Protein AF-A0A402ABP6-F1 (afdb_monomer)

Nearest PDB structures (foldseek):
  2bon-assembly1_A  TM=7.741E-01  e=8.806E-10  Escherichia coli BL21(DE3)
  2p1r-assembly2_D  TM=7.776E-01  e=2.857E-09  Salmonella enterica subsp. enterica serovar Typhimurium str. LT2
  2qvl-assembly1_A  TM=8.115E-01  e=2.031E-08  unclassified
  4wer-assembly1_A-2  TM=7.783E-01  e=7.798E-08  Enterococcus faecalis V583
  2qv7-assembly1_A  TM=7.368E-01  e=1.091E-07  unclassified

Solvent-accessible surface area (backbone atoms only — not comparable to full-atom values): 22566 Å² total; per-residue (Å²): 128,58,86,51,67,67,57,32,50,53,39,57,60,44,35,42,81,40,62,25,32,32,41,36,42,42,38,79,48,76,45,51,54,74,72,62,70,73,72,84,70,89,76,94,70,88,73,76,76,72,80,72,74,82,74,90,81,57,83,42,72,37,66,42,35,35,34,35,28,58,64,13,54,42,50,70,70,57,55,75,67,52,73,74,72,54,55,83,64,46,53,59,63,48,48,67,68,48,54,84,75,62,66,65,44,61,38,37,39,40,31,34,48,101,86,68,48,77,76,46,76,50,76,51,44,23,50,35,39,36,43,29,28,44,25,57,44,97,85,64,31,39,72,35,84,84,40,29,35,52,73,43,43,33,36,36,39,35,36,46,60,78,55,73,74,53,53,53,50,35,54,49,26,40,74,75,66,29,24,71,40,69,95,47,42,49,78,48,75,42,44,33,40,36,43,38,34,40,53,66,53,39,30,16,51,62,86,40,66,46,59,60,57,72,42,34,53,77,69,54,32,53,54,60,73,70,48,95,55,47,71,47,30,29,32,36,33,39,37,37,39,34,58,61,68,44,73,44,75,42,39,68,86,67,81,67,72,54,47,72,82,74,89,67,74,83,73,76,69,94,86,79,83,75,87,89,74,83,90,83,85,86,84,88,79,94,81,90,81,86,87,77,94,69,86,71,80,86,74,81,78,48,71,41,64,29,35,28,66,40,45,44,68,45,90,64,101,58,76,37,38,41,38,35,22,42,30,66,43,91,91,71,76,47,75,43,77,35,35,38,40,39,40,88,81,30,46,34,24,40,71,90,65,48,82,48,67,72,72,60,56,59,72,51,52,64,71,41,40,34,41,39,29,38,54,69,45,99,84,41,37,27,49,33,52,31,37,32,3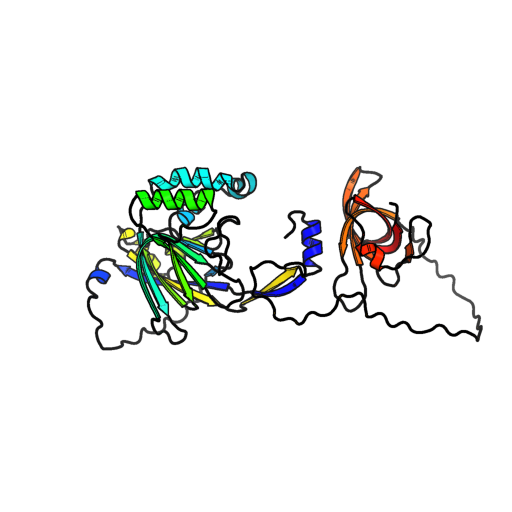8,69,110

InterPro domains:
  IPR016064 NAD kinase/diacylglycerol kinase-like domain superfamily [SSF111331] (2-216)

Radius of gyration: 30.35 Å; Cα contacts (8 Å, |Δi|>4): 727; chains: 1; bounding box: 73×50×96 Å

Secondary structure (DSSP, 8-state):
--SSHHHHHHHHHTEEEEEEEEEEEEEEEEEETTGGGS--S--S-----------TT--EEESSEEEEEHHHHHHHH--HHHHHHSTTHHHHHHHHHHTTT---EEEEEEEE-TT--EEEEEEEEEEEEEEESSSEETTTEES-TT--SSSS-EEEEEEE---HHHHHHHHHHHHHHSS--TTSEEEEEESEEEEEEETTS-EEETTEEE-HHHHS-HHHHHHHHT-S-GGGEEEEEEEEEEEEEEEEEEETT--STTS----------TTS------------------------------EEEEEEEEEE---SSS-EEEEEEEEE-TTT--EEEEEEEEETTSEEE-TTS-B--GGGGGGPPTT-EEEEEEEE-TTSEEEEEEEEE--

Mean predicted aligned error: 13.38 Å

Organism: NCBI:txid2014872

pLDDT: mean 76.64, std 22.04, range [26.58, 97.88]

Foldseek 3Di:
DDPPVVVVVQLLLQFDKDFFKKKKKFFDDKDFLVVVVPPPDDDPDDPDPPPDPPDPDDIDIFQFKKKWALLLVLLVVDDPVLLPPVAPVSCVVSSVVCVVVGDWWKKWKFAADPVRHTPDIDIATFRMKMWGQFQDDSNQARADPPHARAPLKIKMKTQHDPDDVVVVVQVCCCVPVSYGDPVRIDMDMGFKMKMKTQQPMWMDGNSHTDHSLNRDPPVNNVVCVPDPDSRRMIIIMMMGMGHSPDIDTGRPPDPDDRHDDPPDDDPDDPPPDDDPDDDDDDDDDDDDDDDDPDDDPPPPWDKWKWQFPAKDFRDDPFTKIKTWGWTQDPPPRDIDIAIEIDGPQAFEAEQVRDGDDPCVRRVDDGRWIKIFIADADPVRYGDGNYIYGND

Structure (mmCIF, N/CA/C/O backbone):
data_AF-A0A402ABP6-F1
#
_entry.id   AF-A0A402ABP6-F1
#
loop_
_atom_site.group_PDB
_atom_site.id
_atom_site.type_symbol
_atom_site.label_atom_id
_atom_site.label_alt_id
_atom_site.label_comp_id
_atom_site.label_asym_id
_atom_site.label_entity_id
_atom_site.label_seq_id
_atom_site.pdbx_PDB_ins_code
_atom_site.Cartn_x
_atom_site.Cartn_y
_atom_site.Cartn_z
_atom_site.occupancy
_atom_site.B_iso_or_equiv
_atom_site.auth_seq_id
_atom_site.auth_comp_id
_atom_site.auth_asym_id
_atom_site.auth_atom_id
_atom_site.pdbx_PDB_model_num
ATOM 1 N N . MET A 1 1 ? -9.754 0.387 4.820 1.00 66.44 1 MET A N 1
ATOM 2 C CA . MET A 1 1 ? -9.892 0.945 6.184 1.00 66.44 1 MET A CA 1
ATOM 3 C C . MET A 1 1 ? -11.058 1.915 6.169 1.00 66.44 1 MET A C 1
ATOM 5 O O . MET A 1 1 ? -11.240 2.540 5.132 1.00 66.44 1 MET A O 1
ATOM 9 N N . PRO A 1 2 ? -11.855 2.012 7.244 1.00 81.25 2 PRO A N 1
ATOM 10 C CA . PRO A 1 2 ? -12.894 3.034 7.346 1.00 81.25 2 PRO A CA 1
ATOM 11 C C . PRO A 1 2 ? -12.296 4.438 7.189 1.00 81.25 2 PRO A C 1
ATOM 13 O O . PRO A 1 2 ? -11.202 4.683 7.694 1.00 81.25 2 PRO A O 1
ATOM 16 N N . GLU A 1 3 ? -13.003 5.341 6.509 1.00 83.12 3 GLU A N 1
ATOM 17 C CA . GLU A 1 3 ? -12.599 6.754 6.406 1.00 83.12 3 GLU A CA 1
ATOM 18 C C . GLU A 1 3 ? -12.839 7.510 7.718 1.00 83.12 3 GLU A C 1
ATOM 20 O O . GLU A 1 3 ? -12.078 8.408 8.076 1.00 83.12 3 GLU A O 1
ATOM 25 N N . ASP A 1 4 ? -13.872 7.112 8.469 1.00 88.94 4 ASP A N 1
ATOM 26 C CA . ASP A 1 4 ? -14.129 7.653 9.799 1.00 88.94 4 ASP A CA 1
ATOM 27 C C . ASP A 1 4 ? -12.998 7.243 10.768 1.00 88.94 4 ASP A C 1
ATOM 29 O O . ASP A 1 4 ? -12.742 6.044 10.950 1.00 88.94 4 ASP A O 1
ATOM 33 N N . PRO A 1 5 ? -12.329 8.205 11.430 1.00 90.44 5 PRO A N 1
ATOM 34 C CA . PRO A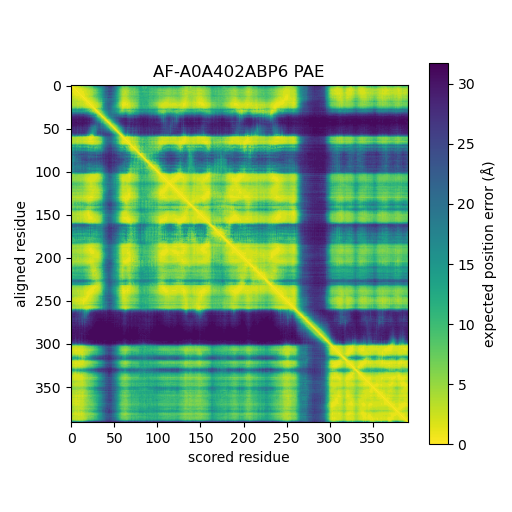 1 5 ? -11.162 7.927 12.262 1.00 90.44 5 PRO A CA 1
ATOM 35 C C . PRO A 1 5 ? -11.486 7.099 13.513 1.00 90.44 5 PRO A C 1
ATOM 37 O O . PRO A 1 5 ? -10.629 6.356 13.993 1.00 90.44 5 PRO A O 1
ATOM 40 N N . VAL A 1 6 ? -12.709 7.183 14.048 1.00 91.50 6 VAL A N 1
ATOM 41 C CA . VAL A 1 6 ? -13.135 6.392 15.213 1.00 91.50 6 VAL A CA 1
ATOM 42 C C . VAL A 1 6 ? -13.363 4.945 14.797 1.00 91.50 6 VAL A C 1
ATOM 44 O O . VAL A 1 6 ? -12.877 4.030 15.463 1.00 91.50 6 VAL A O 1
ATOM 47 N N . LYS A 1 7 ? -14.027 4.721 13.660 1.00 91.31 7 LYS A N 1
ATOM 48 C CA . LYS A 1 7 ? -14.190 3.382 13.078 1.00 91.31 7 LYS A CA 1
ATOM 49 C C . LYS A 1 7 ? -12.843 2.784 12.667 1.00 91.31 7 LYS A C 1
ATOM 51 O O . LYS A 1 7 ? -12.622 1.596 12.887 1.00 91.31 7 LYS A O 1
ATOM 56 N N . ALA A 1 8 ? -11.916 3.588 12.145 1.00 91.38 8 ALA A N 1
ATOM 57 C CA . ALA A 1 8 ? -10.548 3.158 11.857 1.00 91.38 8 ALA A CA 1
ATOM 58 C C . ALA A 1 8 ? -9.796 2.737 13.131 1.00 91.38 8 ALA A C 1
ATOM 60 O O . ALA A 1 8 ? -9.137 1.698 13.141 1.00 91.38 8 ALA A O 1
ATOM 61 N N . ALA A 1 9 ? -9.937 3.492 14.225 1.00 91.75 9 ALA A N 1
ATOM 62 C CA . ALA A 1 9 ? -9.360 3.130 15.516 1.00 91.75 9 ALA A CA 1
ATOM 63 C C . ALA A 1 9 ? -9.977 1.842 16.090 1.00 91.75 9 ALA A C 1
ATOM 65 O O . ALA A 1 9 ? -9.246 1.000 16.606 1.00 91.75 9 ALA A O 1
ATOM 66 N N . LEU A 1 10 ? -11.297 1.653 15.969 1.00 91.31 10 LEU A N 1
ATOM 67 C CA . LEU A 1 10 ? -11.960 0.402 16.355 1.00 91.31 10 LEU A CA 1
ATOM 68 C C . LEU A 1 10 ? -11.438 -0.786 15.538 1.00 91.31 10 LEU A C 1
ATOM 70 O O . LEU A 1 10 ? -11.087 -1.810 16.120 1.00 91.31 10 LEU A O 1
ATOM 74 N N . ALA A 1 11 ? -11.317 -0.632 14.217 1.00 91.06 11 ALA A N 1
ATOM 75 C CA . ALA A 1 11 ? -10.760 -1.661 13.343 1.00 91.06 11 ALA A CA 1
ATOM 76 C C . ALA A 1 11 ? -9.309 -2.007 13.713 1.00 91.06 11 ALA A C 1
ATOM 78 O O . ALA A 1 11 ? -8.950 -3.177 13.710 1.00 91.06 11 ALA A O 1
ATOM 79 N N . LEU A 1 12 ? -8.496 -1.010 14.088 1.00 91.12 12 LEU A N 1
ATOM 80 C CA . LEU A 1 12 ? -7.115 -1.214 14.532 1.00 91.12 12 LEU A CA 1
ATOM 81 C C . LEU A 1 12 ? -7.021 -2.029 15.831 1.00 91.12 12 LEU A C 1
ATOM 83 O O . LEU A 1 12 ? -6.080 -2.801 16.010 1.00 91.12 12 LEU A O 1
ATOM 87 N N . VAL A 1 13 ? -7.974 -1.846 16.748 1.00 89.62 13 VAL A N 1
ATOM 88 C CA . VAL A 1 13 ? -8.030 -2.606 18.004 1.00 89.62 13 VAL A CA 1
ATOM 89 C C . VAL A 1 13 ? -8.356 -4.083 17.753 1.00 89.62 13 VAL A C 1
ATOM 91 O O . VAL A 1 13 ? -7.856 -4.940 18.481 1.00 89.62 13 VAL A O 1
ATOM 94 N N . ASP A 1 14 ? -9.145 -4.386 16.722 1.00 88.31 14 ASP A N 1
ATOM 95 C CA . ASP A 1 14 ? -9.447 -5.751 16.271 1.00 88.31 14 ASP A CA 1
ATOM 96 C C . ASP A 1 14 ? -8.639 -6.150 15.031 1.00 88.31 14 ASP A C 1
ATOM 98 O O . ASP A 1 14 ? -9.137 -6.698 14.043 1.00 88.31 14 ASP A O 1
ATOM 102 N N . SER A 1 15 ? -7.349 -5.849 15.090 1.00 91.50 15 SER A N 1
ATOM 103 C CA . SER A 1 15 ? -6.390 -6.257 14.079 1.00 91.50 15 SER A CA 1
ATOM 104 C C . SER A 1 15 ? -5.569 -7.455 14.531 1.00 91.50 15 SER A C 1
ATOM 106 O O . SER A 1 15 ? -5.429 -7.773 15.716 1.00 91.50 15 SER A O 1
ATOM 108 N N . GLU A 1 16 ? -4.964 -8.106 13.553 1.00 90.81 16 GLU A N 1
ATOM 109 C CA . GLU A 1 16 ? -3.887 -9.060 13.751 1.00 90.81 16 GLU A CA 1
ATOM 110 C C . GLU A 1 16 ? -2.598 -8.555 13.104 1.00 90.81 16 GLU A C 1
ATOM 112 O O . GLU A 1 16 ? -2.654 -7.830 12.106 1.00 90.81 16 GLU A O 1
ATOM 117 N N . PRO A 1 17 ? -1.428 -8.905 13.660 1.00 92.25 17 PRO A N 1
ATOM 118 C CA . PRO A 1 17 ? -0.174 -8.622 12.990 1.00 92.25 17 PRO A CA 1
ATOM 119 C C . PRO A 1 17 ? -0.066 -9.500 11.740 1.00 92.25 17 PRO A C 1
ATOM 121 O O . PRO A 1 17 ? -0.164 -10.724 11.828 1.00 92.25 17 PRO A O 1
ATOM 124 N N . ARG A 1 18 ? 0.181 -8.882 10.587 1.00 92.12 18 ARG A N 1
ATOM 125 C CA . ARG A 1 18 ? 0.599 -9.574 9.364 1.00 92.12 18 ARG A CA 1
ATOM 126 C C . ARG A 1 18 ? 1.982 -9.098 8.961 1.00 92.12 18 ARG A C 1
ATOM 128 O O . ARG A 1 18 ? 2.301 -7.919 9.125 1.00 92.12 18 ARG A O 1
ATOM 135 N N . SER A 1 19 ? 2.807 -10.027 8.492 1.00 92.88 19 SER A N 1
ATOM 136 C CA . SER A 1 19 ? 4.097 -9.681 7.907 1.00 92.88 19 SER A CA 1
ATOM 137 C C . SER A 1 19 ? 3.882 -8.954 6.583 1.00 92.88 19 SER A C 1
ATOM 139 O O . SER A 1 19 ? 2.881 -9.164 5.903 1.00 92.88 19 SER A O 1
ATOM 141 N N . LEU A 1 20 ? 4.816 -8.076 6.259 1.00 94.44 20 LEU A N 1
ATOM 142 C CA . LEU A 1 20 ? 4.773 -7.219 5.090 1.00 94.44 20 LEU A CA 1
ATOM 143 C C . LEU A 1 20 ? 6.177 -7.124 4.516 1.00 94.44 20 LEU A C 1
ATOM 145 O O . LEU A 1 20 ? 7.150 -6.960 5.264 1.00 94.44 20 LEU A O 1
ATOM 149 N N . ASP A 1 21 ? 6.270 -7.216 3.203 1.00 95.94 21 ASP A N 1
ATOM 150 C CA . ASP A 1 21 ? 7.520 -7.048 2.490 1.00 95.94 21 ASP A CA 1
ATOM 151 C C . ASP A 1 21 ? 7.795 -5.571 2.240 1.00 95.94 21 ASP A C 1
ATOM 153 O O . ASP A 1 21 ? 6.884 -4.745 2.155 1.00 95.94 21 ASP A O 1
ATOM 157 N N . LEU A 1 22 ? 9.070 -5.247 2.073 1.00 96.50 22 LEU A N 1
ATOM 158 C CA . LEU A 1 22 ? 9.498 -3.960 1.542 1.00 96.50 22 LEU A CA 1
ATOM 159 C C . LEU A 1 22 ? 10.209 -4.170 0.213 1.00 96.50 22 LEU A C 1
ATOM 161 O O . LEU A 1 22 ? 10.844 -5.200 -0.003 1.00 96.50 22 LEU A O 1
ATOM 165 N N . GLY A 1 23 ? 10.155 -3.173 -0.656 1.00 96.81 23 GLY A N 1
ATOM 166 C CA . GLY A 1 23 ? 11.128 -3.041 -1.724 1.00 96.81 23 GLY A CA 1
ATOM 167 C C . GLY A 1 23 ? 12.324 -2.223 -1.255 1.00 96.81 23 GLY A C 1
ATOM 168 O O . GLY A 1 23 ? 12.185 -1.305 -0.446 1.00 96.81 23 GLY A O 1
ATOM 169 N N . HIS A 1 24 ? 13.507 -2.569 -1.736 1.00 95.31 24 HIS A N 1
ATOM 170 C CA . HIS A 1 24 ? 14.729 -1.789 -1.579 1.00 95.31 24 HIS A CA 1
ATOM 171 C C . HIS A 1 24 ? 15.138 -1.236 -2.942 1.00 95.31 24 HIS A C 1
ATOM 173 O O . HIS A 1 24 ? 15.046 -1.959 -3.926 1.00 95.31 24 HIS A O 1
ATOM 179 N N . LEU A 1 25 ? 15.578 0.019 -2.980 1.00 94.19 25 LEU A N 1
ATOM 180 C CA . LEU A 1 25 ? 16.086 0.727 -4.150 1.00 94.19 25 LEU A CA 1
ATOM 181 C C . LEU A 1 25 ? 17.462 1.312 -3.826 1.00 94.19 25 LEU A C 1
ATOM 183 O O . LEU A 1 25 ? 17.631 2.023 -2.829 1.00 94.19 25 LEU A O 1
ATOM 187 N N . GLU A 1 26 ? 18.419 1.066 -4.713 1.00 91.31 26 GLU A N 1
ATOM 188 C CA . GLU A 1 26 ? 19.733 1.704 -4.710 1.00 91.31 26 GLU A CA 1
ATOM 189 C C . GLU A 1 26 ? 20.169 2.072 -6.137 1.00 91.31 26 GLU A C 1
ATOM 191 O O . GLU A 1 26 ? 19.877 1.347 -7.084 1.00 91.31 26 GLU A O 1
ATOM 196 N N . ALA A 1 27 ? 20.875 3.194 -6.303 1.00 89.94 27 ALA A N 1
ATOM 197 C CA . ALA A 1 27 ? 21.566 3.508 -7.553 1.00 89.94 27 ALA A CA 1
ATOM 198 C C . ALA A 1 27 ? 23.030 3.067 -7.428 1.00 89.94 27 ALA A C 1
ATOM 200 O O . ALA A 1 27 ? 23.748 3.512 -6.529 1.00 89.94 27 ALA A O 1
ATOM 201 N N . THR A 1 28 ? 23.470 2.160 -8.298 1.00 82.69 28 THR A N 1
ATOM 202 C CA . THR A 1 28 ? 24.751 1.449 -8.151 1.00 82.69 28 THR A CA 1
ATOM 203 C C . THR A 1 28 ? 25.847 1.966 -9.072 1.00 82.69 28 THR A C 1
ATOM 205 O O . THR A 1 28 ? 27.024 1.696 -8.817 1.00 82.69 28 THR A O 1
ATOM 208 N N . GLY A 1 29 ? 25.500 2.735 -10.105 1.00 78.94 29 GLY A N 1
ATOM 209 C CA . GLY A 1 29 ? 26.480 3.241 -11.054 1.00 78.94 29 GLY A CA 1
ATOM 210 C C . GLY A 1 29 ? 25.931 4.265 -12.035 1.00 78.94 29 GLY A C 1
ATOM 211 O O . GLY A 1 29 ? 24.723 4.458 -12.168 1.00 78.94 29 GLY A O 1
ATOM 212 N N . LEU A 1 30 ? 26.871 4.919 -12.713 1.00 83.75 30 LEU A N 1
ATOM 213 C CA . LEU A 1 30 ? 26.635 5.878 -13.779 1.00 83.75 30 LEU A CA 1
ATOM 214 C C . LEU A 1 30 ? 27.518 5.487 -14.971 1.00 83.75 30 LEU A C 1
ATOM 216 O O . LEU A 1 30 ? 28.728 5.321 -14.811 1.00 83.75 30 LEU A O 1
ATOM 220 N N . THR A 1 31 ? 26.928 5.328 -16.153 1.00 84.12 31 THR A N 1
ATOM 221 C CA . THR A 1 31 ? 27.627 4.949 -17.391 1.00 84.12 31 THR A CA 1
ATOM 222 C C . THR A 1 31 ? 27.295 5.917 -18.520 1.00 84.12 31 THR A C 1
ATOM 224 O O . THR A 1 31 ? 26.197 6.462 -18.574 1.00 84.12 31 THR A O 1
ATOM 227 N N . SER A 1 32 ? 28.234 6.152 -19.440 1.00 77.50 32 SER A N 1
ATOM 228 C CA . SER A 1 32 ? 27.932 6.926 -20.646 1.00 77.50 32 SER A CA 1
ATOM 229 C C . SER A 1 32 ? 27.179 6.059 -21.660 1.00 77.50 32 SER A C 1
ATOM 231 O O . SER A 1 32 ? 27.532 4.901 -21.915 1.00 77.50 32 SER A O 1
ATOM 233 N N . ALA A 1 33 ? 26.157 6.628 -22.296 1.00 71.31 33 ALA A N 1
ATOM 234 C CA . ALA A 1 33 ? 25.393 5.980 -23.355 1.00 71.31 33 ALA A CA 1
ATOM 235 C C . ALA A 1 33 ? 26.263 5.625 -24.578 1.00 71.31 33 ALA A C 1
ATOM 237 O O . ALA A 1 33 ? 25.945 4.679 -25.304 1.00 71.31 33 ALA A O 1
ATOM 238 N N . ASN A 1 34 ? 27.371 6.346 -24.795 1.00 64.00 34 ASN A N 1
ATOM 239 C CA . ASN A 1 34 ? 28.293 6.103 -25.908 1.00 64.00 34 ASN A CA 1
ATOM 240 C C . ASN A 1 34 ? 29.204 4.892 -25.656 1.00 64.00 34 ASN A C 1
ATOM 242 O O . ASN A 1 34 ? 29.369 4.073 -26.557 1.00 64.00 34 ASN A O 1
ATOM 246 N N . ASP A 1 35 ? 29.667 4.692 -24.419 1.00 60.06 35 ASP A N 1
ATOM 247 C CA . ASP A 1 35 ? 30.446 3.505 -24.026 1.00 60.06 35 ASP A CA 1
ATOM 248 C C . ASP A 1 35 ? 29.606 2.213 -24.076 1.00 60.06 35 ASP A C 1
ATOM 250 O O . ASP A 1 35 ? 30.125 1.105 -24.210 1.00 60.06 35 ASP A O 1
ATOM 254 N N . SER A 1 36 ? 28.279 2.349 -24.007 1.00 52.38 36 SER A N 1
ATOM 255 C CA . SER A 1 36 ? 27.332 1.229 -24.013 1.00 52.38 36 SER A CA 1
ATOM 256 C C . SER A 1 36 ? 27.032 0.671 -25.415 1.00 52.38 36 SER A C 1
ATOM 258 O O . SER A 1 36 ? 26.462 -0.417 -25.527 1.00 52.38 36 SER A O 1
ATOM 260 N N . LYS A 1 37 ? 27.382 1.384 -26.499 1.00 47.19 37 LYS A N 1
ATOM 261 C CA . LYS A 1 37 ? 27.107 0.948 -27.887 1.00 47.19 37 LYS A CA 1
ATOM 262 C C . LYS A 1 37 ? 28.110 -0.084 -28.424 1.00 47.19 37 LYS A C 1
ATOM 264 O O . LYS A 1 37 ? 27.756 -0.804 -29.357 1.00 47.19 37 LYS A O 1
ATOM 269 N N . ASP A 1 38 ? 29.286 -0.216 -27.808 1.00 38.41 38 ASP A N 1
ATOM 270 C CA . ASP A 1 38 ? 30.356 -1.123 -28.259 1.00 38.41 38 ASP A CA 1
ATOM 271 C C . ASP A 1 38 ? 30.330 -2.527 -27.627 1.00 38.41 38 ASP A C 1
ATOM 273 O O . ASP A 1 38 ? 31.102 -3.405 -28.016 1.00 38.41 38 ASP A O 1
ATOM 277 N N . VAL A 1 39 ? 29.397 -2.823 -26.717 1.00 41.59 39 VAL A N 1
ATOM 278 C CA . VAL A 1 39 ? 29.266 -4.173 -26.135 1.00 41.59 39 VAL A CA 1
ATOM 279 C C . VAL A 1 39 ? 28.340 -5.046 -26.994 1.00 41.59 39 VAL A C 1
ATOM 281 O O . VAL A 1 39 ? 27.261 -5.463 -26.582 1.00 41.59 39 VAL A O 1
ATOM 284 N N . ARG A 1 40 ? 28.767 -5.348 -28.225 1.00 40.53 40 ARG A N 1
ATOM 285 C CA . ARG A 1 40 ? 28.247 -6.481 -29.015 1.00 40.53 40 ARG A CA 1
ATOM 286 C C . ARG A 1 40 ? 29.262 -7.620 -28.992 1.00 40.53 40 ARG A C 1
ATOM 288 O O . ARG A 1 40 ? 29.987 -7.797 -29.959 1.00 40.53 40 ARG A O 1
ATOM 295 N N . GLN A 1 41 ? 29.301 -8.362 -27.884 1.00 34.00 41 GLN A N 1
ATOM 296 C CA . GLN A 1 41 ? 29.695 -9.780 -27.735 1.00 34.00 41 GLN A CA 1
ATOM 297 C C . GLN A 1 41 ? 30.048 -10.056 -26.259 1.00 34.00 41 GLN A C 1
ATOM 299 O O . GLN A 1 41 ? 30.684 -9.216 -25.620 1.00 34.00 41 GLN A O 1
ATOM 304 N N . PRO A 1 42 ? 29.675 -11.220 -25.694 1.00 34.44 42 PRO A N 1
ATOM 305 C CA . PRO A 1 42 ? 30.112 -11.597 -24.357 1.00 34.44 42 PRO A CA 1
ATOM 306 C C . PRO A 1 42 ? 31.606 -11.941 -24.396 1.00 34.44 42 PRO A C 1
ATOM 308 O O . PRO A 1 42 ? 32.007 -12.962 -24.952 1.00 34.44 42 PRO A O 1
ATOM 311 N N . ALA A 1 43 ? 32.443 -11.090 -23.805 1.00 29.78 43 ALA A N 1
ATOM 312 C CA . ALA A 1 43 ? 33.846 -11.417 -23.588 1.00 29.78 43 ALA A CA 1
ATOM 313 C C . ALA A 1 43 ? 33.960 -12.531 -22.523 1.00 29.78 43 ALA A C 1
ATOM 315 O O . ALA A 1 43 ? 33.443 -12.370 -21.411 1.00 29.78 43 ALA A O 1
ATOM 316 N N . PRO A 1 44 ? 34.654 -13.650 -22.802 1.00 38.81 44 PRO A N 1
ATOM 317 C CA . PRO A 1 44 ? 34.911 -14.678 -21.812 1.00 38.81 44 PRO A CA 1
ATOM 318 C C . PRO A 1 44 ? 36.119 -14.237 -20.987 1.00 38.81 44 PRO A C 1
ATOM 320 O O . PRO A 1 44 ? 37.258 -14.470 -21.372 1.00 38.81 44 PRO A O 1
ATOM 323 N N . ASN A 1 45 ? 35.883 -13.537 -19.879 1.00 33.34 45 ASN A N 1
ATOM 324 C CA . ASN A 1 45 ? 36.699 -13.654 -18.668 1.00 33.34 45 ASN A CA 1
ATOM 325 C C . ASN A 1 45 ? 36.163 -12.738 -17.572 1.00 33.34 45 ASN A C 1
ATOM 327 O O . ASN A 1 45 ? 36.234 -11.511 -17.646 1.00 33.34 45 ASN A O 1
ATOM 331 N N . GLY A 1 46 ? 35.660 -13.374 -16.516 1.00 41.62 46 GLY A N 1
ATOM 332 C CA . GLY A 1 46 ? 35.170 -12.714 -15.321 1.00 41.62 46 GLY A CA 1
ATOM 333 C C . GLY A 1 46 ? 36.270 -11.924 -14.622 1.00 41.62 46 GLY A C 1
ATOM 334 O O . GLY A 1 46 ? 37.078 -12.474 -13.875 1.00 41.62 46 GLY A O 1
ATOM 335 N N . LYS A 1 47 ? 36.235 -10.601 -14.768 1.00 29.39 47 LYS A N 1
ATOM 336 C CA . LYS A 1 47 ? 36.696 -9.723 -13.696 1.00 29.39 47 LYS A CA 1
ATOM 337 C C . LYS A 1 47 ? 35.552 -9.627 -12.701 1.00 29.39 47 LYS A C 1
ATOM 339 O O . LYS A 1 47 ? 34.550 -8.974 -12.966 1.00 29.39 47 LYS A O 1
ATOM 344 N N . LYS A 1 48 ? 35.696 -10.324 -11.567 1.00 31.59 48 LYS A N 1
ATOM 345 C CA . LYS A 1 48 ? 34.819 -10.167 -10.401 1.00 31.59 48 LYS A CA 1
ATOM 346 C C . LYS A 1 48 ? 34.646 -8.674 -10.138 1.00 31.59 48 LYS A C 1
ATOM 348 O O . LYS A 1 48 ? 35.613 -8.010 -9.757 1.00 31.59 48 LYS A O 1
ATOM 353 N N . LEU A 1 49 ? 33.428 -8.173 -10.344 1.00 36.34 49 LEU A N 1
ATOM 354 C CA . LEU A 1 49 ? 33.022 -6.854 -9.886 1.00 36.34 49 LEU A CA 1
ATOM 355 C C . LEU A 1 49 ? 33.361 -6.811 -8.393 1.00 36.34 49 LEU A C 1
ATOM 357 O O . LEU A 1 49 ? 32.867 -7.623 -7.604 1.00 36.34 49 LEU A O 1
ATOM 361 N N . LYS A 1 50 ? 34.324 -5.963 -8.021 1.00 30.42 50 LYS A N 1
ATOM 362 C CA . LYS A 1 50 ? 34.700 -5.762 -6.621 1.00 30.42 50 LYS A CA 1
ATOM 363 C C . LYS A 1 50 ? 33.407 -5.400 -5.898 1.00 30.42 50 LYS A C 1
ATOM 365 O O . LYS A 1 50 ? 32.814 -4.385 -6.244 1.00 30.42 50 LYS A O 1
ATOM 370 N N . LYS A 1 51 ? 32.978 -6.223 -4.930 1.00 34.44 51 LYS A N 1
ATOM 371 C CA . LYS A 1 51 ? 31.889 -5.873 -4.009 1.00 34.44 51 LYS A CA 1
ATOM 372 C C . LYS A 1 51 ? 32.209 -4.491 -3.451 1.00 34.44 51 LYS A C 1
ATOM 374 O O . LYS A 1 51 ? 33.127 -4.349 -2.639 1.00 34.44 51 LYS A O 1
ATOM 379 N N . SER A 1 52 ? 31.501 -3.489 -3.964 1.00 35.81 52 SER A N 1
ATOM 380 C CA . SER A 1 52 ? 31.508 -2.146 -3.417 1.00 35.81 52 SER A CA 1
ATOM 381 C C . SER A 1 52 ? 31.150 -2.289 -1.945 1.00 35.81 52 SER A C 1
ATOM 383 O O . SER A 1 52 ? 30.187 -2.966 -1.581 1.00 35.81 52 SER A O 1
ATOM 385 N N . LYS A 1 53 ? 32.023 -1.769 -1.088 1.00 34.78 53 LYS A N 1
ATOM 386 C CA . LYS A 1 53 ? 31.856 -1.817 0.357 1.00 34.78 53 LYS A CA 1
ATOM 387 C C . LYS A 1 53 ? 30.585 -1.027 0.658 1.00 34.78 53 LYS A C 1
ATOM 389 O O . LYS A 1 53 ? 30.565 0.174 0.421 1.00 34.78 53 LYS A O 1
ATOM 394 N N . GLU A 1 54 ? 29.555 -1.737 1.110 1.00 39.12 54 GLU A N 1
ATOM 395 C CA . GLU A 1 54 ? 28.193 -1.268 1.376 1.00 39.12 54 GLU A CA 1
ATOM 396 C C . GLU A 1 54 ? 28.201 0.149 1.975 1.00 39.12 54 GLU A C 1
ATOM 398 O O . GLU A 1 54 ? 28.490 0.356 3.156 1.00 39.12 54 GLU A O 1
ATOM 403 N N . SER A 1 55 ? 27.971 1.150 1.121 1.00 39.09 55 SER A N 1
ATOM 404 C CA . SER A 1 55 ? 27.969 2.552 1.520 1.00 39.09 55 SER A CA 1
ATOM 405 C C . SER A 1 55 ? 26.634 2.820 2.214 1.00 39.09 55 SER A C 1
ATOM 407 O O . SER A 1 55 ? 25.561 2.751 1.624 1.00 39.09 55 SER A O 1
ATOM 409 N N . THR A 1 56 ? 26.683 3.051 3.519 1.00 40.19 56 THR A N 1
ATOM 410 C CA . THR A 1 56 ? 25.526 3.074 4.425 1.00 40.19 56 THR A CA 1
ATOM 411 C C . THR A 1 56 ? 24.670 4.345 4.360 1.00 40.19 56 THR A C 1
ATOM 413 O O . THR A 1 56 ? 23.925 4.592 5.306 1.00 40.19 56 THR A O 1
ATOM 416 N N . LYS A 1 57 ? 24.754 5.186 3.316 1.00 47.72 57 LYS A N 1
ATOM 417 C CA . LYS A 1 57 ? 24.194 6.553 3.398 1.00 47.72 57 LYS A CA 1
ATOM 418 C C . LYS A 1 57 ? 22.953 6.905 2.583 1.00 47.72 57 LYS A C 1
ATOM 420 O O . LYS A 1 57 ? 22.359 7.922 2.926 1.00 47.72 57 LYS A O 1
ATOM 425 N N . THR A 1 58 ? 22.463 6.063 1.678 1.00 54.03 58 THR A N 1
ATOM 426 C CA . THR A 1 58 ? 21.150 6.316 1.053 1.00 54.03 58 THR A CA 1
ATOM 427 C C . THR A 1 58 ? 20.485 5.008 0.636 1.00 54.03 58 THR A C 1
ATOM 429 O O . THR A 1 58 ? 20.458 4.630 -0.526 1.00 54.03 58 THR A O 1
ATOM 432 N N . ARG A 1 59 ? 19.995 4.254 1.628 1.00 64.44 59 ARG A N 1
ATOM 433 C CA . ARG A 1 59 ? 19.133 3.089 1.382 1.00 64.44 59 ARG A CA 1
ATOM 434 C C . ARG A 1 59 ? 17.700 3.578 1.307 1.00 64.44 59 ARG A C 1
ATOM 436 O O . ARG A 1 59 ? 17.175 4.052 2.316 1.00 64.44 59 ARG A O 1
ATOM 443 N N . HIS A 1 60 ? 17.083 3.455 0.141 1.00 84.50 60 HIS A N 1
ATOM 444 C CA . HIS A 1 60 ? 15.681 3.796 -0.029 1.00 84.50 60 HIS A CA 1
ATOM 445 C C . HIS A 1 60 ? 14.864 2.515 0.052 1.00 84.50 60 HIS A C 1
ATOM 447 O O . HIS A 1 60 ? 15.041 1.599 -0.742 1.00 84.50 60 HIS A O 1
ATOM 453 N N . TYR A 1 61 ? 13.994 2.433 1.053 1.00 93.81 61 TYR A N 1
ATOM 454 C CA . TYR A 1 61 ? 12.966 1.403 1.104 1.00 93.81 61 TYR A CA 1
ATOM 455 C C . TYR A 1 61 ? 11.647 2.007 0.649 1.00 93.81 61 TYR A C 1
ATOM 457 O O . TYR A 1 61 ? 11.374 3.173 0.937 1.00 93.81 61 TYR A O 1
ATOM 465 N N . PHE A 1 62 ? 10.837 1.203 -0.021 1.00 94.19 62 PHE A N 1
ATOM 466 C CA . PHE A 1 62 ? 9.502 1.581 -0.453 1.00 94.19 62 PHE A CA 1
ATOM 467 C C . PHE A 1 62 ? 8.503 0.492 -0.090 1.00 94.19 62 PHE A C 1
ATOM 469 O O . PHE A 1 62 ? 8.850 -0.689 0.020 1.00 94.19 62 PHE A O 1
ATOM 476 N N . LEU A 1 63 ? 7.262 0.908 0.125 1.00 93.25 63 LEU A N 1
ATOM 477 C CA . LEU A 1 63 ? 6.166 0.032 0.504 1.00 93.25 63 LEU A CA 1
ATOM 478 C C . LEU A 1 63 ? 5.114 -0.099 -0.596 1.00 93.25 63 LEU A C 1
ATOM 480 O O . LEU A 1 63 ? 4.464 -1.137 -0.699 1.00 93.25 63 LEU A O 1
ATOM 484 N N . LEU A 1 64 ? 4.918 0.951 -1.390 1.00 92.38 64 LEU A N 1
ATOM 485 C CA . LEU A 1 64 ? 3.910 0.995 -2.436 1.00 92.38 64 LEU A CA 1
ATOM 486 C C . LEU A 1 64 ? 4.574 0.792 -3.794 1.00 92.38 64 LEU A C 1
ATOM 488 O O . LEU A 1 64 ? 4.539 -0.314 -4.334 1.00 92.38 64 LEU A O 1
ATOM 492 N N . ASN A 1 65 ? 5.162 1.855 -4.341 1.00 92.00 65 ASN A N 1
ATOM 493 C CA . ASN A 1 65 ? 5.595 1.915 -5.731 1.00 92.00 65 ASN A CA 1
ATOM 494 C C . ASN A 1 65 ? 6.792 2.853 -5.893 1.00 92.00 65 ASN A C 1
ATOM 496 O O . ASN A 1 65 ? 6.829 3.931 -5.299 1.00 92.00 65 ASN A O 1
ATOM 500 N N . VAL A 1 66 ? 7.701 2.475 -6.784 1.00 93.38 66 VAL A N 1
ATOM 501 C CA . VAL A 1 66 ? 8.645 3.377 -7.441 1.00 93.38 66 VAL A CA 1
ATOM 502 C C . VAL A 1 66 ? 8.127 3.628 -8.851 1.00 93.38 66 VAL A C 1
ATOM 504 O O . VAL A 1 66 ? 7.921 2.672 -9.595 1.00 93.38 66 VAL A O 1
ATOM 507 N N . GLY A 1 67 ? 7.876 4.888 -9.196 1.00 91.06 67 GLY A N 1
ATOM 508 C CA . GLY A 1 67 ? 7.445 5.313 -10.532 1.00 91.06 67 GLY A CA 1
ATOM 509 C C . GLY A 1 67 ? 8.560 6.068 -11.238 1.00 91.06 67 GLY A C 1
ATOM 510 O O . GLY A 1 67 ? 9.288 6.829 -10.596 1.00 91.06 67 GLY A O 1
ATOM 511 N N . ILE A 1 68 ? 8.717 5.830 -12.536 1.00 91.00 68 ILE A N 1
ATOM 512 C CA . ILE A 1 68 ? 9.809 6.362 -13.350 1.00 91.00 68 ILE A CA 1
ATOM 513 C C . ILE A 1 68 ? 9.228 6.866 -14.670 1.00 91.00 68 ILE A C 1
ATOM 515 O O . ILE A 1 68 ? 8.661 6.080 -15.437 1.00 91.00 68 ILE A O 1
ATOM 519 N N . GLY A 1 69 ? 9.409 8.162 -14.942 1.00 86.69 69 GLY A N 1
ATOM 520 C CA . GLY A 1 69 ? 8.858 8.829 -16.123 1.00 86.69 69 GLY A CA 1
ATOM 521 C C . GLY A 1 69 ? 7.778 9.867 -15.807 1.00 86.69 69 GLY A C 1
ATOM 522 O O . GLY A 1 69 ? 7.947 10.726 -14.937 1.00 86.69 69 GLY A O 1
ATOM 523 N N . LEU A 1 70 ? 6.673 9.810 -16.554 1.00 73.69 70 LEU A N 1
ATOM 524 C CA . LEU A 1 70 ? 5.572 10.776 -16.533 1.00 73.69 70 LEU A CA 1
ATOM 525 C C . LEU A 1 70 ? 4.969 10.950 -15.129 1.00 73.69 70 LEU A C 1
ATOM 527 O O . LEU A 1 70 ? 4.684 12.083 -14.745 1.00 73.69 70 LEU A O 1
ATOM 531 N N . ASP A 1 71 ? 4.790 9.885 -14.344 1.00 67.69 71 ASP A N 1
ATOM 532 C CA . ASP A 1 71 ? 4.250 10.003 -12.978 1.00 67.69 71 ASP A CA 1
ATOM 533 C C . ASP A 1 71 ? 5.168 10.797 -12.042 1.00 67.69 71 ASP A C 1
ATOM 535 O O . ASP A 1 71 ? 4.721 11.679 -11.305 1.00 67.69 71 ASP A O 1
ATOM 539 N N . ALA A 1 72 ? 6.470 10.536 -12.106 1.00 66.81 72 ALA A N 1
ATOM 540 C CA . ALA A 1 72 ? 7.446 11.251 -11.298 1.00 66.81 72 ALA A CA 1
ATOM 541 C C . ALA A 1 72 ? 7.515 12.740 -11.678 1.00 66.81 72 ALA A C 1
ATOM 543 O O . ALA A 1 72 ? 7.510 13.603 -10.791 1.00 66.81 72 ALA A O 1
ATOM 544 N N . ALA A 1 73 ? 7.470 13.036 -12.982 1.00 62.94 73 ALA A N 1
ATOM 545 C CA . ALA A 1 73 ? 7.399 14.398 -13.500 1.00 62.94 73 ALA A CA 1
ATOM 546 C C . ALA A 1 73 ? 6.106 15.113 -13.059 1.00 62.94 73 ALA A C 1
ATOM 548 O O . ALA A 1 73 ? 6.140 16.277 -12.652 1.00 62.94 73 ALA A O 1
ATOM 549 N N . MET A 1 74 ? 4.961 14.420 -13.058 1.00 65.12 74 MET A N 1
ATOM 550 C CA . MET A 1 74 ? 3.704 14.961 -12.527 1.00 65.12 74 MET A CA 1
ATOM 551 C C . MET A 1 74 ? 3.791 15.237 -11.020 1.00 65.12 74 MET A C 1
ATOM 553 O O . MET A 1 74 ? 3.390 16.313 -10.569 1.00 65.12 74 MET A O 1
ATOM 557 N N . MET A 1 75 ? 4.336 14.303 -10.234 1.00 62.38 75 MET A N 1
ATOM 558 C CA . MET A 1 75 ? 4.481 14.440 -8.778 1.00 62.38 75 MET A CA 1
ATOM 559 C C . MET A 1 75 ? 5.378 15.614 -8.383 1.00 62.38 75 MET A C 1
ATOM 561 O O . MET A 1 75 ? 5.074 16.297 -7.402 1.00 62.38 75 MET A O 1
ATOM 565 N N . ALA A 1 76 ? 6.417 15.910 -9.170 1.00 60.09 76 ALA A N 1
ATOM 566 C CA . ALA A 1 76 ? 7.280 17.071 -8.955 1.00 60.09 76 ALA A CA 1
ATOM 567 C C . ALA A 1 76 ? 6.513 18.409 -9.022 1.00 60.09 76 ALA A C 1
ATOM 569 O O . ALA A 1 76 ? 6.889 19.378 -8.359 1.00 60.09 76 ALA A O 1
ATOM 570 N N . HIS A 1 77 ? 5.404 18.454 -9.769 1.00 57.47 77 HIS A N 1
ATOM 571 C CA . HIS A 1 77 ? 4.613 19.662 -10.018 1.00 57.47 77 HIS A CA 1
ATOM 572 C C . HIS A 1 77 ? 3.268 19.697 -9.262 1.00 57.47 77 HIS A C 1
ATOM 574 O O . HIS A 1 77 ? 2.549 20.701 -9.313 1.00 57.47 77 HIS A O 1
ATOM 580 N N . MET A 1 78 ? 2.911 18.644 -8.514 1.00 58.91 78 MET A N 1
ATOM 581 C CA . MET A 1 78 ? 1.684 18.606 -7.710 1.00 58.91 78 MET A CA 1
ATOM 582 C C . MET A 1 78 ? 1.866 19.277 -6.339 1.00 58.91 78 MET A C 1
ATOM 584 O O . MET A 1 78 ? 2.654 18.851 -5.496 1.00 58.91 78 MET A O 1
ATOM 588 N N . SER A 1 79 ? 1.065 20.308 -6.048 1.00 50.50 79 SER A N 1
ATOM 589 C CA . SER A 1 79 ? 1.047 20.926 -4.712 1.00 50.50 79 SER A CA 1
ATOM 590 C C . SER A 1 79 ? 0.359 20.028 -3.665 1.00 50.50 79 SER A C 1
ATOM 592 O O . SER A 1 79 ? -0.666 19.398 -3.938 1.00 50.50 79 SER A O 1
ATOM 594 N N . LYS A 1 80 ? 0.870 20.016 -2.421 1.00 54.84 80 LYS A N 1
ATOM 595 C CA . LYS A 1 80 ? 0.290 19.246 -1.294 1.00 54.84 80 LYS A CA 1
ATOM 596 C C . LYS A 1 80 ? -1.227 19.465 -1.101 1.00 54.84 80 LYS A C 1
ATOM 598 O O . LYS A 1 80 ? -1.920 18.476 -0.892 1.00 54.84 80 LYS A O 1
ATOM 603 N N . PRO A 1 81 ? -1.790 20.690 -1.187 1.00 48.44 81 PRO A N 1
ATOM 604 C CA . PRO A 1 81 ? -3.231 20.902 -1.020 1.00 48.44 81 PRO A CA 1
ATOM 605 C C . PRO A 1 81 ? -4.074 20.273 -2.135 1.00 48.44 81 PRO A C 1
ATOM 607 O O . PRO A 1 81 ? -5.188 19.823 -1.871 1.00 48.44 81 PRO A O 1
ATOM 610 N N . LEU A 1 82 ? -3.547 20.221 -3.363 1.00 46.44 82 LEU A N 1
ATOM 611 C CA . LEU A 1 82 ? -4.239 19.654 -4.523 1.00 46.44 82 LEU A CA 1
ATOM 612 C C . LEU A 1 82 ? -4.370 18.126 -4.404 1.00 46.44 82 LEU A C 1
ATOM 614 O O . LEU A 1 82 ? -5.425 17.583 -4.717 1.00 46.44 82 LEU A O 1
ATOM 618 N N . LYS A 1 83 ? -3.354 17.469 -3.822 1.00 48.47 83 LYS A N 1
ATOM 619 C CA . LYS A 1 83 ? -3.335 16.029 -3.500 1.00 48.47 83 LYS A CA 1
ATOM 620 C C . LYS A 1 83 ? -4.427 15.610 -2.503 1.00 48.47 83 LYS A C 1
ATOM 622 O O . LYS A 1 83 ? -4.913 14.489 -2.580 1.00 48.47 83 LYS A O 1
ATOM 627 N N . TYR A 1 84 ? -4.821 16.496 -1.580 1.00 51.78 84 TYR A N 1
ATOM 628 C CA . TYR A 1 84 ? -5.784 16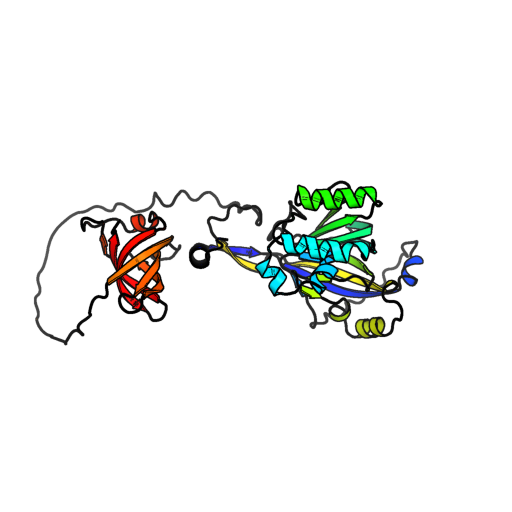.178 -0.512 1.00 51.78 84 TYR A CA 1
ATOM 629 C C . TYR A 1 84 ? -7.204 16.731 -0.733 1.00 51.78 84 TYR A C 1
ATOM 631 O O . TYR A 1 84 ? -8.133 16.220 -0.115 1.00 51.78 84 TYR A O 1
ATOM 639 N N . ARG A 1 85 ? -7.404 17.768 -1.567 1.00 46.16 85 ARG A N 1
ATOM 640 C CA . ARG A 1 85 ? -8.728 18.416 -1.739 1.00 46.16 85 ARG A CA 1
ATOM 641 C C . ARG A 1 85 ? -9.529 17.988 -2.959 1.00 46.16 85 ARG A C 1
ATOM 643 O O . ARG A 1 85 ? -10.745 18.116 -2.922 1.00 46.16 85 ARG A O 1
ATOM 650 N N . VAL A 1 86 ? -8.880 17.569 -4.041 1.00 42.09 86 VAL A N 1
ATOM 651 C CA . VAL A 1 86 ? -9.553 17.438 -5.349 1.00 42.09 86 VAL A CA 1
ATOM 652 C C . VAL A 1 86 ? -9.832 15.977 -5.722 1.00 42.09 86 VAL A C 1
ATOM 654 O O . VAL A 1 86 ? -10.571 15.706 -6.665 1.00 42.09 86 VAL A O 1
ATOM 657 N N . GLY A 1 87 ? -9.323 15.020 -4.939 1.00 48.31 87 GLY A N 1
ATOM 658 C CA . GLY A 1 87 ? -9.542 13.600 -5.203 1.00 48.31 87 GLY A CA 1
ATOM 659 C C . GLY A 1 87 ? -8.998 13.181 -6.583 1.00 48.31 87 GLY A C 1
ATOM 660 O O . GLY A 1 87 ? -8.109 13.852 -7.113 1.00 48.31 87 GLY A O 1
ATOM 661 N N . PRO A 1 88 ? -9.505 12.086 -7.177 1.00 49.03 88 PRO A N 1
ATOM 662 C CA . PRO A 1 88 ? -8.940 11.494 -8.396 1.00 49.03 88 PRO A CA 1
ATOM 663 C C . PRO A 1 88 ? -8.856 12.444 -9.610 1.00 49.03 88 PRO A C 1
ATOM 665 O O . PRO A 1 88 ? -8.003 12.247 -10.464 1.00 49.03 88 PRO A O 1
ATOM 668 N N . LEU A 1 89 ? -9.649 13.524 -9.652 1.00 44.09 89 LEU A N 1
ATOM 669 C CA . LEU A 1 89 ? -9.687 14.496 -10.760 1.00 44.09 89 LEU A CA 1
ATOM 670 C C . LEU A 1 89 ? -8.484 15.464 -10.808 1.00 44.09 89 LEU A C 1
ATOM 672 O O . LEU A 1 89 ? -8.265 16.132 -11.818 1.00 44.09 89 LEU A O 1
ATOM 676 N N . ALA A 1 90 ? -7.689 15.580 -9.736 1.00 50.78 90 ALA A N 1
ATOM 677 C CA . ALA A 1 90 ? -6.465 16.397 -9.760 1.00 50.78 90 ALA A CA 1
ATOM 678 C C . ALA A 1 90 ? -5.372 15.794 -10.649 1.00 50.78 90 ALA A C 1
ATOM 680 O O . ALA A 1 90 ? -4.536 16.529 -11.182 1.00 50.78 90 ALA A O 1
ATOM 681 N N . PHE A 1 91 ? -5.392 14.469 -10.801 1.00 48.66 91 PHE A N 1
ATOM 682 C CA . PHE A 1 91 ? -4.479 13.751 -11.676 1.00 48.66 91 PHE A CA 1
ATOM 683 C C . PHE A 1 91 ? -4.723 14.120 -13.142 1.00 48.66 91 PHE A C 1
ATOM 685 O O . PHE A 1 91 ? -3.765 14.405 -13.853 1.00 48.66 91 PHE A O 1
ATOM 692 N N . ASP A 1 92 ? -5.985 14.242 -13.558 1.00 51.28 92 ASP A N 1
ATOM 693 C CA . ASP A 1 92 ? -6.358 14.490 -14.955 1.00 51.28 92 ASP A CA 1
ATOM 694 C C . ASP A 1 92 ? -5.840 15.839 -15.487 1.00 51.28 92 ASP A C 1
ATOM 696 O O . ASP A 1 92 ? -5.351 15.927 -16.614 1.00 51.28 92 ASP A O 1
ATOM 700 N N . LEU A 1 93 ? -5.882 16.902 -14.672 1.00 50.84 93 LEU A N 1
ATOM 701 C CA . LEU A 1 93 ? -5.442 18.238 -15.099 1.00 50.84 93 LEU A CA 1
ATOM 702 C C . LEU A 1 93 ? -3.912 18.399 -15.096 1.00 50.84 93 LEU A C 1
ATOM 704 O O . LEU A 1 93 ? -3.372 19.136 -15.922 1.00 50.84 93 LEU A O 1
ATOM 708 N N . ALA A 1 94 ? -3.215 17.744 -14.163 1.00 54.00 94 ALA A N 1
ATOM 709 C CA . ALA A 1 94 ? -1.753 17.737 -14.126 1.00 54.00 94 ALA A CA 1
ATOM 710 C C . ALA A 1 94 ? -1.183 16.864 -15.254 1.00 54.00 94 ALA A C 1
ATOM 712 O O . ALA A 1 94 ? -0.294 17.310 -15.980 1.00 54.00 94 ALA A O 1
ATOM 713 N N . ALA A 1 95 ? -1.777 15.686 -15.476 1.00 54.75 95 ALA A N 1
ATOM 714 C CA . ALA A 1 95 ? -1.442 14.804 -16.587 1.00 54.75 95 ALA A CA 1
ATOM 715 C C . ALA A 1 95 ? -1.597 15.513 -17.932 1.00 54.75 95 ALA A C 1
ATOM 717 O O . ALA A 1 95 ? -0.669 15.495 -18.734 1.00 54.75 95 ALA A O 1
ATOM 718 N N . ALA A 1 96 ? -2.708 16.223 -18.156 1.00 57.34 96 ALA A N 1
ATOM 719 C CA . ALA A 1 96 ? -2.947 16.948 -19.405 1.00 57.34 96 ALA A CA 1
ATOM 720 C C . ALA A 1 96 ? -1.899 18.039 -19.714 1.00 57.34 96 ALA A C 1
ATOM 722 O O . ALA A 1 96 ? -1.679 18.356 -20.883 1.00 57.34 96 ALA A O 1
ATOM 723 N N . LYS A 1 97 ? -1.253 18.621 -18.694 1.00 59.72 97 LYS A N 1
ATOM 724 C CA . LYS A 1 97 ? -0.230 19.668 -18.870 1.00 59.72 97 LYS A CA 1
ATOM 725 C C . LYS A 1 97 ? 1.163 19.111 -19.145 1.00 59.72 97 LYS A C 1
ATOM 727 O O . LYS A 1 97 ? 1.900 19.719 -19.917 1.00 59.72 97 LYS A O 1
ATOM 732 N N . GLU A 1 98 ? 1.507 17.981 -18.535 1.00 62.28 98 GLU A N 1
ATOM 733 C CA . GLU A 1 98 ? 2.839 17.380 -18.661 1.00 62.28 98 GLU A CA 1
ATOM 734 C C . GLU A 1 98 ? 2.949 16.417 -19.851 1.00 62.28 98 GLU A C 1
ATOM 736 O O . GLU A 1 98 ? 4.015 16.322 -20.460 1.00 62.28 98 GLU A O 1
ATOM 741 N N . LEU A 1 99 ? 1.845 15.774 -20.260 1.00 60.09 99 LEU A N 1
ATOM 742 C CA . LEU A 1 99 ? 1.820 14.812 -21.373 1.00 60.09 99 LEU A CA 1
ATOM 743 C C . LEU A 1 99 ? 2.508 15.305 -22.661 1.00 60.09 99 LEU A C 1
ATOM 745 O O . LEU A 1 99 ? 3.262 14.532 -23.246 1.00 60.09 99 LEU A O 1
ATOM 749 N N . PRO A 1 100 ? 2.301 16.560 -23.122 1.00 58.97 100 PRO A N 1
ATOM 750 C CA . PRO A 1 100 ? 2.901 17.040 -24.370 1.00 58.97 100 PRO A CA 1
ATOM 751 C C . PRO A 1 100 ? 4.426 17.187 -24.323 1.00 58.97 100 PRO A C 1
ATOM 753 O O . PRO A 1 100 ? 5.060 17.289 -25.373 1.00 58.97 100 PRO A O 1
ATOM 756 N N . ARG A 1 101 ? 5.015 17.263 -23.123 1.00 63.91 101 ARG A N 1
ATOM 757 C CA . ARG A 1 101 ? 6.462 17.427 -22.923 1.00 63.91 101 ARG A CA 1
ATOM 758 C C . ARG A 1 101 ? 7.182 16.103 -22.724 1.00 63.91 101 ARG A C 1
ATOM 760 O O . ARG A 1 101 ? 8.385 16.045 -22.961 1.00 63.91 101 ARG A O 1
ATOM 767 N N . GLN A 1 102 ? 6.458 15.061 -22.325 1.00 67.69 102 GLN A N 1
ATOM 768 C CA . GLN A 1 102 ? 7.044 13.748 -22.117 1.00 67.69 102 GLN A CA 1
ATOM 769 C C . GLN A 1 102 ? 7.359 13.060 -23.442 1.00 67.69 102 GLN A C 1
ATOM 771 O O . GLN A 1 102 ? 6.641 13.185 -24.438 1.00 67.69 102 GLN A O 1
ATOM 776 N N . ARG A 1 103 ? 8.454 12.306 -23.441 1.00 77.81 103 ARG A N 1
ATOM 777 C CA . ARG A 1 103 ? 8.887 11.474 -24.561 1.00 77.81 103 ARG A CA 1
ATOM 778 C C . ARG A 1 103 ? 9.170 10.070 -24.046 1.00 77.81 103 ARG A C 1
ATOM 780 O O . ARG A 1 103 ? 9.556 9.932 -22.886 1.00 77.81 103 ARG A O 1
ATOM 787 N N . PRO A 1 104 ? 9.011 9.040 -24.891 1.00 87.75 104 PRO A N 1
ATOM 788 C CA . PRO A 1 104 ? 9.518 7.724 -24.561 1.00 87.75 104 PRO A CA 1
ATOM 789 C C . PRO A 1 104 ? 11.003 7.784 -24.223 1.00 87.75 104 PRO A C 1
ATOM 791 O O . PRO A 1 104 ? 11.749 8.533 -24.859 1.00 87.75 104 PRO A O 1
ATOM 794 N N . PHE A 1 105 ? 11.422 6.969 -23.266 1.00 89.25 105 PHE A N 1
ATOM 795 C CA . PHE A 1 105 ? 12.817 6.849 -22.871 1.00 89.25 105 PHE A CA 1
ATOM 796 C C . PHE A 1 105 ? 13.266 5.386 -22.913 1.00 89.25 105 PHE A C 1
ATOM 798 O O . PHE A 1 105 ? 12.460 4.485 -22.654 1.00 89.25 105 PHE A O 1
ATOM 805 N N . PRO A 1 106 ? 14.542 5.127 -23.244 1.00 93.44 106 PRO A N 1
ATOM 806 C CA . PRO A 1 106 ? 15.063 3.773 -23.308 1.00 93.44 106 PRO A CA 1
ATOM 807 C C . PRO A 1 106 ? 15.222 3.189 -21.905 1.00 93.44 106 PRO A C 1
ATOM 809 O O . PRO A 1 106 ? 15.753 3.837 -21.00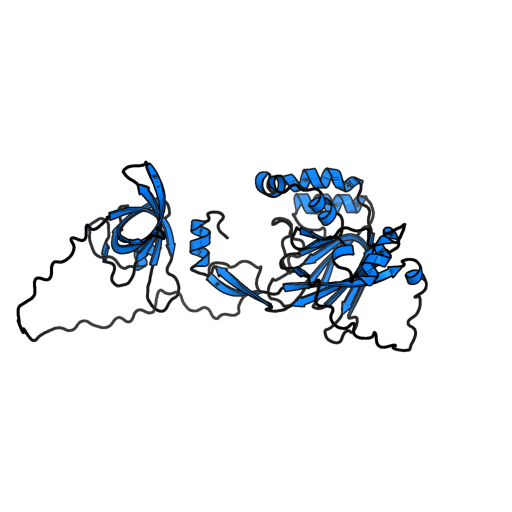2 1.00 93.44 106 PRO A O 1
ATOM 812 N N . VAL A 1 107 ? 14.827 1.929 -21.748 1.00 95.50 107 VAL A N 1
ATOM 813 C CA . VAL A 1 107 ? 15.047 1.136 -20.537 1.00 95.50 107 VAL A CA 1
ATOM 814 C C . VAL A 1 107 ? 15.704 -0.183 -20.913 1.00 95.50 107 VAL A C 1
ATOM 816 O O . VAL A 1 107 ? 15.303 -0.853 -21.868 1.00 95.50 107 VAL A O 1
ATOM 819 N N . GLU A 1 108 ? 16.710 -0.574 -20.138 1.00 97.00 108 GLU A N 1
ATOM 820 C CA . GLU A 1 108 ? 17.218 -1.943 -20.109 1.00 97.00 108 GLU A CA 1
ATOM 821 C C . GLU A 1 108 ? 16.904 -2.558 -18.743 1.00 97.00 108 GLU A C 1
ATOM 823 O O . GLU A 1 108 ? 17.309 -2.027 -17.712 1.00 97.00 108 GLU A O 1
ATOM 828 N N . LEU A 1 109 ? 16.169 -3.667 -18.747 1.00 97.75 109 LEU A N 1
ATOM 829 C CA . LEU A 1 109 ? 15.786 -4.429 -17.567 1.00 97.75 109 LEU A CA 1
ATOM 830 C C . LEU A 1 109 ? 16.549 -5.747 -17.537 1.00 97.75 109 LEU A C 1
ATOM 832 O O . LEU A 1 109 ? 16.586 -6.481 -18.527 1.00 97.75 109 LEU A O 1
ATOM 836 N N . GLN A 1 110 ? 17.090 -6.080 -16.371 1.00 97.88 110 GLN A N 1
ATOM 837 C CA . GLN A 1 110 ? 17.635 -7.400 -16.076 1.00 97.88 110 GLN A CA 1
ATOM 838 C C . GLN A 1 110 ? 16.979 -7.953 -14.817 1.00 97.88 110 GLN A C 1
ATOM 840 O O . GLN A 1 110 ? 16.902 -7.268 -13.800 1.00 97.88 110 GLN A O 1
ATOM 845 N N . GLN A 1 111 ? 16.522 -9.198 -14.882 1.00 97.88 111 GLN A N 1
ATOM 846 C CA . GLN A 1 111 ? 16.061 -9.954 -13.724 1.00 97.88 111 GLN A CA 1
ATOM 847 C C . GLN A 1 111 ? 17.101 -11.015 -13.390 1.00 97.88 111 GLN A C 1
ATOM 849 O O . GLN A 1 111 ? 17.594 -11.700 -14.292 1.00 97.88 111 GLN A O 1
ATOM 854 N N . THR A 1 112 ? 17.408 -11.176 -12.105 1.00 97.06 112 THR A N 1
ATOM 855 C CA . THR A 1 112 ? 18.335 -12.210 -11.638 1.00 97.06 112 THR A CA 1
ATOM 856 C C . THR A 1 112 ? 17.698 -13.140 -10.615 1.00 97.06 112 THR A C 1
ATOM 858 O O . THR A 1 112 ? 16.758 -12.768 -9.915 1.00 97.06 112 THR A O 1
ATOM 861 N N . ASP A 1 113 ? 18.211 -14.367 -10.528 1.00 94.19 113 ASP A N 1
ATOM 862 C CA . ASP A 1 113 ? 17.942 -15.258 -9.396 1.00 94.19 113 ASP A CA 1
ATOM 863 C C . ASP A 1 113 ? 18.797 -14.882 -8.167 1.00 94.19 113 ASP A C 1
ATOM 865 O O . ASP A 1 113 ? 19.690 -14.034 -8.239 1.00 94.19 113 ASP A O 1
ATOM 869 N N . ASP A 1 114 ? 18.569 -15.558 -7.039 1.00 91.31 114 ASP A N 1
ATOM 870 C CA . ASP A 1 114 ? 19.310 -15.335 -5.785 1.00 91.31 114 ASP A CA 1
ATOM 871 C C . ASP A 1 114 ? 20.816 -15.666 -5.889 1.00 91.31 114 ASP A C 1
ATOM 873 O O . ASP A 1 114 ? 21.609 -15.323 -5.008 1.00 91.31 114 ASP A O 1
ATOM 877 N N . LYS A 1 115 ? 21.239 -16.363 -6.954 1.00 92.75 115 LYS A N 1
ATOM 878 C CA . LYS A 1 115 ? 22.648 -16.669 -7.246 1.00 92.75 115 LYS A CA 1
ATOM 879 C C . LYS A 1 115 ? 23.288 -15.612 -8.153 1.00 92.75 115 LYS A C 1
ATOM 881 O O . LYS A 1 115 ? 24.491 -15.696 -8.407 1.00 92.75 115 LYS A O 1
ATOM 886 N N . GLY A 1 116 ? 22.516 -14.627 -8.613 1.00 90.62 116 GLY A N 1
ATOM 887 C CA . GLY A 1 116 ? 22.946 -13.574 -9.525 1.00 90.62 116 GLY A CA 1
ATOM 888 C C . GLY A 1 116 ? 22.972 -13.991 -10.997 1.00 90.62 116 GLY A C 1
ATOM 889 O O . GLY A 1 116 ? 23.572 -13.286 -11.807 1.00 90.62 116 GLY A O 1
ATOM 890 N N . ASN A 1 117 ? 22.362 -15.121 -11.370 1.00 94.88 117 ASN A N 1
ATOM 891 C CA . ASN A 1 117 ? 22.231 -15.503 -12.775 1.00 94.88 117 ASN A CA 1
ATOM 892 C C . ASN A 1 117 ? 21.103 -14.701 -13.419 1.00 94.88 117 ASN A C 1
ATOM 894 O O . ASN A 1 117 ? 20.017 -14.604 -12.850 1.00 94.88 117 ASN A O 1
ATOM 898 N N . ILE A 1 118 ? 21.337 -14.179 -14.623 1.00 96.06 118 ILE A N 1
ATOM 899 C CA . ILE A 1 118 ? 20.307 -13.482 -15.400 1.00 96.06 118 ILE A CA 1
ATOM 900 C C . ILE A 1 118 ? 19.252 -14.499 -15.843 1.00 96.06 118 ILE A C 1
ATOM 902 O O . ILE A 1 118 ? 19.563 -15.452 -16.558 1.00 96.06 118 ILE A O 1
ATOM 906 N N . THR A 1 119 ? 18.009 -14.288 -15.421 1.00 96.50 119 THR A N 1
ATOM 907 C CA . THR A 1 119 ? 16.856 -15.139 -15.753 1.00 96.50 119 THR A CA 1
ATOM 908 C C . THR A 1 119 ? 15.941 -14.498 -16.789 1.00 96.50 119 THR A C 1
ATOM 910 O O . THR A 1 119 ? 15.276 -15.213 -17.536 1.00 96.50 119 THR A O 1
ATOM 913 N N . ALA A 1 120 ? 15.944 -13.168 -16.886 1.00 96.38 120 ALA A N 1
ATOM 914 C CA . ALA A 1 120 ? 15.288 -12.432 -17.958 1.00 96.38 120 ALA A CA 1
ATOM 915 C C . ALA A 1 120 ? 16.062 -11.154 -18.300 1.00 96.38 120 ALA A C 1
ATOM 917 O O . ALA A 1 120 ? 16.698 -10.539 -17.443 1.00 96.38 120 ALA A O 1
ATOM 918 N N . HIS A 1 121 ? 15.980 -10.751 -19.566 1.00 96.69 121 HIS A N 1
ATOM 919 C CA . HIS A 1 121 ? 16.534 -9.502 -20.084 1.00 96.69 121 HIS A CA 1
ATOM 920 C C . HIS A 1 121 ? 15.508 -8.864 -21.018 1.00 96.69 121 HIS A C 1
ATOM 922 O O . HIS A 1 121 ? 14.883 -9.562 -21.820 1.00 96.69 121 HIS A O 1
ATOM 928 N N . TRP A 1 122 ? 15.316 -7.555 -20.902 1.00 96.88 122 TRP A N 1
ATOM 929 C CA . TRP A 1 122 ? 14.434 -6.793 -21.776 1.00 96.88 122 TRP A CA 1
ATOM 930 C C . TRP A 1 122 ? 15.043 -5.433 -22.094 1.00 96.88 122 TRP A C 1
ATOM 932 O O . TRP A 1 122 ? 15.687 -4.814 -21.251 1.00 96.88 122 TRP A O 1
ATOM 942 N N . ARG A 1 123 ? 14.830 -4.950 -23.319 1.00 96.06 123 ARG A N 1
ATOM 943 C CA . ARG A 1 123 ? 15.286 -3.630 -23.750 1.00 96.06 123 ARG A CA 1
ATOM 944 C C . ARG A 1 123 ? 14.286 -3.007 -24.712 1.00 96.06 123 ARG A C 1
ATOM 946 O O . ARG A 1 123 ? 13.862 -3.666 -25.660 1.00 96.06 123 ARG A O 1
ATOM 953 N N . GLY A 1 124 ? 13.972 -1.735 -24.507 1.00 92.31 124 GLY A N 1
ATOM 954 C CA . GLY A 1 124 ? 13.088 -0.978 -25.386 1.00 92.31 124 GLY A CA 1
ATOM 955 C C . GLY A 1 124 ? 12.731 0.388 -24.817 1.00 92.31 124 GLY A C 1
ATOM 956 O O . GLY A 1 124 ? 13.124 0.724 -23.702 1.00 92.31 124 GLY A O 1
ATOM 957 N N . ASP A 1 125 ? 11.970 1.157 -25.589 1.00 91.75 125 ASP A N 1
ATOM 958 C CA . ASP A 1 125 ? 11.486 2.464 -25.157 1.00 91.75 125 ASP A CA 1
ATOM 959 C C . ASP A 1 125 ? 10.157 2.322 -24.410 1.00 91.75 125 ASP A C 1
ATOM 961 O O . ASP A 1 125 ? 9.249 1.591 -24.832 1.00 91.75 125 ASP A O 1
ATOM 965 N N . VAL A 1 126 ? 10.029 3.039 -23.299 1.00 91.06 126 VAL A N 1
ATOM 966 C CA . VAL A 1 126 ? 8.826 3.064 -22.463 1.00 91.06 126 VAL A CA 1
ATOM 967 C C . VAL A 1 126 ? 8.351 4.495 -22.261 1.00 91.06 126 VAL A C 1
ATOM 969 O O . VAL A 1 126 ? 9.135 5.438 -22.305 1.00 91.06 126 VAL A O 1
ATOM 972 N N . TRP A 1 127 ? 7.052 4.654 -22.039 1.00 85.25 127 TRP A N 1
ATOM 973 C CA . TRP A 1 127 ? 6.470 5.898 -21.536 1.00 85.25 127 TRP A CA 1
ATOM 974 C C . TRP A 1 127 ? 6.605 6.020 -20.021 1.00 85.25 127 TRP A C 1
ATOM 976 O O . TRP A 1 127 ? 6.695 7.125 -19.498 1.00 85.25 127 TRP A O 1
ATOM 986 N N . GLU A 1 128 ? 6.578 4.882 -19.332 1.00 88.19 128 GLU A N 1
ATOM 987 C CA . GLU A 1 128 ? 6.534 4.805 -17.879 1.00 88.19 128 GLU A CA 1
ATOM 988 C C . GLU A 1 128 ? 7.008 3.419 -17.432 1.00 88.19 128 GLU A C 1
ATOM 990 O O . GLU A 1 128 ? 6.697 2.406 -18.077 1.00 88.19 128 GLU A O 1
ATOM 995 N N . ALA A 1 129 ? 7.719 3.373 -16.310 1.00 92.81 129 ALA A N 1
ATOM 996 C CA . ALA A 1 129 ? 8.073 2.140 -15.626 1.00 92.81 129 ALA A CA 1
ATOM 997 C C . ALA A 1 129 ? 7.683 2.216 -14.145 1.00 92.81 129 ALA A C 1
ATOM 999 O O . ALA A 1 129 ? 7.930 3.220 -13.480 1.00 92.81 129 ALA A O 1
ATOM 1000 N N . TYR A 1 130 ? 7.124 1.126 -13.623 1.00 93.62 130 TYR A N 1
ATOM 1001 C CA . TYR A 1 130 ? 6.820 0.972 -12.203 1.00 93.62 130 TYR A CA 1
ATOM 1002 C C . TYR A 1 130 ? 7.545 -0.232 -11.621 1.00 93.62 130 TYR A C 1
ATOM 1004 O O . TYR A 1 130 ? 7.567 -1.292 -12.245 1.00 93.62 130 TYR A O 1
ATOM 1012 N N . VAL A 1 131 ? 8.063 -0.087 -10.402 1.00 95.44 131 VAL A N 1
ATOM 1013 C CA . VAL A 1 131 ? 8.455 -1.203 -9.533 1.00 95.44 131 VAL A CA 1
ATOM 1014 C C . VAL A 1 131 ? 7.566 -1.179 -8.293 1.00 95.44 131 VAL A C 1
ATOM 1016 O O . VAL A 1 131 ? 7.561 -0.206 -7.543 1.00 95.44 131 VAL A O 1
ATOM 1019 N N . SER A 1 132 ? 6.803 -2.242 -8.074 1.00 93.88 132 SER A N 1
ATOM 1020 C CA . SER A 1 132 ? 5.637 -2.231 -7.191 1.00 93.88 132 SER A CA 1
ATOM 1021 C C . SER A 1 132 ? 5.641 -3.374 -6.186 1.00 93.88 132 SER A C 1
ATOM 1023 O O . SER A 1 132 ? 6.045 -4.499 -6.491 1.00 93.88 132 SER A O 1
ATOM 1025 N N . LYS A 1 133 ? 5.121 -3.082 -4.988 1.00 93.19 133 LYS A N 1
ATOM 1026 C CA . LYS A 1 133 ? 4.765 -4.078 -3.966 1.00 93.19 133 LYS A CA 1
ATOM 1027 C C . LYS A 1 133 ? 3.262 -4.263 -3.788 1.00 93.19 133 LYS A C 1
ATOM 1029 O O . LYS A 1 133 ? 2.837 -5.249 -3.190 1.00 93.19 133 LYS A O 1
ATOM 1034 N N . VAL A 1 134 ? 2.459 -3.330 -4.286 1.00 89.94 134 VAL A N 1
ATOM 1035 C CA . VAL A 1 134 ? 1.002 -3.348 -4.140 1.00 89.94 134 VAL A CA 1
ATOM 1036 C C . VAL A 1 134 ? 0.327 -3.160 -5.496 1.00 89.94 134 VAL A C 1
ATOM 1038 O O . VAL A 1 134 ? 0.900 -2.519 -6.376 1.00 89.94 134 VAL A O 1
ATOM 1041 N N . PRO A 1 135 ? -0.913 -3.654 -5.669 1.00 85.88 135 PRO A N 1
ATOM 1042 C CA . PRO A 1 135 ? -1.570 -3.632 -6.975 1.00 85.88 135 PRO A CA 1
ATOM 1043 C C . PRO A 1 135 ? -1.979 -2.230 -7.412 1.00 85.88 135 PRO A C 1
ATOM 1045 O O . PRO A 1 135 ? -2.073 -1.943 -8.604 1.00 85.88 135 PRO A O 1
ATOM 1048 N N . LEU A 1 136 ? -2.269 -1.361 -6.444 1.00 83.06 136 LEU A N 1
ATOM 1049 C CA . LEU A 1 136 ? -2.872 -0.064 -6.690 1.00 83.06 136 LEU A CA 1
ATOM 1050 C C . LEU A 1 136 ? -1.829 1.050 -6.708 1.00 83.06 136 LEU A C 1
ATOM 1052 O O . LEU A 1 136 ? -1.069 1.251 -5.760 1.00 83.06 136 LEU A O 1
ATOM 1056 N N . PHE A 1 137 ? -1.906 1.849 -7.757 1.00 77.75 137 PHE A N 1
ATOM 1057 C CA . PHE A 1 137 ? -1.275 3.141 -7.895 1.00 77.75 137 PHE A CA 1
ATOM 1058 C C . PHE A 1 137 ? -2.305 4.259 -7.670 1.00 77.75 137 PHE A C 1
ATOM 1060 O O . PHE A 1 137 ? -3.463 4.155 -8.087 1.00 77.75 137 PHE A O 1
ATOM 1067 N N . ALA A 1 138 ? -1.899 5.312 -6.949 1.00 66.44 138 ALA A N 1
ATOM 1068 C CA . ALA A 1 138 ? -2.744 6.454 -6.569 1.00 66.44 138 ALA A CA 1
ATOM 1069 C C . ALA A 1 138 ? -4.110 6.085 -5.936 1.00 66.44 138 ALA A C 1
ATOM 1071 O O . ALA A 1 138 ? -5.052 6.872 -5.960 1.00 66.44 138 ALA A O 1
ATOM 1072 N N . GLY A 1 139 ? -4.233 4.880 -5.367 1.00 65.69 139 GLY A N 1
ATOM 1073 C CA . GLY A 1 139 ? -5.466 4.374 -4.756 1.00 65.69 139 GLY A CA 1
ATOM 1074 C C . GLY A 1 139 ? -6.572 3.958 -5.735 1.00 65.69 139 GLY A C 1
ATOM 1075 O O . GLY A 1 139 ? -7.609 3.491 -5.273 1.00 65.69 139 GLY A O 1
ATOM 1076 N N . ALA A 1 140 ? -6.365 4.086 -7.050 1.00 67.38 140 ALA A N 1
ATOM 1077 C CA . ALA A 1 140 ? -7.414 3.869 -8.050 1.00 67.38 140 ALA A CA 1
ATOM 1078 C C . ALA A 1 140 ? -6.971 3.022 -9.251 1.00 67.38 140 ALA A C 1
ATOM 1080 O O . ALA A 1 140 ? -7.764 2.233 -9.756 1.00 67.38 140 ALA A O 1
ATOM 1081 N N . VAL A 1 141 ? -5.720 3.155 -9.702 1.00 71.88 141 VAL A N 1
ATOM 1082 C CA . VAL A 1 141 ? -5.235 2.475 -10.910 1.00 71.88 141 VAL A CA 1
ATOM 1083 C C . VAL A 1 141 ? -4.591 1.153 -10.522 1.00 71.88 141 VAL A C 1
ATOM 1085 O O . VAL A 1 141 ? -3.597 1.131 -9.806 1.00 71.88 141 VAL A O 1
ATOM 1088 N N . ASN A 1 142 ? -5.136 0.040 -10.993 1.00 80.12 142 ASN A N 1
ATOM 1089 C CA . ASN A 1 142 ? -4.556 -1.276 -10.777 1.00 80.12 142 ASN A CA 1
ATOM 1090 C C . ASN A 1 142 ? -3.450 -1.539 -11.806 1.00 80.12 142 ASN A C 1
ATOM 1092 O O . ASN A 1 142 ? -3.730 -1.939 -12.938 1.00 80.12 142 ASN A O 1
ATOM 1096 N N . ILE A 1 143 ? -2.206 -1.272 -11.413 1.00 81.25 143 ILE A N 1
ATOM 1097 C CA . ILE A 1 143 ? -1.028 -1.440 -12.266 1.00 81.25 143 ILE A CA 1
ATOM 1098 C C . ILE A 1 143 ? -0.542 -2.888 -12.287 1.00 81.25 143 ILE A C 1
ATOM 1100 O O . ILE A 1 143 ? -0.101 -3.341 -13.336 1.00 81.25 143 ILE A O 1
ATOM 1104 N N . GLU A 1 144 ? -0.723 -3.633 -11.192 1.00 82.81 144 GLU A N 1
ATOM 1105 C CA . GLU A 1 144 ? -0.346 -5.044 -11.110 1.00 82.81 144 GLU A CA 1
ATOM 1106 C C . GLU A 1 144 ? -1.356 -5.858 -10.280 1.00 82.81 144 GLU A C 1
ATOM 1108 O O . GLU A 1 144 ? -1.166 -6.062 -9.076 1.00 82.81 144 GLU A O 1
ATOM 1113 N N . PRO A 1 145 ? -2.434 -6.367 -10.905 1.00 74.12 145 PRO A N 1
ATOM 1114 C CA . PRO A 1 145 ? -3.500 -7.080 -10.201 1.00 74.12 145 PRO A CA 1
ATOM 1115 C C . PRO A 1 145 ? -3.036 -8.343 -9.460 1.00 74.12 145 PRO A C 1
ATOM 1117 O O . PRO A 1 145 ? -3.703 -8.792 -8.519 1.00 74.12 145 PRO A O 1
ATOM 1120 N N . GLY A 1 146 ? -1.928 -8.946 -9.901 1.00 81.88 146 GLY A N 1
ATOM 1121 C CA . GLY A 1 146 ? -1.361 -10.151 -9.307 1.00 81.88 146 GLY A CA 1
ATOM 1122 C C . GLY A 1 146 ? -0.614 -9.901 -8.002 1.00 81.88 146 GLY A C 1
ATOM 1123 O O . GLY A 1 146 ? -0.522 -10.821 -7.193 1.00 81.88 146 GLY A O 1
ATOM 1124 N N . SER A 1 147 ? -0.153 -8.672 -7.765 1.00 88.50 147 SER A N 1
ATOM 1125 C CA . SER A 1 147 ? 0.767 -8.384 -6.665 1.00 88.50 147 SER A CA 1
ATOM 1126 C C . SER A 1 147 ? 0.170 -8.602 -5.279 1.00 88.50 147 SER A C 1
ATOM 1128 O O . SER A 1 147 ? -1.012 -8.331 -5.020 1.00 88.50 147 SER A O 1
ATOM 1130 N N . ARG A 1 148 ? 1.012 -9.112 -4.378 1.00 91.75 148 ARG A N 1
ATOM 1131 C CA . ARG A 1 148 ? 0.735 -9.242 -2.949 1.00 91.75 148 ARG A CA 1
ATOM 1132 C C . ARG A 1 148 ? 1.816 -8.529 -2.158 1.00 91.75 148 ARG A C 1
ATOM 1134 O O . ARG A 1 148 ? 2.967 -8.425 -2.574 1.00 91.75 148 ARG A O 1
ATOM 1141 N N . ALA A 1 149 ? 1.438 -8.045 -0.988 1.00 93.00 149 ALA A N 1
ATOM 1142 C CA . ALA A 1 149 ? 2.325 -7.291 -0.126 1.00 93.00 149 ALA A CA 1
ATOM 1143 C C . ALA A 1 149 ? 3.255 -8.187 0.719 1.00 93.00 149 ALA A C 1
ATOM 1145 O O . ALA A 1 149 ? 4.125 -7.655 1.403 1.00 93.00 149 ALA A O 1
ATOM 1146 N N . ASP A 1 150 ? 3.070 -9.510 0.688 1.00 94.62 150 ASP A N 1
ATOM 1147 C CA . ASP A 1 150 ? 3.737 -10.503 1.545 1.00 94.62 150 ASP A CA 1
ATOM 1148 C C . ASP A 1 150 ? 4.203 -11.785 0.813 1.00 94.62 150 ASP A C 1
ATOM 1150 O O . ASP A 1 150 ? 4.522 -12.781 1.463 1.00 94.62 150 ASP A O 1
ATOM 1154 N N . ASP A 1 151 ? 4.253 -11.771 -0.523 1.00 94.38 151 ASP A N 1
ATOM 1155 C CA . ASP A 1 151 ? 4.671 -12.903 -1.375 1.00 94.38 151 ASP A CA 1
ATOM 1156 C C . ASP A 1 151 ? 6.193 -13.004 -1.603 1.00 94.38 151 ASP A C 1
ATOM 1158 O O . ASP A 1 151 ? 6.682 -13.931 -2.250 1.00 94.38 151 ASP A O 1
ATOM 1162 N N . GLY A 1 152 ? 6.965 -12.050 -1.090 1.00 95.19 152 GLY A N 1
ATOM 1163 C CA . GLY A 1 152 ? 8.408 -11.949 -1.271 1.00 95.19 152 GLY A CA 1
ATOM 1164 C C . GLY A 1 152 ? 8.855 -11.464 -2.651 1.00 95.19 152 GLY A C 1
ATOM 1165 O O . GLY A 1 152 ? 10.052 -11.520 -2.925 1.00 95.19 152 GLY A O 1
ATOM 1166 N N . LEU A 1 153 ? 7.950 -10.987 -3.512 1.00 95.88 153 LEU A N 1
ATOM 1167 C CA . LEU A 1 153 ? 8.266 -10.581 -4.887 1.00 95.88 153 LEU A CA 1
ATOM 1168 C C . LEU A 1 153 ? 8.167 -9.067 -5.094 1.00 95.88 153 LEU A C 1
ATOM 1170 O O . LEU A 1 153 ? 7.347 -8.387 -4.489 1.00 95.88 153 LEU A O 1
ATOM 1174 N N . LEU A 1 154 ? 8.970 -8.530 -6.002 1.00 96.75 154 LEU A N 1
ATOM 1175 C CA . LEU A 1 154 ? 8.737 -7.246 -6.652 1.00 96.75 154 LEU A CA 1
ATOM 1176 C C . LEU A 1 154 ? 8.070 -7.470 -8.005 1.00 96.75 154 LEU A C 1
ATOM 1178 O O . LEU A 1 154 ? 8.305 -8.484 -8.668 1.00 96.75 154 LEU A O 1
ATOM 1182 N N . TYR A 1 155 ? 7.285 -6.485 -8.425 1.00 95.81 155 TYR A N 1
ATOM 1183 C CA . TYR A 1 155 ? 6.598 -6.488 -9.706 1.00 95.81 155 TYR A CA 1
ATOM 1184 C C . TYR A 1 155 ? 7.052 -5.301 -10.541 1.00 95.81 155 TYR A C 1
ATOM 1186 O O . TYR A 1 155 ? 6.966 -4.166 -10.081 1.00 95.81 155 TYR A O 1
ATOM 1194 N N . VAL A 1 156 ? 7.519 -5.552 -11.761 1.00 95.69 156 VAL A N 1
ATOM 1195 C CA . VAL A 1 156 ? 7.916 -4.504 -12.702 1.00 95.69 156 VAL A CA 1
ATOM 1196 C C . VAL A 1 156 ? 6.893 -4.415 -13.822 1.00 95.69 156 VAL A C 1
ATOM 1198 O O . VAL A 1 156 ? 6.628 -5.402 -14.507 1.00 95.69 156 VAL A O 1
ATOM 1201 N N . THR A 1 157 ? 6.336 -3.223 -14.019 1.00 94.25 157 THR A N 1
ATOM 1202 C CA . THR A 1 157 ? 5.383 -2.914 -15.090 1.00 94.25 157 THR A CA 1
ATOM 1203 C C . THR A 1 157 ? 6.004 -1.893 -16.032 1.00 94.25 157 THR A C 1
AT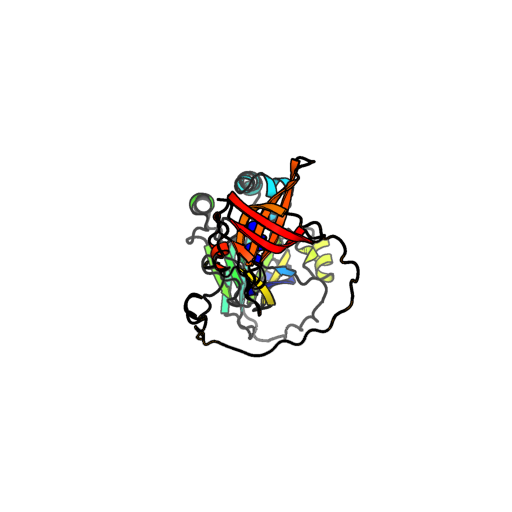OM 1205 O O . THR A 1 157 ? 6.317 -0.782 -15.612 1.00 94.25 157 THR A O 1
ATOM 1208 N N . LEU A 1 158 ? 6.170 -2.251 -17.305 1.00 93.06 158 LEU A N 1
ATOM 1209 C CA . LEU A 1 158 ? 6.733 -1.382 -18.340 1.00 93.06 158 LEU A CA 1
ATOM 1210 C C . LEU A 1 158 ? 5.655 -1.025 -19.363 1.00 93.06 158 LEU A C 1
ATOM 1212 O O . LEU A 1 158 ? 5.186 -1.897 -20.097 1.00 93.06 158 LEU A O 1
ATOM 1216 N N . ILE A 1 159 ? 5.279 0.252 -19.443 1.00 88.38 159 ILE A N 1
ATOM 1217 C CA . ILE A 1 159 ? 4.324 0.750 -20.440 1.00 88.38 159 ILE A CA 1
ATOM 1218 C C . ILE A 1 159 ? 5.113 1.131 -21.693 1.00 88.38 159 ILE A C 1
ATOM 1220 O O . ILE A 1 159 ? 5.722 2.194 -21.772 1.00 88.38 159 ILE A O 1
ATOM 1224 N N . THR A 1 160 ? 5.132 0.236 -22.675 1.00 88.50 160 THR A N 1
ATOM 1225 C CA . THR A 1 160 ? 6.001 0.336 -23.857 1.00 88.50 160 THR A CA 1
ATOM 1226 C C . THR A 1 160 ? 5.535 1.392 -24.863 1.00 88.50 160 THR A C 1
ATOM 1228 O O . THR A 1 160 ? 4.338 1.616 -25.068 1.00 88.50 160 THR A O 1
ATOM 1231 N N . ALA A 1 161 ? 6.486 2.033 -25.542 1.00 83.25 161 ALA A N 1
ATOM 1232 C CA . ALA A 1 161 ? 6.209 3.008 -26.588 1.00 83.25 161 ALA A CA 1
ATOM 1233 C C . ALA A 1 161 ? 6.087 2.329 -27.963 1.00 83.25 161 ALA A C 1
ATOM 1235 O O . ALA A 1 161 ? 7.068 2.124 -28.666 1.00 83.25 161 ALA A O 1
ATOM 1236 N N . ASN A 1 162 ? 4.856 2.003 -28.375 1.00 69.12 162 ASN A N 1
ATOM 1237 C CA . ASN A 1 162 ? 4.579 1.293 -29.637 1.00 69.12 162 ASN A CA 1
ATOM 1238 C C . ASN A 1 162 ? 3.911 2.173 -30.717 1.00 69.12 162 ASN A C 1
ATOM 1240 O O . ASN A 1 162 ? 3.069 1.698 -31.484 1.00 69.12 162 ASN A O 1
ATOM 1244 N N . GLY A 1 163 ? 4.266 3.460 -30.769 1.00 63.12 163 GLY A N 1
ATOM 1245 C CA . GLY A 1 163 ? 3.710 4.440 -31.709 1.00 63.12 163 GLY A CA 1
ATOM 1246 C C . GLY A 1 163 ? 2.423 5.141 -31.225 1.00 63.12 163 GLY A C 1
ATOM 1247 O O . GLY A 1 163 ? 1.752 4.670 -30.304 1.00 63.12 163 GLY A O 1
ATOM 1248 N N . PRO A 1 164 ? 2.050 6.277 -31.847 1.00 58.50 164 PRO A N 1
ATOM 1249 C CA . PRO A 1 164 ? 1.090 7.239 -31.291 1.00 58.50 164 PRO A CA 1
ATOM 1250 C C . PRO A 1 164 ? -0.344 6.709 -31.139 1.00 58.50 164 PRO A C 1
ATOM 1252 O O . PRO A 1 164 ? -1.007 7.035 -30.157 1.00 58.50 164 PRO A O 1
ATOM 1255 N N . LEU A 1 165 ? -0.829 5.856 -32.055 1.00 59.16 165 LEU A N 1
ATOM 1256 C CA . LEU A 1 165 ? -2.185 5.291 -31.953 1.00 59.16 165 LEU A CA 1
ATOM 1257 C C . LEU A 1 165 ? -2.357 4.401 -30.712 1.00 59.16 165 LEU A C 1
ATOM 1259 O O . LEU A 1 165 ? -3.412 4.415 -30.082 1.00 59.16 165 LEU A O 1
ATOM 1263 N N . LYS A 1 166 ? -1.323 3.640 -30.342 1.00 64.62 166 LYS A N 1
ATOM 1264 C CA . LYS A 1 166 ? -1.374 2.759 -29.170 1.00 64.62 166 LYS A CA 1
ATOM 1265 C C . LYS A 1 166 ? -1.239 3.543 -27.859 1.00 64.62 166 LYS A C 1
ATOM 1267 O O . LYS A 1 166 ? -1.866 3.170 -26.874 1.00 64.62 166 LYS A O 1
ATOM 1272 N N . THR A 1 167 ? -0.526 4.673 -27.866 1.00 64.38 167 THR A N 1
ATOM 1273 C CA . THR A 1 167 ? -0.472 5.610 -26.727 1.00 64.38 167 THR A CA 1
ATOM 1274 C C . THR A 1 167 ? -1.857 6.166 -26.372 1.00 64.38 167 THR A C 1
ATOM 1276 O O . THR A 1 167 ? -2.206 6.244 -25.197 1.00 64.38 167 THR A O 1
ATOM 1279 N N . VAL A 1 168 ? -2.689 6.494 -27.371 1.00 59.53 168 VAL A N 1
ATOM 1280 C CA . VAL A 1 168 ? -4.081 6.929 -27.133 1.00 59.53 168 VAL A CA 1
ATOM 1281 C C . VAL A 1 168 ? -4.910 5.805 -26.500 1.00 59.53 168 VAL A C 1
ATOM 1283 O O . VAL A 1 168 ? -5.653 6.051 -25.551 1.00 59.53 168 VAL A O 1
ATOM 1286 N N . GLY A 1 169 ? -4.739 4.565 -26.970 1.00 60.69 169 GLY A N 1
ATOM 1287 C CA . GLY A 1 169 ? -5.365 3.381 -26.370 1.00 60.69 169 GLY A CA 1
ATOM 1288 C C . GLY A 1 169 ? -5.017 3.204 -24.888 1.00 60.69 169 GLY A C 1
ATOM 1289 O O . GLY A 1 169 ? -5.910 2.955 -24.079 1.00 60.69 169 GLY A O 1
ATOM 1290 N N . GLN A 1 170 ? -3.755 3.437 -24.509 1.00 65.69 170 GLN A N 1
ATOM 1291 C CA . GLN A 1 170 ? -3.320 3.408 -23.109 1.00 65.69 170 GLN A CA 1
ATOM 1292 C C . GLN A 1 170 ? -4.048 4.443 -22.252 1.00 65.69 170 GLN A C 1
ATOM 1294 O O . GLN A 1 170 ? -4.552 4.108 -21.181 1.00 65.69 170 GLN A O 1
ATOM 1299 N N . ALA A 1 171 ? -4.111 5.693 -22.720 1.00 60.69 171 ALA A N 1
ATOM 1300 C CA . ALA A 1 171 ? -4.788 6.766 -22.000 1.00 60.69 171 ALA A CA 1
ATOM 1301 C C . ALA A 1 171 ? -6.274 6.431 -21.792 1.00 60.69 171 ALA A C 1
ATOM 1303 O O . ALA A 1 171 ? -6.792 6.576 -20.688 1.00 60.69 171 ALA A O 1
ATOM 1304 N N . ILE A 1 172 ? -6.938 5.884 -22.818 1.00 58.31 172 ILE A N 1
ATOM 1305 C CA . ILE A 1 172 ? -8.324 5.410 -22.714 1.00 58.31 172 ILE A CA 1
ATOM 1306 C C . ILE A 1 172 ? -8.438 4.252 -21.713 1.00 58.31 172 ILE A C 1
ATOM 1308 O O . ILE A 1 172 ? -9.356 4.261 -20.896 1.00 58.31 172 ILE A O 1
ATOM 1312 N N . SER A 1 173 ? -7.536 3.266 -21.733 1.00 62.62 173 SER A N 1
ATOM 1313 C CA . SER A 1 173 ? -7.566 2.133 -20.792 1.00 62.62 173 SER A CA 1
ATOM 1314 C C . SER A 1 173 ? -7.379 2.582 -19.342 1.00 62.62 173 SER A C 1
ATOM 1316 O O . SER A 1 173 ? -8.119 2.143 -18.463 1.00 62.62 173 SER A O 1
ATOM 1318 N N . LEU A 1 174 ? -6.448 3.501 -19.080 1.00 64.25 174 LEU A N 1
ATOM 1319 C CA . LEU A 1 174 ? -6.239 4.056 -17.743 1.00 64.25 174 LEU A CA 1
ATOM 1320 C C . LEU A 1 174 ? -7.465 4.848 -17.263 1.00 64.25 174 LEU A C 1
ATOM 1322 O O . LEU A 1 174 ? -7.903 4.634 -16.137 1.00 64.25 174 LEU A O 1
ATOM 1326 N N . LEU A 1 175 ? -8.068 5.677 -18.123 1.00 58.28 175 LEU A N 1
ATOM 1327 C CA . LEU A 1 175 ? -9.250 6.482 -17.781 1.00 58.28 175 LEU A CA 1
ATOM 1328 C C . LEU A 1 175 ? -10.530 5.647 -17.611 1.00 58.28 175 LEU A C 1
ATOM 1330 O O . LEU A 1 175 ? -11.340 5.916 -16.729 1.00 58.28 175 LEU A O 1
ATOM 1334 N N . THR A 1 176 ? -10.748 4.644 -18.467 1.00 57.06 176 THR A N 1
ATOM 1335 C CA . THR A 1 176 ? -12.008 3.876 -18.491 1.00 57.06 176 THR A CA 1
ATOM 1336 C C . THR A 1 176 ? -11.939 2.608 -17.653 1.00 57.06 176 THR A C 1
ATOM 1338 O O . THR A 1 176 ? -12.895 2.266 -16.960 1.00 57.06 176 THR A O 1
ATOM 1341 N N . GLN A 1 177 ? -10.811 1.900 -17.696 1.00 67.50 177 GLN A N 1
ATOM 1342 C CA . GLN A 1 177 ? -10.647 0.597 -17.054 1.00 67.50 177 GLN A CA 1
ATOM 1343 C C . GLN A 1 177 ? -9.824 0.665 -15.770 1.00 67.50 177 GLN A C 1
ATOM 1345 O O . GLN A 1 177 ? -9.750 -0.344 -15.067 1.00 67.50 177 GLN A O 1
ATOM 1350 N N . HIS A 1 178 ? -9.209 1.814 -15.467 1.00 66.44 178 HIS A N 1
ATOM 1351 C CA . HIS A 1 178 ? -8.345 1.997 -14.301 1.00 66.44 178 HIS A CA 1
ATOM 1352 C C . HIS A 1 178 ? -7.227 0.943 -14.230 1.00 66.44 178 HIS A C 1
ATOM 1354 O O . HIS A 1 178 ? -6.829 0.514 -13.150 1.00 66.44 178 HIS A O 1
ATOM 1360 N N . LYS A 1 179 ? -6.736 0.486 -15.389 1.00 71.50 179 LYS A N 1
ATOM 1361 C CA . LYS A 1 179 ? -5.637 -0.481 -15.516 1.00 71.50 179 LYS A CA 1
ATOM 1362 C C . LYS A 1 179 ? -4.872 -0.275 -16.833 1.00 71.50 179 LYS A C 1
ATOM 1364 O O . LYS A 1 179 ? -5.488 0.156 -17.816 1.00 71.50 179 LYS A O 1
ATOM 1369 N N . PRO A 1 180 ? -3.567 -0.595 -16.884 1.00 74.75 180 PRO A N 1
ATOM 1370 C CA . PRO A 1 180 ? -2.793 -0.550 -18.123 1.00 74.75 180 PRO A CA 1
ATOM 1371 C C . PRO A 1 180 ? -3.363 -1.475 -19.211 1.00 74.75 180 PRO A C 1
ATOM 1373 O O . PRO A 1 180 ? -3.871 -2.561 -18.910 1.00 74.75 180 PRO A O 1
ATOM 1376 N N . ASP A 1 181 ? -3.262 -1.066 -20.481 1.00 75.69 181 ASP A N 1
ATOM 1377 C CA . ASP A 1 181 ? -3.599 -1.928 -21.615 1.00 75.69 181 ASP A CA 1
ATOM 1378 C C . ASP A 1 181 ? -2.535 -3.029 -21.735 1.00 75.69 181 ASP A C 1
ATOM 1380 O O . ASP A 1 181 ? -1.343 -2.772 -21.942 1.00 75.69 181 ASP A O 1
ATOM 1384 N N . ARG A 1 182 ? -2.973 -4.286 -21.613 1.00 77.12 182 ARG A N 1
ATOM 1385 C CA . ARG A 1 182 ? -2.090 -5.460 -21.647 1.00 77.12 182 ARG A CA 1
ATOM 1386 C C . ARG A 1 182 ? -1.364 -5.635 -22.978 1.00 77.12 182 ARG A C 1
ATOM 1388 O O . ARG A 1 182 ? -0.323 -6.275 -23.002 1.00 77.12 182 ARG A O 1
ATOM 1395 N N . ASN A 1 183 ? -1.876 -5.078 -24.075 1.00 75.94 183 ASN A N 1
ATOM 1396 C CA . ASN A 1 183 ? -1.262 -5.235 -25.398 1.00 75.94 183 ASN A CA 1
ATOM 1397 C C . ASN A 1 183 ? 0.023 -4.415 -25.579 1.00 75.94 183 ASN A C 1
ATOM 1399 O O . ASN A 1 183 ? 0.748 -4.608 -26.555 1.00 75.94 183 ASN A O 1
ATOM 1403 N N . ILE A 1 184 ? 0.278 -3.470 -24.674 1.00 79.38 184 ILE A N 1
ATOM 1404 C CA . ILE A 1 184 ? 1.438 -2.570 -24.705 1.00 79.38 184 ILE A CA 1
ATOM 1405 C C . ILE A 1 184 ? 2.132 -2.462 -23.350 1.00 79.38 184 ILE A C 1
ATOM 1407 O O . ILE A 1 184 ? 2.992 -1.603 -23.163 1.00 79.38 184 ILE A O 1
ATOM 1411 N N . THR A 1 185 ? 1.777 -3.339 -22.418 1.00 86.88 185 THR A N 1
ATOM 1412 C CA . THR A 1 185 ? 2.390 -3.398 -21.099 1.00 86.88 185 THR A CA 1
ATOM 1413 C C . THR A 1 185 ? 3.126 -4.718 -20.946 1.00 86.88 185 THR A C 1
ATOM 1415 O O . THR A 1 185 ? 2.547 -5.785 -21.147 1.00 86.88 185 THR A O 1
ATOM 1418 N N . THR A 1 186 ? 4.402 -4.639 -20.587 1.00 91.00 186 THR A N 1
ATOM 1419 C CA . THR A 1 186 ? 5.231 -5.805 -20.277 1.00 91.00 186 THR A CA 1
ATOM 1420 C C . THR A 1 186 ? 5.347 -5.932 -18.765 1.00 91.00 186 THR A C 1
ATOM 1422 O O . THR A 1 186 ? 5.573 -4.935 -18.079 1.00 91.00 186 THR A O 1
ATOM 1425 N N . TYR A 1 187 ? 5.214 -7.154 -18.257 1.00 92.88 187 TYR A N 1
ATOM 1426 C CA . TYR A 1 187 ? 5.226 -7.454 -16.829 1.00 92.88 187 TYR A CA 1
ATOM 1427 C C . TYR A 1 187 ? 6.371 -8.400 -16.483 1.00 92.88 187 TYR A C 1
ATOM 1429 O O . TYR A 1 187 ? 6.607 -9.375 -17.199 1.00 92.88 187 TYR A O 1
ATOM 1437 N N . PHE A 1 188 ? 7.033 -8.142 -15.358 1.00 95.19 188 PHE A N 1
ATOM 1438 C CA . PHE A 1 188 ? 8.009 -9.042 -14.748 1.00 95.19 188 PHE A CA 1
ATOM 1439 C C . PHE A 1 188 ? 7.731 -9.171 -13.252 1.00 95.19 188 PHE A C 1
ATOM 1441 O O . PHE A 1 188 ? 7.279 -8.221 -12.615 1.00 95.19 188 PHE A O 1
ATOM 1448 N N . HIS A 1 189 ? 8.035 -10.332 -12.675 1.00 95.06 189 HIS A N 1
ATOM 1449 C CA . HIS A 1 189 ? 7.921 -10.564 -11.236 1.00 95.06 189 HIS A CA 1
ATOM 1450 C C . HIS A 1 189 ? 9.100 -11.401 -10.728 1.00 95.06 189 HIS A C 1
ATOM 1452 O O . HIS A 1 189 ? 9.501 -12.388 -11.353 1.00 95.06 189 HIS A O 1
ATOM 1458 N N . GLY A 1 190 ? 9.684 -11.006 -9.601 1.00 95.62 190 GLY A N 1
ATOM 1459 C CA . GLY A 1 190 ? 10.927 -11.602 -9.115 1.00 95.62 190 GLY A CA 1
ATOM 1460 C C . GLY A 1 190 ? 11.464 -10.937 -7.857 1.00 95.62 190 GLY A C 1
ATOM 1461 O O . GLY A 1 190 ? 10.880 -9.987 -7.351 1.00 95.62 190 GLY A O 1
ATOM 1462 N N . THR A 1 191 ? 12.580 -11.439 -7.343 1.00 97.06 191 THR A N 1
ATOM 1463 C CA . THR A 1 191 ? 13.210 -10.930 -6.115 1.00 97.06 191 THR A CA 1
ATOM 1464 C C . THR A 1 191 ? 14.248 -9.846 -6.385 1.00 97.06 191 THR A C 1
ATOM 1466 O O . THR A 1 191 ? 14.436 -8.978 -5.535 1.00 97.06 191 THR A O 1
ATOM 1469 N N . HIS A 1 192 ? 14.881 -9.872 -7.562 1.00 97.75 192 HIS A N 1
ATOM 1470 C CA . HIS A 1 192 ? 16.007 -9.013 -7.915 1.00 97.75 192 HIS A CA 1
ATOM 1471 C C . HIS A 1 192 ? 15.856 -8.456 -9.332 1.00 97.75 192 HIS A C 1
ATOM 1473 O O . HIS A 1 192 ? 15.760 -9.218 -10.301 1.00 97.75 192 HIS A O 1
ATOM 1479 N N . PHE A 1 193 ? 15.874 -7.129 -9.449 1.00 97.81 193 PHE A N 1
ATOM 1480 C CA . PHE A 1 193 ? 15.822 -6.420 -10.724 1.00 97.81 193 PHE A CA 1
ATOM 1481 C C . PHE A 1 193 ? 16.906 -5.353 -10.814 1.00 97.81 193 PHE A C 1
ATOM 1483 O O . PHE A 1 193 ? 17.237 -4.699 -9.829 1.00 97.81 193 PHE A O 1
ATOM 1490 N N . SER A 1 194 ? 17.405 -5.135 -12.024 1.00 96.94 194 SER A N 1
ATOM 1491 C CA . SER A 1 194 ? 18.207 -3.973 -12.383 1.00 96.94 194 SER A CA 1
ATOM 1492 C C . SER A 1 194 ? 17.540 -3.247 -13.545 1.00 96.94 194 SER A C 1
ATOM 1494 O O . SER A 1 194 ? 17.134 -3.888 -14.517 1.00 96.94 194 SER A O 1
ATOM 1496 N N . LEU A 1 195 ? 17.401 -1.927 -13.428 1.00 96.75 195 LEU A N 1
ATOM 1497 C CA . LEU A 1 195 ? 16.922 -1.045 -14.487 1.00 96.75 195 LEU A CA 1
ATOM 1498 C C . LEU A 1 195 ? 18.008 -0.029 -14.822 1.00 96.75 195 LEU A C 1
ATOM 1500 O O . LEU A 1 195 ? 18.447 0.718 -13.951 1.00 96.75 195 LEU A O 1
ATOM 1504 N N . ARG A 1 196 ? 18.391 0.043 -16.095 1.00 95.44 196 ARG A N 1
ATOM 1505 C CA . ARG A 1 196 ? 19.277 1.083 -16.620 1.00 95.44 196 ARG A CA 1
ATOM 1506 C C . ARG A 1 196 ? 18.471 2.107 -17.404 1.00 95.44 196 ARG A C 1
ATOM 1508 O O . ARG A 1 196 ? 17.808 1.745 -18.379 1.00 95.44 196 ARG A O 1
ATOM 1515 N N . ILE A 1 197 ? 18.536 3.364 -16.970 1.00 93.81 197 ILE A N 1
ATOM 1516 C CA . ILE A 1 197 ? 17.650 4.453 -17.416 1.00 93.81 197 ILE A CA 1
ATOM 1517 C C . ILE A 1 197 ? 18.457 5.757 -17.540 1.00 93.81 197 ILE A C 1
ATOM 1519 O O . ILE A 1 197 ? 19.393 5.940 -16.761 1.00 93.81 197 ILE A O 1
ATOM 1523 N N . PRO A 1 198 ? 18.146 6.672 -18.481 1.00 92.19 198 PRO A N 1
ATOM 1524 C CA . PRO A 1 198 ? 18.802 7.976 -18.538 1.00 92.19 198 PRO A CA 1
ATOM 1525 C C . PRO A 1 198 ? 18.651 8.785 -17.244 1.00 92.19 198 PRO A C 1
ATOM 1527 O O . PRO A 1 198 ? 17.582 8.818 -16.638 1.00 92.19 198 PRO A O 1
ATOM 1530 N N . ALA A 1 199 ? 19.716 9.481 -16.848 1.00 90.06 199 ALA A N 1
ATOM 1531 C CA . ALA A 1 199 ? 19.783 10.282 -15.627 1.00 90.06 199 ALA A CA 1
ATOM 1532 C C . ALA A 1 199 ? 18.861 11.513 -15.655 1.00 90.06 199 ALA A C 1
ATOM 1534 O O . ALA A 1 199 ? 18.623 12.123 -14.616 1.00 90.06 199 ALA A O 1
ATOM 1535 N N . SER A 1 200 ? 18.362 11.887 -16.835 1.00 87.19 200 SER A N 1
ATOM 1536 C CA . SER A 1 200 ? 17.388 12.962 -17.037 1.00 87.19 200 SER A CA 1
ATOM 1537 C C . SER A 1 200 ? 15.949 12.574 -16.683 1.00 87.19 200 SER A C 1
ATOM 1539 O O . SER A 1 200 ? 15.091 13.452 -16.636 1.00 87.19 200 SER A O 1
ATOM 1541 N N . ILE A 1 201 ? 15.663 11.286 -16.461 1.00 88.31 201 ILE A N 1
ATOM 1542 C CA . ILE A 1 201 ? 14.310 10.809 -16.172 1.00 88.31 201 ILE A CA 1
ATOM 1543 C C . ILE A 1 201 ? 14.027 10.892 -14.672 1.00 88.31 201 ILE A C 1
ATOM 1545 O O . ILE A 1 201 ? 14.779 10.370 -13.846 1.00 88.31 201 ILE A O 1
ATOM 1549 N N . ASP A 1 202 ? 12.909 11.529 -14.327 1.00 86.75 202 ASP A N 1
ATOM 1550 C CA . ASP A 1 202 ? 12.468 11.683 -12.945 1.00 86.75 202 ASP A CA 1
ATOM 1551 C C . ASP A 1 202 ? 12.026 10.349 -12.324 1.00 86.75 202 ASP A C 1
ATOM 1553 O O . ASP A 1 202 ? 11.439 9.483 -12.984 1.00 86.75 202 ASP A O 1
ATOM 1557 N N . ILE A 1 203 ? 12.255 10.222 -11.012 1.00 89.50 203 ILE A N 1
ATOM 1558 C CA . ILE A 1 203 ? 11.855 9.068 -10.199 1.00 89.50 203 ILE A CA 1
ATOM 1559 C C . ILE A 1 203 ? 11.030 9.543 -9.003 1.00 89.50 203 ILE A C 1
ATOM 1561 O O . ILE A 1 203 ? 11.331 10.555 -8.367 1.00 89.50 203 ILE A O 1
ATOM 1565 N N . GLN A 1 204 ? 9.990 8.791 -8.657 1.00 89.50 204 GLN A N 1
ATOM 1566 C CA . GLN A 1 204 ? 9.266 8.941 -7.400 1.00 89.50 204 GLN A CA 1
ATOM 1567 C C . GLN A 1 204 ? 9.288 7.636 -6.609 1.00 89.50 204 GLN A C 1
ATOM 1569 O O . GLN A 1 204 ? 9.226 6.552 -7.182 1.00 89.50 204 GLN A O 1
ATOM 1574 N N . VAL A 1 205 ? 9.368 7.756 -5.286 1.00 91.06 205 VAL A N 1
ATOM 1575 C CA . VAL A 1 205 ? 9.319 6.646 -4.332 1.00 91.06 205 VAL A CA 1
ATOM 1576 C C . VAL A 1 205 ? 8.165 6.900 -3.365 1.00 91.06 205 VAL A C 1
ATOM 1578 O O . VAL A 1 205 ? 8.150 7.914 -2.664 1.00 91.06 205 VAL A O 1
ATOM 1581 N N . ASP A 1 206 ? 7.174 6.006 -3.342 1.00 89.19 206 ASP A N 1
ATOM 1582 C CA . ASP A 1 206 ? 5.951 6.105 -2.528 1.00 89.19 206 ASP A CA 1
ATOM 1583 C C . ASP A 1 206 ? 5.228 7.467 -2.639 1.00 89.19 206 ASP A C 1
ATOM 1585 O O . ASP A 1 206 ? 4.645 7.994 -1.685 1.00 89.19 206 ASP A O 1
ATOM 1589 N N . GLY A 1 207 ? 5.253 8.058 -3.835 1.00 81.06 207 GLY A N 1
ATOM 1590 C CA . GLY A 1 207 ? 4.639 9.345 -4.152 1.00 81.06 207 GLY A CA 1
ATOM 1591 C C . GLY A 1 207 ? 5.444 10.562 -3.691 1.00 81.06 207 GLY A C 1
ATOM 1592 O O . GLY A 1 207 ? 4.859 11.642 -3.548 1.00 81.06 207 GLY A O 1
ATOM 1593 N N . SER A 1 208 ? 6.741 10.389 -3.421 1.0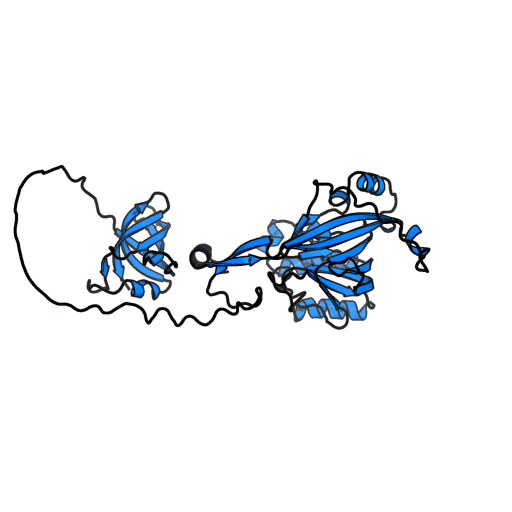0 83.50 208 SER A N 1
ATOM 1594 C CA . SER A 1 208 ? 7.705 11.463 -3.158 1.00 83.50 208 SER A CA 1
ATOM 1595 C C . SER A 1 208 ? 8.760 11.491 -4.260 1.00 83.50 208 SER A C 1
ATOM 1597 O O . SER A 1 208 ? 9.420 10.483 -4.494 1.00 83.50 208 SER A O 1
ATOM 1599 N N . THR A 1 209 ? 8.937 12.632 -4.925 1.00 83.38 209 THR A N 1
ATOM 1600 C CA . THR A 1 209 ? 9.975 12.795 -5.953 1.00 83.38 209 THR A CA 1
ATOM 1601 C C . THR A 1 209 ? 11.362 12.648 -5.336 1.00 83.38 209 THR A C 1
ATOM 1603 O O . THR A 1 209 ? 11.649 13.241 -4.293 1.00 83.38 209 THR A O 1
ATOM 1606 N N . VAL A 1 210 ? 12.220 11.873 -5.994 1.00 84.31 210 VAL A N 1
ATOM 1607 C CA . VAL A 1 210 ? 13.625 11.697 -5.636 1.00 84.31 210 VAL A CA 1
ATOM 1608 C C . VAL A 1 210 ? 14.461 11.998 -6.864 1.00 84.31 210 VAL A C 1
ATOM 1610 O O . VAL A 1 210 ? 14.211 11.460 -7.941 1.00 84.31 210 VAL A O 1
ATOM 1613 N N . LYS A 1 211 ? 15.468 12.854 -6.712 1.00 80.69 211 LYS A N 1
ATOM 1614 C CA . LYS A 1 211 ? 16.365 13.126 -7.824 1.00 80.69 211 LYS A CA 1
ATOM 1615 C C . LYS A 1 211 ? 17.370 11.982 -7.984 1.00 80.69 211 LYS A C 1
ATOM 1617 O O . LYS A 1 211 ? 17.908 11.520 -6.975 1.00 80.69 211 LYS A O 1
ATOM 1622 N N . PRO A 1 212 ? 17.711 11.577 -9.218 1.00 78.50 212 PRO A N 1
ATOM 1623 C CA . PRO A 1 212 ? 18.772 10.602 -9.474 1.00 78.50 212 PRO A CA 1
ATOM 1624 C C . PRO A 1 212 ? 20.092 10.912 -8.751 1.00 78.50 212 PRO A C 1
ATOM 1626 O O . PRO A 1 212 ? 20.722 10.010 -8.202 1.00 78.50 212 PRO A O 1
ATOM 1629 N N . GLU A 1 213 ? 20.477 12.191 -8.675 1.00 79.38 213 GLU A N 1
ATOM 1630 C CA . GLU A 1 213 ? 21.672 12.651 -7.953 1.00 79.38 213 GLU A CA 1
ATOM 1631 C C . GLU A 1 213 ? 21.653 12.277 -6.461 1.00 79.38 213 GLU A C 1
ATOM 1633 O O . GLU A 1 213 ? 22.670 11.852 -5.920 1.00 79.38 213 GLU A O 1
ATOM 1638 N N . ASP A 1 214 ? 20.498 12.337 -5.799 1.00 81.81 214 ASP A N 1
ATOM 1639 C CA . ASP A 1 214 ? 20.383 12.030 -4.369 1.00 81.81 214 ASP A CA 1
ATOM 1640 C C . ASP A 1 214 ? 20.524 10.524 -4.080 1.00 81.81 214 ASP A C 1
ATOM 1642 O O . ASP A 1 214 ? 20.905 10.132 -2.974 1.00 81.81 214 ASP A O 1
ATOM 1646 N N . LEU A 1 215 ? 20.255 9.682 -5.084 1.00 81.81 215 LEU A N 1
ATOM 1647 C CA . LEU A 1 215 ? 20.361 8.222 -5.004 1.00 81.81 215 LEU A CA 1
ATOM 1648 C C . LEU A 1 215 ? 21.783 7.716 -5.270 1.00 81.81 215 LEU A C 1
ATOM 1650 O O . LEU A 1 215 ? 22.155 6.646 -4.788 1.00 81.81 215 LEU A O 1
ATOM 1654 N N . LEU A 1 216 ? 22.570 8.470 -6.039 1.00 84.12 216 LEU A N 1
ATOM 1655 C CA . LEU A 1 216 ? 23.915 8.081 -6.451 1.00 84.12 216 LEU A CA 1
ATOM 1656 C C . LEU A 1 216 ? 24.940 8.238 -5.318 1.00 84.12 216 LEU A C 1
ATOM 1658 O O . LEU A 1 216 ? 24.808 9.125 -4.469 1.00 84.12 216 LEU A O 1
ATOM 1662 N N . PRO A 1 217 ? 26.029 7.449 -5.309 1.00 82.00 217 PRO A N 1
ATOM 1663 C CA . PRO A 1 217 ? 27.148 7.716 -4.422 1.00 82.00 217 PRO A CA 1
ATOM 1664 C C . PRO A 1 217 ? 27.863 9.029 -4.798 1.00 82.00 217 PRO A C 1
ATOM 1666 O O . PRO A 1 217 ? 27.798 9.532 -5.919 1.00 82.00 217 PRO A O 1
ATOM 1669 N N . LYS A 1 218 ? 28.569 9.627 -3.828 1.00 82.25 218 LYS A N 1
ATOM 1670 C CA . LYS A 1 218 ? 29.136 10.986 -3.956 1.00 82.25 218 LYS A CA 1
ATOM 1671 C C . LYS A 1 218 ? 30.109 11.183 -5.123 1.00 82.25 218 LYS A C 1
ATOM 1673 O O . LYS A 1 218 ? 30.333 12.325 -5.519 1.00 82.25 218 LYS A O 1
ATOM 1678 N N . ALA A 1 219 ? 30.777 10.131 -5.591 1.00 79.88 219 ALA A N 1
ATOM 1679 C CA . ALA A 1 219 ? 31.721 10.257 -6.699 1.00 79.88 219 ALA A CA 1
ATOM 1680 C C . ALA A 1 219 ? 30.960 10.441 -8.020 1.00 79.88 219 ALA A C 1
ATOM 1682 O O . ALA A 1 219 ? 31.254 11.355 -8.785 1.00 79.88 219 ALA A O 1
ATOM 1683 N N . GLU A 1 220 ? 29.923 9.638 -8.211 1.00 83.19 220 GLU A N 1
ATOM 1684 C CA . GLU A 1 220 ? 29.034 9.616 -9.363 1.00 83.19 220 GLU A CA 1
ATOM 1685 C C . GLU A 1 220 ? 28.141 10.861 -9.396 1.00 83.19 220 GLU A C 1
ATOM 1687 O O . GLU A 1 220 ? 27.926 11.425 -10.464 1.00 83.19 220 GLU A O 1
ATOM 1692 N N . GLN A 1 221 ? 27.724 11.375 -8.232 1.00 83.62 221 GLN A N 1
ATOM 1693 C CA . GLN A 1 221 ? 27.055 12.679 -8.119 1.00 83.62 221 GLN A CA 1
ATOM 1694 C C . GLN A 1 221 ? 27.861 13.805 -8.772 1.00 83.62 221 GLN A C 1
ATOM 1696 O O . GLN A 1 221 ? 27.321 14.605 -9.530 1.00 83.62 221 GLN A O 1
ATOM 1701 N N . ARG A 1 222 ? 29.169 13.873 -8.489 1.00 82.25 222 ARG A N 1
ATOM 1702 C CA . ARG A 1 222 ? 30.041 14.906 -9.065 1.00 82.25 222 ARG A CA 1
ATOM 1703 C C . ARG A 1 222 ? 30.210 14.723 -10.565 1.00 82.25 222 ARG A C 1
ATOM 1705 O O . ARG A 1 222 ? 30.234 15.717 -11.277 1.00 82.25 222 ARG A O 1
ATOM 1712 N N . ALA A 1 223 ? 30.314 13.478 -11.027 1.00 81.31 223 ALA A N 1
ATOM 1713 C CA . ALA A 1 223 ? 30.397 13.177 -12.452 1.00 81.31 223 ALA A CA 1
ATOM 1714 C C . ALA A 1 223 ? 29.124 13.625 -13.188 1.00 81.31 223 ALA A C 1
ATOM 1716 O O . ALA A 1 223 ? 29.220 14.256 -14.235 1.00 81.31 223 ALA A O 1
ATOM 1717 N N . LEU A 1 224 ? 27.945 13.379 -12.607 1.00 82.69 224 LEU A N 1
ATOM 1718 C CA . LEU A 1 224 ? 26.676 13.834 -13.171 1.00 82.69 224 LEU A CA 1
ATOM 1719 C C . LEU A 1 224 ? 26.544 15.366 -13.148 1.00 82.69 224 LEU A C 1
ATOM 1721 O O . LEU A 1 224 ? 26.056 15.941 -14.105 1.00 82.69 224 LEU A O 1
ATOM 1725 N N . GLN A 1 225 ? 27.025 16.051 -12.109 1.00 82.88 225 GLN A N 1
ATOM 1726 C CA . GLN A 1 225 ? 27.005 17.524 -12.051 1.00 82.88 225 GLN A CA 1
ATOM 1727 C C . GLN A 1 225 ? 27.957 18.200 -13.047 1.00 82.88 225 GLN A C 1
ATOM 1729 O O . GLN A 1 225 ? 27.805 19.386 -13.327 1.00 82.88 225 GLN A O 1
ATOM 1734 N N . GLN A 1 226 ? 28.965 17.474 -13.529 1.00 81.31 226 GLN A N 1
ATOM 1735 C CA . GLN A 1 226 ? 29.951 17.965 -14.492 1.00 81.31 226 GLN A CA 1
ATOM 1736 C C . GLN A 1 226 ? 29.583 17.637 -15.943 1.00 81.31 226 GLN A C 1
ATOM 1738 O O . GLN A 1 226 ? 30.306 18.059 -16.842 1.00 81.31 226 GLN A O 1
ATOM 1743 N N . THR A 1 227 ? 28.507 16.877 -16.184 1.00 79.06 227 THR A N 1
ATOM 1744 C CA . THR A 1 227 ? 28.050 16.597 -17.548 1.00 79.06 227 THR A CA 1
ATOM 1745 C C . THR A 1 227 ? 27.228 17.763 -18.084 1.00 79.06 227 THR A C 1
ATOM 1747 O O . THR A 1 227 ? 26.341 18.273 -17.400 1.00 79.06 227 THR A O 1
ATOM 1750 N N . ASP A 1 228 ? 27.479 18.140 -19.334 1.00 75.88 228 ASP A N 1
ATOM 1751 C CA . ASP A 1 228 ? 26.656 19.122 -20.045 1.00 75.88 228 ASP A CA 1
ATOM 1752 C C . ASP A 1 228 ? 25.376 18.488 -20.629 1.00 75.88 228 ASP A C 1
ATOM 1754 O O . ASP A 1 228 ? 24.452 19.203 -21.013 1.00 75.88 228 ASP A O 1
ATOM 1758 N N . ASP A 1 229 ? 25.305 17.150 -20.684 1.00 81.50 229 ASP A N 1
ATOM 1759 C CA . ASP A 1 229 ? 24.171 16.405 -21.241 1.00 81.50 229 ASP A CA 1
ATOM 1760 C C . ASP A 1 229 ? 23.796 15.182 -20.370 1.00 81.50 229 ASP A C 1
ATOM 1762 O O . ASP A 1 229 ? 24.413 14.114 -20.479 1.00 81.50 229 ASP A O 1
ATOM 1766 N N . PRO A 1 230 ? 22.808 15.313 -19.463 1.00 76.50 230 PRO A N 1
ATOM 1767 C CA . PRO A 1 230 ? 22.354 14.214 -18.614 1.00 76.50 230 PRO A CA 1
ATOM 1768 C C . PRO A 1 230 ? 21.545 13.147 -19.369 1.00 76.50 230 PRO A C 1
ATOM 1770 O O . PRO A 1 230 ? 21.418 12.037 -18.856 1.00 76.50 230 PRO A O 1
ATOM 1773 N N . GLU A 1 231 ? 21.034 13.420 -20.578 1.00 79.00 231 GLU A N 1
ATOM 1774 C CA . GLU A 1 231 ? 20.327 12.405 -21.380 1.00 79.00 231 GLU A CA 1
ATOM 1775 C C . GLU A 1 231 ? 21.288 11.323 -21.901 1.00 79.00 231 GLU A C 1
ATOM 1777 O O . GLU A 1 231 ? 20.884 10.187 -22.152 1.00 79.00 231 GLU A O 1
ATOM 1782 N N . GLN A 1 232 ? 22.578 11.654 -22.022 1.00 82.94 232 GLN A N 1
ATOM 1783 C CA . GLN A 1 232 ? 23.633 10.716 -22.417 1.00 82.94 232 GLN A CA 1
ATOM 1784 C C . GLN A 1 232 ? 24.233 9.934 -21.246 1.00 82.94 232 GLN A C 1
ATOM 1786 O O . GLN A 1 232 ? 25.082 9.068 -21.470 1.00 82.94 232 GLN A O 1
ATOM 1791 N N . MET A 1 233 ? 23.811 10.203 -20.011 1.00 89.19 233 MET A N 1
ATOM 1792 C CA . MET A 1 233 ? 24.253 9.456 -18.837 1.00 89.19 233 MET A CA 1
ATOM 1793 C C . MET A 1 233 ? 23.169 8.465 -18.433 1.00 89.19 233 MET A C 1
ATOM 1795 O O . MET A 1 233 ? 22.018 8.838 -18.253 1.00 89.19 233 MET A O 1
ATOM 1799 N N . LEU A 1 234 ? 23.531 7.197 -18.279 1.00 91.50 234 LEU A N 1
ATOM 1800 C CA . LEU A 1 234 ? 22.643 6.132 -17.832 1.00 91.50 234 LEU A CA 1
ATOM 1801 C C . LEU A 1 234 ? 22.946 5.797 -16.372 1.00 91.50 234 LEU A C 1
ATOM 1803 O O . LEU A 1 234 ? 24.105 5.609 -16.002 1.00 91.50 234 LEU A O 1
ATOM 1807 N N . VAL A 1 235 ? 21.906 5.697 -15.553 1.00 92.44 235 VAL A N 1
ATOM 1808 C CA . VAL A 1 235 ? 21.983 5.270 -14.155 1.00 92.44 235 VAL A CA 1
ATOM 1809 C C . VAL A 1 235 ? 21.524 3.822 -14.054 1.00 92.44 235 VAL A C 1
ATOM 1811 O O . VAL A 1 235 ? 20.482 3.463 -14.604 1.00 92.44 235 VAL A O 1
ATOM 1814 N N . ASP A 1 236 ? 22.295 3.000 -13.343 1.00 92.75 236 ASP A N 1
ATOM 1815 C CA . ASP A 1 236 ? 21.915 1.632 -12.992 1.00 92.75 236 ASP A CA 1
ATOM 1816 C C . ASP A 1 236 ? 21.206 1.632 -11.625 1.00 92.75 236 ASP A C 1
ATOM 1818 O O . ASP A 1 236 ? 21.817 1.920 -10.592 1.00 92.75 236 ASP A O 1
ATOM 1822 N N . TYR A 1 237 ? 19.914 1.308 -11.613 1.00 94.50 237 TYR A N 1
ATOM 1823 C CA . TYR A 1 237 ? 19.099 1.158 -10.406 1.00 94.50 237 TYR A CA 1
ATOM 1824 C C . TYR A 1 237 ? 18.896 -0.313 -10.083 1.00 94.50 237 TYR A C 1
ATOM 1826 O O . TYR A 1 237 ? 18.455 -1.079 -10.936 1.00 94.50 237 TYR A O 1
ATOM 1834 N N . HIS A 1 238 ? 19.181 -0.712 -8.850 1.00 94.88 238 HIS A N 1
ATOM 1835 C CA . HIS A 1 238 ? 18.941 -2.060 -8.357 1.00 94.88 238 HIS A CA 1
ATOM 1836 C C . HIS A 1 238 ? 17.765 -2.076 -7.391 1.00 94.88 238 HIS A C 1
ATOM 1838 O O . HIS A 1 238 ? 17.623 -1.196 -6.537 1.00 94.88 238 HIS A O 1
ATOM 1844 N N . PHE A 1 239 ? 16.948 -3.114 -7.530 1.00 96.69 239 PHE A N 1
ATOM 1845 C CA . PHE A 1 239 ? 15.760 -3.336 -6.735 1.00 96.69 239 PHE A CA 1
ATOM 1846 C C . PHE A 1 239 ? 15.770 -4.735 -6.132 1.00 96.69 239 PHE A C 1
ATOM 1848 O O . PHE A 1 239 ? 15.885 -5.724 -6.859 1.00 96.69 239 PHE A O 1
ATOM 1855 N N . ASP A 1 240 ? 15.579 -4.811 -4.815 1.00 97.06 240 ASP A N 1
ATOM 1856 C CA . ASP A 1 240 ? 15.506 -6.078 -4.087 1.00 97.06 240 ASP A CA 1
ATOM 1857 C C . ASP A 1 240 ? 14.218 -6.185 -3.277 1.00 97.06 240 ASP A C 1
ATOM 1859 O O . ASP A 1 240 ? 13.855 -5.272 -2.526 1.00 97.06 240 ASP A O 1
ATOM 1863 N N . ALA A 1 241 ? 13.567 -7.343 -3.351 1.00 96.88 241 ALA A N 1
ATOM 1864 C CA . ALA A 1 241 ? 12.522 -7.704 -2.411 1.00 96.88 241 ALA A CA 1
ATOM 1865 C C . ALA A 1 241 ? 13.125 -7.948 -1.018 1.00 96.88 241 ALA A C 1
ATOM 1867 O O . ALA A 1 241 ? 14.138 -8.630 -0.846 1.00 96.88 241 ALA A O 1
ATOM 1868 N N . ARG A 1 242 ? 12.474 -7.411 0.012 1.00 97.00 242 ARG A N 1
ATOM 1869 C CA . ARG A 1 242 ? 12.795 -7.648 1.421 1.00 97.00 242 ARG A CA 1
ATOM 1870 C C . ARG A 1 242 ? 11.614 -8.341 2.085 1.00 97.00 242 ARG A C 1
ATOM 1872 O O . ARG A 1 242 ? 10.752 -7.658 2.646 1.00 97.00 242 ARG A O 1
ATOM 1879 N N . PRO A 1 243 ? 11.556 -9.680 2.011 1.00 95.81 243 PRO A N 1
ATOM 1880 C CA . PRO A 1 243 ? 10.419 -10.420 2.521 1.00 95.81 243 PRO A CA 1
ATOM 1881 C C . PRO A 1 243 ? 10.289 -10.270 4.037 1.00 95.81 243 PRO A C 1
ATOM 1883 O O . PRO A 1 243 ? 11.289 -10.310 4.758 1.00 95.81 243 PRO A O 1
ATOM 1886 N N . LYS A 1 244 ? 9.050 -10.138 4.525 1.00 93.75 244 LYS A N 1
ATOM 1887 C CA . LYS A 1 244 ? 8.710 -10.088 5.962 1.00 93.75 244 LYS A CA 1
ATOM 1888 C C . LYS A 1 244 ? 9.493 -9.025 6.750 1.00 93.75 244 LYS A C 1
ATOM 1890 O O . LYS A 1 244 ? 9.804 -9.218 7.927 1.00 93.75 244 LYS A O 1
ATOM 1895 N N . ALA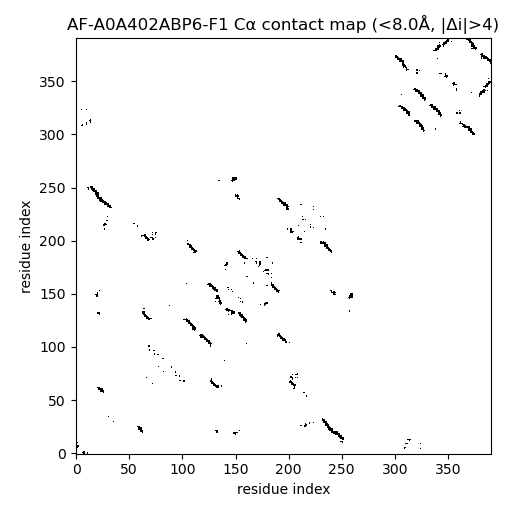 A 1 245 ? 9.824 -7.909 6.106 1.00 94.38 245 ALA A N 1
ATOM 1896 C CA . ALA A 1 245 ? 10.630 -6.844 6.689 1.00 94.38 245 ALA A CA 1
ATOM 1897 C C . ALA A 1 245 ? 9.905 -6.075 7.807 1.00 94.38 245 ALA A C 1
ATOM 1899 O O . ALA A 1 245 ? 10.558 -5.561 8.716 1.00 94.38 245 ALA A O 1
ATOM 1900 N N . LEU A 1 246 ? 8.570 -6.002 7.764 1.00 94.00 246 LEU A N 1
ATOM 1901 C CA . LEU A 1 246 ? 7.750 -5.312 8.762 1.00 94.00 246 LEU A CA 1
ATOM 1902 C C . LEU A 1 246 ? 6.565 -6.166 9.220 1.00 94.00 246 LEU A C 1
ATOM 1904 O O . LEU A 1 246 ? 6.179 -7.136 8.573 1.00 94.00 246 LEU A O 1
ATOM 1908 N N . HIS A 1 247 ? 5.964 -5.763 10.340 1.00 92.94 247 HIS A N 1
ATOM 1909 C CA . HIS A 1 247 ? 4.649 -6.235 10.765 1.00 92.94 247 HIS A CA 1
ATOM 1910 C C . HIS A 1 247 ? 3.681 -5.060 10.797 1.00 92.94 247 HIS A C 1
ATOM 1912 O O . HIS A 1 247 ? 3.989 -4.014 11.370 1.00 92.94 247 HIS A O 1
ATOM 1918 N N . VAL A 1 248 ? 2.499 -5.249 10.221 1.00 92.56 248 VAL A N 1
ATOM 1919 C CA . VAL A 1 248 ? 1.425 -4.255 10.223 1.00 92.56 248 VAL A CA 1
ATOM 1920 C C . VAL A 1 248 ? 0.159 -4.837 10.824 1.00 92.56 248 VAL A C 1
ATOM 1922 O O . VAL A 1 248 ? -0.119 -6.029 10.708 1.00 92.56 248 VAL A O 1
ATOM 1925 N N . ALA A 1 249 ? -0.604 -3.987 11.501 1.00 92.38 249 ALA A N 1
ATOM 1926 C CA . ALA A 1 249 ? -1.892 -4.360 12.055 1.00 92.38 249 ALA A CA 1
ATOM 1927 C C . ALA A 1 249 ? -2.945 -4.342 10.940 1.00 92.38 249 ALA A C 1
ATOM 1929 O O . ALA A 1 249 ? -3.274 -3.280 10.409 1.00 92.38 249 ALA A O 1
ATOM 1930 N N . VAL A 1 250 ? -3.475 -5.513 10.598 1.00 91.81 250 VAL A N 1
ATOM 1931 C CA . VAL A 1 250 ? -4.512 -5.682 9.576 1.00 91.81 250 VAL A CA 1
ATOM 1932 C C . VAL A 1 250 ? -5.820 -6.059 10.266 1.00 91.81 250 VAL A C 1
ATOM 1934 O O . VAL A 1 250 ? -5.816 -7.031 11.026 1.00 91.81 250 VAL A O 1
ATOM 1937 N N . PRO A 1 251 ? -6.930 -5.333 10.027 1.00 90.81 251 PRO A N 1
ATOM 1938 C CA . PRO A 1 251 ? -8.219 -5.679 10.617 1.00 90.81 251 PRO A CA 1
ATOM 1939 C C . PRO A 1 251 ? -8.584 -7.128 10.309 1.00 90.81 251 PRO A C 1
ATOM 1941 O O . PRO A 1 251 ? -8.461 -7.561 9.164 1.00 90.81 251 PRO A O 1
ATOM 1944 N N . ARG A 1 252 ? -9.084 -7.877 11.294 1.00 87.50 252 ARG A N 1
ATOM 1945 C CA . ARG A 1 252 ? -9.471 -9.290 11.093 1.00 87.50 252 ARG A CA 1
ATOM 1946 C C . ARG A 1 252 ? -10.592 -9.470 10.075 1.00 87.50 252 ARG A C 1
ATOM 1948 O O . ARG A 1 252 ? -10.712 -10.516 9.450 1.00 87.50 252 ARG A O 1
ATOM 1955 N N . THR A 1 253 ? -11.392 -8.429 9.887 1.00 86.94 253 THR A N 1
ATOM 1956 C CA . THR A 1 253 ? -12.451 -8.357 8.877 1.00 86.94 253 THR A CA 1
ATOM 1957 C C . THR A 1 253 ? -11.918 -8.135 7.458 1.00 86.94 253 THR A C 1
ATOM 1959 O O . THR A 1 253 ? -12.688 -8.177 6.500 1.00 86.94 253 THR A O 1
ATOM 1962 N N . TYR A 1 254 ? -10.613 -7.898 7.289 1.00 88.56 254 TYR A N 1
ATOM 1963 C CA . TYR A 1 254 ? -10.002 -7.738 5.978 1.00 88.56 254 TYR A CA 1
ATOM 1964 C C . TYR A 1 254 ? -9.952 -9.075 5.225 1.00 88.56 254 TYR A C 1
ATOM 1966 O O . TYR A 1 254 ? -9.178 -9.973 5.559 1.00 88.56 254 TYR A O 1
ATOM 1974 N N . ALA A 1 255 ? -10.737 -9.162 4.152 1.00 86.69 255 ALA A N 1
ATOM 1975 C CA . ALA A 1 255 ? -10.783 -10.298 3.228 1.00 86.69 255 ALA A CA 1
ATOM 1976 C C . ALA A 1 255 ? -10.284 -9.942 1.812 1.00 86.69 255 ALA A C 1
ATOM 1978 O O . ALA A 1 255 ? -10.559 -10.657 0.849 1.00 86.69 255 ALA A O 1
ATOM 1979 N N . GLY A 1 256 ? -9.608 -8.798 1.669 1.00 85.94 256 GLY A N 1
ATOM 1980 C CA . GLY A 1 256 ? -9.136 -8.315 0.375 1.00 85.94 256 GLY A CA 1
ATOM 1981 C C . GLY A 1 256 ? -7.891 -9.055 -0.136 1.00 85.94 256 GLY A C 1
ATOM 1982 O O . GLY A 1 256 ? -7.280 -9.835 0.596 1.00 85.94 256 GLY A O 1
ATOM 1983 N N . PRO A 1 257 ? -7.493 -8.798 -1.393 1.00 87.56 257 PRO A N 1
ATOM 1984 C CA . PRO A 1 257 ? -6.447 -9.555 -2.073 1.00 87.56 257 PRO A CA 1
ATOM 1985 C C . PRO A 1 257 ? -5.022 -9.043 -1.813 1.00 87.56 257 PRO A C 1
ATOM 1987 O O . PRO A 1 257 ? -4.108 -9.523 -2.465 1.00 87.56 257 PRO A O 1
ATOM 1990 N N . LEU A 1 258 ? -4.809 -8.054 -0.935 1.00 89.44 258 LEU A N 1
ATOM 1991 C CA . LEU A 1 258 ? -3.486 -7.436 -0.744 1.00 89.44 258 LEU A CA 1
ATOM 1992 C C . LEU A 1 258 ? -2.463 -8.399 -0.134 1.00 89.44 258 LEU A C 1
ATOM 1994 O O . LEU A 1 258 ? -1.282 -8.274 -0.420 1.00 89.44 258 LEU A O 1
ATOM 1998 N N . PHE A 1 259 ? -2.919 -9.330 0.700 1.00 90.69 259 PHE A N 1
ATOM 1999 C CA . PHE A 1 259 ? -2.081 -10.337 1.345 1.00 90.69 259 PHE A CA 1
ATOM 2000 C C . PHE A 1 259 ? -2.396 -11.712 0.764 1.00 90.69 259 PHE A C 1
ATOM 2002 O O . PHE A 1 259 ? -3.529 -11.958 0.326 1.00 90.69 259 PHE A O 1
ATOM 2009 N N . GLU A 1 260 ? -1.433 -12.625 0.798 1.00 86.25 260 GLU A N 1
ATOM 2010 C CA . GLU A 1 260 ? -1.705 -14.035 0.564 1.00 86.25 260 GLU A CA 1
ATOM 2011 C C . GLU A 1 260 ? -2.792 -14.529 1.529 1.00 86.25 260 GLU A C 1
ATOM 2013 O O . GLU A 1 260 ? -2.889 -14.122 2.694 1.00 86.25 260 GLU A O 1
ATOM 2018 N N . LYS A 1 261 ? -3.675 -15.405 1.034 1.00 75.88 261 LYS A N 1
ATOM 2019 C CA . LYS A 1 261 ? -4.699 -16.003 1.892 1.00 75.88 261 LYS A CA 1
ATOM 2020 C C . LYS A 1 261 ? -3.981 -16.867 2.916 1.00 75.88 261 LYS A C 1
ATOM 2022 O O . LYS A 1 261 ? -3.417 -17.900 2.562 1.00 75.88 261 LYS A O 1
ATOM 2027 N N . SER A 1 262 ? -4.025 -16.467 4.182 1.00 58.47 262 SER A N 1
ATOM 2028 C CA . SER A 1 262 ? -3.526 -17.315 5.249 1.00 58.47 262 SER A CA 1
ATOM 2029 C C . SER A 1 262 ? -4.326 -18.620 5.235 1.00 58.47 262 SER A C 1
ATOM 2031 O O . SER A 1 262 ? -5.551 -18.629 5.360 1.00 58.47 262 SER A O 1
ATOM 2033 N N . SER A 1 263 ? -3.638 -19.749 5.081 1.00 43.31 263 SER A N 1
ATOM 2034 C CA . SER A 1 263 ? -4.202 -21.094 5.245 1.00 43.31 263 SER A CA 1
ATOM 2035 C C . SER A 1 263 ? -4.503 -21.376 6.722 1.00 43.31 263 SER A C 1
ATOM 2037 O O . SER A 1 263 ? -4.115 -22.409 7.266 1.00 43.31 263 SER A O 1
ATOM 2039 N N . GLN A 1 264 ? -5.125 -20.436 7.431 1.00 43.25 264 GLN A N 1
ATOM 2040 C CA . GLN A 1 264 ? -5.590 -20.674 8.784 1.00 43.25 264 GLN A CA 1
ATOM 2041 C C . GLN A 1 264 ? -6.901 -21.445 8.687 1.00 43.25 264 GLN A C 1
ATOM 2043 O O . GLN A 1 264 ? -7.910 -20.937 8.202 1.00 43.25 264 GLN A O 1
ATOM 2048 N N . LYS A 1 265 ? -6.848 -22.713 9.125 1.00 35.41 265 LYS A N 1
ATOM 2049 C CA . LYS A 1 265 ? -8.018 -23.546 9.420 1.00 35.41 265 LYS A CA 1
ATOM 2050 C C . LYS A 1 265 ? -9.088 -22.669 10.059 1.00 35.41 265 LYS A C 1
ATOM 2052 O O . LYS A 1 265 ? -8.799 -21.989 11.041 1.00 35.41 265 LYS A O 1
ATOM 2057 N N . ALA A 1 266 ? -10.290 -22.704 9.493 1.00 31.88 266 ALA A N 1
ATOM 2058 C CA . ALA A 1 266 ? -11.469 -22.092 10.075 1.00 31.88 266 ALA A CA 1
ATOM 2059 C C . ALA A 1 266 ? -11.564 -22.511 11.549 1.00 31.88 266 ALA A C 1
ATOM 2061 O O . ALA A 1 266 ? -11.912 -23.650 11.856 1.00 31.88 266 ALA A O 1
ATOM 2062 N N . ASN A 1 267 ? -11.207 -21.606 12.459 1.00 31.59 267 ASN A N 1
ATOM 2063 C CA . ASN A 1 267 ? -11.658 -21.734 13.830 1.00 31.59 267 ASN A CA 1
ATOM 2064 C C . ASN A 1 267 ? -13.166 -21.479 13.783 1.00 31.59 267 ASN A C 1
ATOM 2066 O O . ASN A 1 267 ? -13.575 -20.455 13.222 1.00 31.59 267 ASN A O 1
ATOM 2070 N N . PRO A 1 268 ? -13.995 -22.399 14.296 1.00 32.91 268 PRO A N 1
ATOM 2071 C CA . PRO A 1 268 ? -15.426 -22.180 14.324 1.00 32.91 268 PRO A CA 1
ATOM 2072 C C . PRO A 1 268 ? -15.731 -20.898 15.106 1.00 32.91 268 PRO A C 1
ATOM 2074 O O . PRO A 1 268 ? -15.009 -20.498 16.022 1.00 32.91 268 PRO A O 1
ATOM 2077 N N . SER A 1 269 ? -16.791 -20.235 14.662 1.00 31.52 269 SER A N 1
ATOM 2078 C CA . SER A 1 269 ? -17.429 -19.056 15.242 1.00 31.52 269 SER A CA 1
ATOM 2079 C C . SER A 1 269 ? -17.336 -18.982 16.781 1.00 31.52 269 SER A C 1
ATOM 2081 O O . SER A 1 269 ? -17.548 -19.998 17.440 1.00 31.52 269 SER A O 1
ATOM 2083 N N . PRO A 1 270 ? -17.160 -17.788 17.392 1.00 36.03 270 PRO A N 1
ATOM 2084 C CA . PRO A 1 270 ? -17.102 -17.604 18.853 1.00 36.03 270 PRO A CA 1
ATOM 2085 C C . PRO A 1 270 ? -18.387 -17.958 19.632 1.00 36.03 270 PRO A C 1
ATOM 2087 O O . PRO A 1 270 ? -18.523 -17.567 20.789 1.00 36.03 270 PRO A O 1
ATOM 2090 N N . GLN A 1 271 ? -19.361 -18.627 19.014 1.00 37.94 271 GLN A N 1
ATOM 2091 C CA . GLN A 1 271 ? -20.655 -18.929 19.627 1.00 37.94 271 GLN A CA 1
ATOM 2092 C C . GLN A 1 271 ? -20.669 -20.220 20.453 1.00 37.94 271 GLN A C 1
ATOM 2094 O O . GLN A 1 271 ? -21.596 -20.410 21.232 1.00 37.94 271 GLN A O 1
ATOM 2099 N N . GLU A 1 272 ? -19.635 -21.058 20.383 1.00 35.34 272 GLU A N 1
ATOM 2100 C CA . GLU A 1 272 ? -19.603 -22.335 21.103 1.00 35.34 272 GLU A CA 1
ATOM 2101 C C . GLU A 1 272 ? -18.303 -22.496 21.890 1.00 35.34 272 GLU A C 1
ATOM 2103 O O . GLU A 1 272 ? -17.426 -23.249 21.493 1.00 35.34 272 GLU A O 1
ATOM 2108 N N . GLN A 1 273 ? -18.151 -21.761 22.996 1.00 32.56 273 GLN A N 1
ATOM 2109 C CA . GLN A 1 273 ? -17.286 -22.153 24.124 1.00 32.56 273 GLN A CA 1
ATOM 2110 C C . GLN A 1 273 ? -17.474 -21.188 25.304 1.00 32.56 273 GLN A C 1
ATOM 2112 O O . GLN A 1 273 ? -16.627 -20.366 25.645 1.00 32.56 273 GLN A O 1
ATOM 2117 N N . LEU A 1 274 ? -18.621 -21.313 25.963 1.00 29.67 274 LEU A N 1
ATOM 2118 C CA . LEU A 1 274 ? -18.769 -20.982 27.377 1.00 29.67 274 LEU A CA 1
ATOM 2119 C C . LEU A 1 274 ? -19.192 -22.285 28.061 1.00 29.67 274 LEU A C 1
ATOM 2121 O O . LEU A 1 274 ? -20.250 -22.808 27.711 1.00 29.67 274 LEU A O 1
ATOM 2125 N N . PRO A 1 275 ? -18.394 -22.851 28.983 1.00 31.98 275 PRO A N 1
ATOM 2126 C CA . PRO A 1 275 ? -18.831 -24.011 29.742 1.00 31.98 275 PRO A CA 1
ATOM 2127 C C . PRO A 1 275 ? -20.047 -23.618 30.585 1.00 31.98 275 PRO A C 1
ATOM 2129 O O . PRO A 1 275 ? -19.946 -22.760 31.466 1.00 31.98 275 PRO A O 1
ATOM 2132 N N . LEU A 1 276 ? -21.192 -24.244 30.307 1.00 33.50 276 LEU A N 1
ATOM 2133 C CA . LEU A 1 276 ? -22.250 -24.396 31.296 1.00 33.50 276 LEU A CA 1
ATOM 2134 C C . LEU A 1 276 ? -21.665 -25.230 32.439 1.00 33.50 276 LEU A C 1
ATOM 2136 O O . LEU A 1 276 ? -21.347 -26.399 32.244 1.00 33.50 276 LEU A O 1
ATOM 2140 N N . ALA A 1 277 ? -21.495 -24.620 33.609 1.00 34.88 277 ALA A N 1
ATOM 2141 C CA . ALA A 1 277 ? -21.243 -25.341 34.847 1.00 34.88 277 ALA A CA 1
ATOM 2142 C C . ALA A 1 277 ? -22.357 -25.010 35.844 1.00 34.88 277 ALA A C 1
ATOM 2144 O O . ALA A 1 277 ? -22.713 -23.848 36.052 1.00 34.88 277 ALA A O 1
ATOM 2145 N N . GLU A 1 278 ? -22.924 -26.088 36.363 1.00 29.44 278 GLU A N 1
ATOM 2146 C CA . GLU A 1 278 ? -24.192 -26.240 37.062 1.00 29.44 278 GLU A CA 1
ATOM 2147 C C . GLU A 1 278 ? -24.304 -25.465 38.381 1.00 29.44 278 GLU A C 1
ATOM 2149 O O . GLU A 1 278 ? -23.341 -25.257 39.119 1.00 29.44 278 GLU A O 1
ATOM 2154 N N . GLN A 1 279 ? -25.540 -25.076 38.695 1.00 30.50 279 GLN A N 1
ATOM 2155 C CA . GLN A 1 279 ? -25.948 -24.632 40.020 1.00 30.50 279 GLN A CA 1
ATOM 2156 C C . GLN A 1 279 ? -26.087 -25.843 40.950 1.00 30.50 279 GLN A C 1
ATOM 2158 O O . GLN A 1 279 ? -26.831 -26.765 40.630 1.00 30.50 279 GLN A O 1
ATOM 2163 N N . GLN A 1 280 ? -25.496 -25.779 42.145 1.00 28.09 280 GLN A N 1
ATOM 2164 C CA . GLN A 1 280 ? -26.014 -26.484 43.323 1.00 28.09 280 GLN A CA 1
ATOM 2165 C C . GLN A 1 280 ? -25.803 -25.652 44.605 1.00 28.09 280 GLN A C 1
ATOM 2167 O O . GLN A 1 280 ? -24.869 -24.848 44.657 1.00 28.09 280 GLN A O 1
ATOM 2172 N N . PRO A 1 281 ? -26.691 -25.777 45.616 1.00 32.78 281 PRO A N 1
ATOM 2173 C CA . PRO A 1 281 ? -26.842 -24.780 46.671 1.00 32.78 281 PRO A CA 1
ATOM 2174 C C . PRO A 1 281 ? -26.234 -25.171 48.034 1.00 32.78 281 PRO A C 1
ATOM 2176 O O . PRO A 1 281 ? -26.041 -26.341 48.344 1.00 32.78 281 PRO A O 1
ATOM 2179 N N . ALA A 1 282 ? -26.132 -24.131 48.871 1.00 27.95 282 ALA A N 1
ATOM 2180 C CA . ALA A 1 282 ? -26.298 -24.098 50.331 1.00 27.95 282 ALA A CA 1
ATOM 2181 C C . ALA A 1 282 ? -25.075 -24.205 51.281 1.00 27.95 282 ALA A C 1
ATOM 2183 O O . ALA A 1 282 ? -24.402 -25.222 51.388 1.00 27.95 282 ALA A O 1
ATOM 2184 N N . ASN A 1 283 ? -25.018 -23.160 52.123 1.00 26.58 283 ASN A N 1
ATOM 2185 C CA . ASN A 1 283 ? -24.819 -23.138 53.582 1.00 26.58 283 ASN A CA 1
ATOM 2186 C C . ASN A 1 283 ? -23.441 -22.899 54.231 1.00 26.58 283 ASN A C 1
ATOM 2188 O O . ASN A 1 283 ? -22.423 -23.455 53.845 1.00 26.58 283 ASN A O 1
ATOM 2192 N N . ALA A 1 284 ? -23.553 -22.144 55.345 1.00 27.66 284 ALA A N 1
ATOM 2193 C CA . ALA A 1 284 ? -22.618 -21.884 56.453 1.00 27.66 284 ALA A CA 1
ATOM 2194 C C . ALA A 1 284 ? -21.506 -20.840 56.184 1.00 27.66 284 ALA A C 1
ATOM 2196 O O . ALA A 1 284 ? -20.817 -20.909 55.182 1.00 27.66 284 ALA A O 1
ATOM 2197 N N . SER A 1 285 ? -21.222 -19.827 57.014 1.00 29.11 285 SER A N 1
ATOM 2198 C CA . SER A 1 285 ? -21.733 -19.400 58.323 1.00 29.11 285 SER A CA 1
ATOM 2199 C C . SER A 1 285 ? -21.364 -17.929 58.568 1.00 29.11 285 SER A C 1
ATOM 2201 O O . SER A 1 285 ? -20.365 -17.427 58.058 1.00 29.11 285 SER A O 1
ATOM 2203 N N . ARG A 1 286 ? -22.170 -17.253 59.395 1.00 30.19 286 ARG A N 1
ATOM 2204 C CA . ARG A 1 286 ? -21.915 -15.921 59.964 1.00 30.19 286 ARG A CA 1
ATOM 2205 C C . ARG A 1 286 ? -20.631 -15.901 60.799 1.00 30.19 286 ARG A C 1
ATOM 2207 O O . ARG A 1 286 ? -20.526 -16.687 61.734 1.00 30.19 286 ARG A O 1
ATOM 2214 N N . GLN A 1 287 ? -19.788 -14.890 60.592 1.00 30.02 287 GLN A N 1
ATOM 2215 C CA . GLN A 1 287 ? -19.023 -14.254 61.668 1.00 30.02 287 GLN A CA 1
ATOM 2216 C C . GLN A 1 287 ? -19.025 -12.735 61.464 1.00 30.02 287 GLN A C 1
ATOM 2218 O O . GLN A 1 287 ? -18.475 -12.198 60.509 1.00 30.02 287 GLN A O 1
ATOM 2223 N N . THR A 1 288 ? -19.718 -12.059 62.371 1.00 28.28 288 THR A N 1
ATOM 2224 C CA . THR A 1 288 ? -19.711 -10.614 62.589 1.00 28.28 288 THR A CA 1
ATOM 2225 C C . THR A 1 288 ? -18.481 -10.226 63.398 1.00 28.28 288 THR A C 1
ATOM 2227 O O . THR A 1 288 ? -18.302 -10.781 64.480 1.00 28.28 288 THR A O 1
ATOM 2230 N N . HIS A 1 289 ? -17.716 -9.230 62.948 1.00 28.28 289 HIS A N 1
ATOM 2231 C CA . HIS A 1 289 ? -16.922 -8.343 63.808 1.00 28.28 289 HIS A CA 1
ATOM 2232 C C . HIS A 1 289 ? -17.002 -6.903 63.257 1.00 28.28 289 HIS A C 1
ATOM 2234 O O . HIS A 1 289 ? -16.963 -6.731 62.036 1.00 28.28 289 HIS A O 1
ATOM 2240 N N . PRO A 1 290 ? -17.194 -5.885 64.119 1.00 33.81 290 PRO A N 1
ATOM 2241 C CA . PRO A 1 290 ? -17.412 -4.497 63.718 1.00 33.81 290 PRO A CA 1
ATOM 2242 C C . PRO A 1 290 ? -16.095 -3.707 63.609 1.00 33.81 290 PRO A C 1
ATOM 2244 O O . PRO A 1 290 ? -15.058 -4.166 64.070 1.00 33.81 290 PRO A O 1
ATOM 2247 N N . GLN A 1 291 ? -16.215 -2.473 63.101 1.00 27.78 291 GLN A N 1
ATOM 2248 C CA . GLN A 1 291 ? -15.232 -1.372 63.083 1.00 27.78 291 GLN A CA 1
ATOM 2249 C C . GLN A 1 291 ? -14.333 -1.268 61.841 1.00 27.78 291 GLN A C 1
ATOM 2251 O O . GLN A 1 291 ? -13.282 -1.886 61.729 1.00 27.78 291 GLN A O 1
ATOM 2256 N N . ASN A 1 292 ? -14.698 -0.366 60.929 1.00 28.00 292 ASN A N 1
ATOM 2257 C CA . ASN A 1 292 ? -14.192 1.008 60.997 1.00 28.00 292 ASN A CA 1
ATOM 2258 C C . ASN A 1 292 ? -14.912 1.861 59.947 1.00 28.00 292 ASN A C 1
ATOM 2260 O O . ASN A 1 292 ? -14.785 1.626 58.744 1.00 28.00 292 ASN A O 1
ATOM 2264 N N . GLU A 1 293 ? -15.652 2.867 60.409 1.00 35.22 293 GLU A N 1
ATOM 2265 C CA . GLU A 1 293 ? -16.146 3.969 59.584 1.00 35.22 293 GLU A CA 1
ATOM 2266 C C . GLU A 1 293 ? -14.957 4.848 59.173 1.00 35.22 293 GLU A C 1
ATOM 2268 O O . GLU A 1 293 ? -14.700 5.922 59.707 1.00 35.22 293 GLU A O 1
ATOM 2273 N N . GLY A 1 294 ? -14.184 4.348 58.211 1.00 29.55 294 GLY A N 1
ATOM 2274 C CA . GLY A 1 294 ? -13.284 5.156 57.410 1.00 29.55 294 GLY A CA 1
ATOM 2275 C C . GLY A 1 294 ? -14.109 5.868 56.348 1.00 29.55 294 GLY A C 1
ATOM 2276 O O . GLY A 1 294 ? -14.638 5.227 55.440 1.00 29.55 294 GLY A O 1
ATOM 2277 N N . GLN A 1 295 ? -14.230 7.184 56.497 1.00 32.66 295 GLN A N 1
ATOM 2278 C CA . GLN A 1 295 ? -14.838 8.125 55.558 1.00 32.66 295 GLN A CA 1
ATOM 2279 C C . GLN A 1 295 ? -14.587 7.709 54.100 1.00 32.66 295 GLN A C 1
ATOM 2281 O O . GLN A 1 295 ? -13.480 7.814 53.569 1.00 32.66 295 GLN A O 1
ATOM 2286 N N . THR A 1 296 ? -15.633 7.212 53.445 1.00 29.61 296 THR A N 1
ATOM 2287 C CA . THR A 1 296 ? -15.624 6.978 52.004 1.00 29.61 296 THR A CA 1
ATOM 2288 C C . THR A 1 296 ? -15.734 8.340 51.325 1.00 29.61 296 THR A C 1
ATOM 2290 O O . THR A 1 296 ? -16.674 9.079 51.622 1.00 29.61 296 THR A O 1
ATOM 2293 N N . PRO A 1 297 ? -14.819 8.717 50.413 1.00 36.34 297 PRO A N 1
ATOM 2294 C CA . PRO A 1 297 ? -15.028 9.918 49.624 1.00 36.34 297 PRO A CA 1
ATOM 2295 C C . PRO A 1 297 ? -16.316 9.717 48.826 1.00 36.34 297 PRO A C 1
ATOM 2297 O O . PRO A 1 297 ? -16.515 8.681 48.192 1.00 36.34 297 PRO A O 1
ATOM 2300 N N . THR A 1 298 ? -17.219 10.683 48.910 1.00 31.75 298 THR A N 1
ATOM 2301 C CA . THR A 1 298 ? -18.505 10.728 48.218 1.00 31.75 298 THR A CA 1
ATOM 2302 C C . THR A 1 298 ? -18.281 10.660 46.704 1.00 31.75 298 THR A C 1
ATOM 2304 O O . THR A 1 298 ? -18.041 11.656 46.027 1.00 31.75 298 THR A O 1
ATOM 2307 N N . TRP A 1 299 ? -18.317 9.445 46.153 1.00 42.12 299 TRP A N 1
ATOM 2308 C CA . TRP A 1 299 ? -18.208 9.198 44.718 1.00 42.12 299 TRP A CA 1
ATOM 2309 C C . TRP A 1 299 ? -19.510 9.613 44.035 1.00 42.12 299 TRP A C 1
ATOM 2311 O O . TRP A 1 299 ? -20.470 8.844 43.977 1.00 42.12 299 TRP A O 1
ATOM 2321 N N . GLN A 1 300 ? -19.549 10.822 43.487 1.00 44.12 300 GLN A N 1
ATOM 2322 C CA . GLN A 1 300 ? -20.638 11.244 42.616 1.00 44.12 300 GLN A CA 1
ATOM 2323 C C . GLN A 1 300 ? -20.551 10.424 41.314 1.00 44.12 300 GLN A C 1
ATOM 2325 O O . GLN A 1 300 ? -19.667 10.631 40.481 1.00 44.12 300 GLN A O 1
ATOM 2330 N N . LYS A 1 301 ? -21.412 9.407 41.175 1.00 60.16 301 LYS A N 1
ATOM 2331 C CA . LYS A 1 301 ? -21.479 8.531 39.995 1.00 60.16 301 LYS A CA 1
ATOM 2332 C C . LYS A 1 301 ? -21.896 9.364 38.786 1.00 60.16 301 LYS A C 1
ATOM 2334 O O . LYS A 1 301 ? -23.069 9.677 38.621 1.00 60.16 301 LYS A O 1
ATOM 2339 N N . SER A 1 302 ? -20.933 9.749 37.955 1.00 82.62 302 SER A N 1
ATOM 2340 C CA . SER A 1 302 ? -21.225 10.452 36.709 1.00 82.62 302 SER A CA 1
ATOM 2341 C C . SER A 1 302 ? -21.817 9.474 35.696 1.00 82.62 302 SER A C 1
ATOM 2343 O O . SER A 1 302 ? -21.233 8.416 35.434 1.00 82.62 302 SER A O 1
ATOM 2345 N N . ALA A 1 303 ? -22.975 9.830 35.151 1.00 90.56 303 ALA A N 1
ATOM 2346 C CA . ALA A 1 303 ? -23.641 9.096 34.089 1.00 90.56 303 ALA A CA 1
ATOM 2347 C C . ALA A 1 303 ? -23.452 9.846 32.763 1.00 90.56 303 ALA A C 1
ATOM 2349 O O . ALA A 1 303 ? -23.539 11.073 32.718 1.00 90.56 303 ALA A O 1
ATOM 2350 N N . TYR A 1 304 ? -23.160 9.112 31.695 1.00 94.00 304 TYR A N 1
ATOM 2351 C CA . TYR A 1 304 ? -22.843 9.659 30.381 1.00 94.00 304 TYR A CA 1
ATOM 2352 C C . TYR A 1 304 ? -23.804 9.073 29.345 1.00 94.00 304 TYR A C 1
ATOM 2354 O O . TYR A 1 304 ? -23.820 7.858 29.154 1.00 94.00 304 TYR A O 1
ATOM 2362 N N . ASN A 1 305 ? -24.586 9.925 28.677 1.00 94.69 305 ASN A N 1
ATOM 2363 C CA . ASN A 1 305 ? -25.395 9.537 27.518 1.00 94.69 305 ASN A CA 1
ATOM 2364 C C . ASN A 1 305 ? -24.499 9.498 26.280 1.00 94.69 305 ASN A C 1
ATOM 2366 O O . ASN A 1 305 ? -24.034 10.540 25.820 1.00 94.69 305 ASN A O 1
ATOM 2370 N N . ILE A 1 306 ? -24.215 8.296 25.793 1.00 96.19 306 ILE A N 1
ATOM 2371 C CA . ILE A 1 306 ? -23.300 8.048 24.685 1.00 96.19 306 ILE A CA 1
ATOM 2372 C C . ILE A 1 306 ? -24.108 7.611 23.467 1.00 96.19 306 ILE A C 1
ATOM 2374 O O . ILE A 1 306 ? -24.738 6.557 23.500 1.00 96.19 306 ILE A O 1
ATOM 2378 N N . GLU A 1 307 ? -24.036 8.390 22.395 1.00 96.75 307 GLU A N 1
ATOM 2379 C CA . GLU A 1 307 ? -24.508 7.996 21.067 1.00 96.75 307 GLU A CA 1
ATOM 2380 C C . GLU A 1 307 ? -23.434 7.120 20.408 1.00 96.75 307 GLU A C 1
ATOM 2382 O O . GLU A 1 307 ? -22.278 7.524 20.267 1.00 96.75 307 GLU A O 1
ATOM 2387 N N . VAL A 1 308 ? -23.779 5.891 20.051 1.00 97.19 308 VAL A N 1
ATOM 2388 C CA . VAL A 1 308 ? -22.842 4.864 19.598 1.00 97.19 308 VAL A CA 1
ATOM 2389 C C . VAL A 1 308 ? -22.348 5.172 18.185 1.00 97.19 308 VAL A C 1
ATOM 2391 O O . VAL A 1 308 ? -23.133 5.419 17.278 1.00 97.19 308 VAL A O 1
ATOM 2394 N N . ILE A 1 309 ? -21.031 5.093 17.988 1.00 96.31 309 ILE A N 1
ATOM 2395 C CA . ILE A 1 309 ? -20.394 5.051 16.660 1.00 96.31 309 ILE A CA 1
ATOM 2396 C C . ILE A 1 309 ? -20.097 3.597 16.271 1.00 96.31 309 ILE A C 1
ATOM 2398 O O . ILE A 1 309 ? -20.222 3.212 15.112 1.00 96.31 309 ILE A O 1
ATOM 2402 N N . GLY A 1 310 ? -19.687 2.781 17.244 1.00 94.25 310 GLY A N 1
ATOM 2403 C CA . GLY A 1 310 ? -19.429 1.363 17.039 1.00 94.25 310 GLY A CA 1
ATOM 2404 C C . GLY A 1 310 ? -18.995 0.658 18.316 1.00 94.25 310 GLY A C 1
ATOM 2405 O O . GLY A 1 310 ? -18.667 1.286 19.327 1.00 94.25 310 GLY A O 1
ATOM 2406 N N . SER A 1 311 ? -18.981 -0.668 18.265 1.00 94.19 311 SER A N 1
ATOM 2407 C CA . SER A 1 311 ? -18.589 -1.519 19.382 1.00 94.19 311 SER A CA 1
ATOM 2408 C C . SER A 1 311 ? -17.697 -2.658 18.904 1.00 94.19 311 SER A C 1
ATOM 2410 O O . SER A 1 311 ? -17.808 -3.116 17.768 1.00 94.19 311 SER A O 1
ATOM 2412 N N . ILE A 1 312 ? -16.773 -3.096 19.758 1.00 93.38 312 ILE A N 1
ATOM 2413 C CA . ILE A 1 312 ? -15.891 -4.215 19.443 1.00 93.38 312 ILE A CA 1
ATOM 2414 C C . ILE A 1 312 ? -15.479 -4.981 20.695 1.00 93.38 312 ILE A C 1
ATOM 2416 O O . ILE A 1 312 ? -15.395 -4.411 21.786 1.00 93.38 312 ILE A O 1
ATOM 2420 N N . ALA A 1 313 ? -15.207 -6.274 20.535 1.00 91.00 313 ALA A N 1
ATOM 2421 C CA . ALA A 1 313 ? -14.624 -7.126 21.565 1.00 91.00 313 ALA A CA 1
ATOM 2422 C C . ALA A 1 313 ? -13.176 -7.448 21.175 1.00 91.00 313 ALA A C 1
ATOM 2424 O O . ALA A 1 313 ? -12.959 -8.349 20.367 1.00 91.00 313 ALA A O 1
ATOM 2425 N N . PRO A 1 314 ? -12.177 -6.734 21.725 1.00 83.94 314 PRO A N 1
ATOM 2426 C CA . PRO A 1 314 ? -10.784 -7.033 21.435 1.00 83.94 314 PRO A CA 1
ATOM 2427 C C . PRO A 1 314 ? -10.433 -8.441 21.925 1.00 83.94 314 PRO A C 1
ATOM 2429 O O . PRO A 1 314 ? -10.770 -8.821 23.051 1.00 83.94 314 PRO A O 1
ATOM 2432 N N . GLN A 1 315 ? -9.702 -9.197 21.110 1.00 76.00 315 GLN A N 1
ATOM 2433 C CA . GLN A 1 315 ? -9.117 -10.473 21.518 1.00 76.00 315 GLN A CA 1
ATOM 2434 C C . GLN A 1 315 ? -8.092 -10.232 22.640 1.00 76.00 315 GLN A C 1
ATOM 2436 O O . GLN A 1 315 ? -7.123 -9.490 22.478 1.00 76.00 315 GLN A O 1
ATOM 2441 N N . GLY A 1 316 ? -8.298 -10.846 23.805 1.00 70.88 316 GLY A N 1
ATOM 2442 C CA . GLY A 1 316 ? -7.417 -10.672 24.954 1.00 70.88 316 GLY A CA 1
ATOM 2443 C C . GLY A 1 316 ? -7.731 -11.637 26.091 1.00 70.88 316 GLY A C 1
ATOM 2444 O O . GLY A 1 316 ? -8.753 -12.315 26.092 1.00 70.88 316 GLY A O 1
ATOM 2445 N N . LYS A 1 317 ? -6.854 -11.679 27.102 1.00 64.69 317 LYS A N 1
ATOM 2446 C CA . LYS A 1 317 ? -6.976 -12.612 28.241 1.00 64.69 317 LYS A CA 1
ATOM 2447 C C . LYS A 1 317 ? -8.254 -12.430 29.070 1.00 64.69 317 LYS A C 1
ATOM 2449 O O . LYS A 1 317 ? -8.591 -13.320 29.843 1.00 64.69 317 LYS A O 1
ATOM 2454 N N . GLN A 1 318 ? -8.930 -11.281 28.977 1.00 73.25 318 GLN A N 1
ATOM 2455 C CA . GLN A 1 318 ? -10.187 -11.037 29.685 1.00 73.25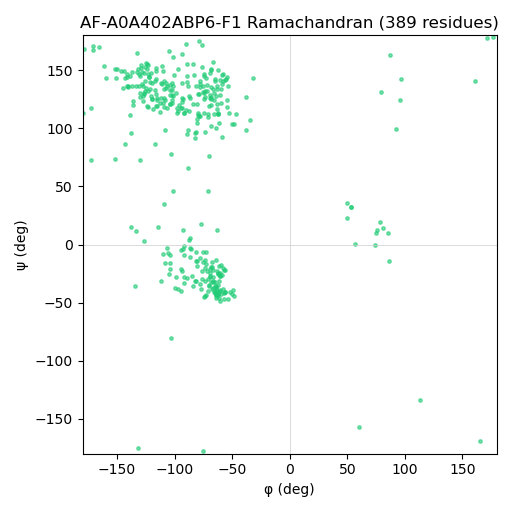 318 GLN A CA 1
ATOM 2456 C C . GLN A 1 318 ? -11.261 -10.472 28.753 1.00 73.25 318 GLN A C 1
ATOM 2458 O O . GLN A 1 318 ? -10.968 -9.525 28.017 1.00 73.25 318 GLN A O 1
ATOM 2463 N N . PRO A 1 319 ? -12.508 -10.977 28.841 1.00 78.19 319 PRO A N 1
ATOM 2464 C CA . PRO A 1 319 ? -13.612 -10.502 28.021 1.00 78.19 319 PRO A CA 1
ATOM 2465 C C . PRO A 1 319 ? -13.879 -9.029 28.333 1.00 78.19 319 PRO A C 1
ATOM 2467 O O . PRO A 1 319 ? -14.273 -8.663 29.445 1.00 78.19 319 PRO A O 1
ATOM 2470 N N . THR A 1 320 ? -13.611 -8.183 27.344 1.00 91.38 320 THR A N 1
ATOM 2471 C CA . THR A 1 320 ? -13.804 -6.737 27.408 1.00 91.38 320 THR A CA 1
ATOM 2472 C C . THR A 1 320 ? -14.500 -6.302 26.128 1.00 91.38 320 THR A C 1
ATOM 2474 O O . THR A 1 320 ? -14.123 -6.747 25.051 1.00 91.38 320 THR A O 1
ATOM 2477 N N . ILE A 1 321 ? -15.492 -5.426 26.243 1.00 94.69 321 ILE A N 1
ATOM 2478 C CA . ILE A 1 321 ? -16.094 -4.724 25.111 1.00 94.69 321 ILE A CA 1
ATOM 2479 C C . ILE A 1 321 ? -15.706 -3.256 25.201 1.00 94.69 321 ILE A C 1
ATOM 2481 O O . ILE A 1 321 ? -15.701 -2.657 26.283 1.00 94.69 321 ILE A O 1
ATOM 2485 N N . ILE A 1 322 ? -15.375 -2.683 24.053 1.00 95.50 322 ILE A N 1
ATOM 2486 C CA . ILE A 1 322 ? -15.184 -1.252 23.878 1.00 95.50 322 ILE A CA 1
ATOM 2487 C C . ILE A 1 322 ? -16.347 -0.744 23.038 1.00 95.50 322 ILE A C 1
ATOM 2489 O O . ILE A 1 322 ? -16.539 -1.205 21.918 1.00 95.50 322 ILE A O 1
ATOM 2493 N N . VAL A 1 323 ? -17.103 0.210 23.573 1.00 96.94 323 VAL A N 1
ATOM 2494 C CA . VAL A 1 323 ? -18.093 0.975 22.809 1.00 96.94 323 VAL A CA 1
ATOM 2495 C C . VAL A 1 323 ? -17.527 2.372 22.596 1.00 96.94 323 VAL A C 1
ATOM 2497 O O . VAL A 1 323 ? -17.259 3.074 23.570 1.00 96.94 323 VAL A O 1
ATOM 2500 N N . ALA A 1 324 ? -17.300 2.771 21.350 1.00 97.00 324 ALA A N 1
ATOM 2501 C CA . ALA A 1 324 ? -16.930 4.142 21.021 1.00 97.00 324 ALA A CA 1
ATOM 2502 C C . ALA A 1 324 ? -18.188 4.934 20.670 1.00 97.00 324 ALA A C 1
ATOM 2504 O O . ALA A 1 324 ? -19.068 4.436 19.965 1.00 97.00 324 ALA A O 1
ATOM 2505 N N . GLY A 1 325 ? -18.271 6.172 21.143 1.00 95.94 325 GLY A N 1
ATOM 2506 C CA . GLY A 1 325 ? -19.435 7.001 20.879 1.00 95.94 325 GLY A CA 1
ATOM 2507 C C . GLY A 1 325 ? -19.235 8.473 21.195 1.00 95.94 325 GLY A C 1
ATOM 2508 O O . GLY A 1 325 ? -18.229 8.876 21.784 1.00 95.94 325 GLY A O 1
ATOM 2509 N N . LYS A 1 326 ? -20.204 9.278 20.772 1.00 95.50 326 LYS A N 1
ATOM 2510 C CA . LYS A 1 326 ? -20.254 10.721 20.984 1.00 95.50 326 LYS A CA 1
ATOM 2511 C C . LYS A 1 326 ? -20.956 11.019 22.302 1.00 95.50 326 LYS A C 1
ATOM 2513 O O . LYS A 1 326 ? -21.954 10.398 22.650 1.00 95.50 326 LYS A O 1
ATOM 2518 N N . PHE A 1 327 ? -20.431 11.989 23.031 1.00 93.94 327 PHE A N 1
ATOM 2519 C CA . PHE A 1 327 ? -21.010 12.522 24.254 1.00 93.94 327 PHE A CA 1
ATOM 2520 C C . PHE A 1 327 ? -21.108 14.033 24.129 1.00 93.94 327 PHE A C 1
ATOM 2522 O O . PHE A 1 327 ? -20.092 14.701 23.925 1.00 93.94 327 PHE A O 1
ATOM 2529 N N . LYS A 1 328 ? -22.312 14.570 24.296 1.00 91.38 328 LYS A N 1
ATOM 2530 C CA . LYS A 1 328 ? -22.549 16.009 24.319 1.00 91.38 328 LYS A CA 1
ATOM 2531 C C . LYS A 1 328 ? -22.521 16.510 25.762 1.00 91.38 328 LYS A C 1
ATOM 2533 O O . LYS A 1 328 ? -23.275 16.013 26.599 1.00 91.38 328 LYS A O 1
ATOM 2538 N N . LYS A 1 329 ? -21.642 17.465 26.077 1.00 84.75 329 LYS A N 1
ATOM 2539 C CA . LYS A 1 329 ? -21.637 18.111 27.399 1.00 84.75 329 LYS A CA 1
ATOM 2540 C C . LYS A 1 329 ? -22.912 18.935 27.571 1.00 84.75 329 LYS A C 1
ATOM 2542 O O . LYS A 1 329 ? -23.262 19.703 26.682 1.00 84.75 329 LYS A O 1
ATOM 2547 N N . GLN A 1 330 ? -23.558 18.802 28.727 1.00 76.19 330 GLN A N 1
ATOM 2548 C CA . GLN A 1 330 ? -24.798 19.525 29.035 1.00 76.19 330 GLN A CA 1
ATOM 2549 C C . GLN A 1 330 ? -24.591 21.046 29.107 1.00 76.19 330 GLN A C 1
ATOM 2551 O O . GLN A 1 330 ? -25.478 21.787 28.703 1.00 76.19 330 GLN A O 1
ATOM 2556 N N . ASP A 1 331 ? -23.410 21.500 29.539 1.00 79.25 331 ASP A N 1
ATOM 2557 C CA . ASP A 1 331 ? -23.178 22.921 29.837 1.00 79.25 331 ASP A CA 1
ATOM 2558 C C . ASP A 1 331 ? -22.602 23.734 28.667 1.00 79.25 331 ASP A C 1
ATOM 2560 O O . ASP A 1 331 ? -22.709 24.956 28.659 1.00 79.25 331 ASP A O 1
ATOM 2564 N N . THR A 1 332 ? -21.939 23.092 27.699 1.00 80.00 332 THR A N 1
ATOM 2565 C CA . THR A 1 332 ? -21.121 23.803 26.692 1.00 80.00 332 THR A CA 1
ATOM 2566 C C . THR A 1 332 ? -21.459 23.460 25.246 1.00 80.00 332 THR A C 1
ATOM 2568 O O . THR A 1 332 ? -20.752 23.905 24.346 1.00 80.00 332 THR A O 1
ATOM 2571 N N . ASP A 1 333 ? -22.476 22.626 25.010 1.00 79.62 333 ASP A N 1
ATOM 2572 C CA . ASP A 1 333 ? -22.844 22.061 23.698 1.00 79.62 333 ASP A CA 1
ATOM 2573 C C . ASP A 1 333 ? -21.719 21.277 22.977 1.00 79.62 333 ASP A C 1
ATOM 2575 O O . ASP A 1 333 ? -21.915 20.728 21.894 1.00 79.62 333 ASP A O 1
ATOM 2579 N N . GLU A 1 334 ? -20.539 21.166 23.595 1.00 89.75 334 GLU A N 1
ATOM 2580 C CA . GLU A 1 334 ? -19.345 20.533 23.044 1.00 89.75 334 GLU A CA 1
ATOM 2581 C C . GLU A 1 334 ? -19.539 19.015 22.922 1.00 89.75 334 GLU A C 1
ATOM 2583 O O . GLU A 1 334 ? -19.871 18.327 23.896 1.00 89.75 334 GLU A O 1
ATOM 2588 N N . VAL A 1 335 ? -19.264 18.483 21.729 1.00 90.00 335 VAL A N 1
ATOM 2589 C CA . VAL A 1 335 ? -19.300 17.046 21.442 1.00 90.00 335 VAL A CA 1
ATOM 2590 C C . VAL A 1 335 ? -17.907 16.445 21.611 1.00 90.00 335 VAL A C 1
ATOM 2592 O O . VAL A 1 335 ? -16.941 16.884 20.991 1.00 90.00 335 VAL A O 1
ATOM 2595 N N . GLN A 1 336 ? -17.809 15.400 22.428 1.00 92.31 336 GLN A N 1
ATOM 2596 C CA . GLN A 1 336 ? -16.586 14.635 22.655 1.00 92.31 336 GLN A CA 1
ATOM 2597 C C . GLN A 1 336 ? -16.751 13.196 22.180 1.00 92.31 336 GLN A C 1
ATOM 2599 O O . GLN A 1 336 ? -17.788 12.583 22.411 1.00 92.31 336 GLN A O 1
ATOM 2604 N N . VAL A 1 337 ? -15.701 12.619 21.600 1.00 94.69 337 VAL A N 1
ATOM 2605 C CA . VAL A 1 337 ? -15.636 11.172 21.364 1.00 94.69 337 VAL A CA 1
ATOM 2606 C C . VAL A 1 337 ? -15.079 10.496 22.612 1.00 94.69 337 VAL A C 1
ATOM 2608 O O . VAL A 1 337 ? -14.008 10.861 23.100 1.00 94.69 337 VAL A O 1
ATOM 2611 N N . LEU A 1 338 ? -15.809 9.515 23.136 1.00 95.19 338 LEU A N 1
ATOM 2612 C CA . LEU A 1 338 ? -15.443 8.743 24.318 1.00 95.19 338 LEU A CA 1
ATOM 2613 C C . LEU A 1 338 ? -15.424 7.248 24.002 1.00 95.19 338 LEU A C 1
ATOM 2615 O O . LEU A 1 338 ? -16.128 6.766 23.117 1.00 95.19 338 LEU A O 1
ATOM 2619 N N . ALA A 1 339 ? -14.639 6.510 24.782 1.00 96.31 339 ALA A N 1
ATOM 2620 C CA . ALA A 1 339 ? -14.650 5.053 24.775 1.00 96.31 339 ALA A CA 1
ATOM 2621 C C . ALA A 1 339 ? -15.214 4.535 26.100 1.00 96.31 339 ALA A C 1
ATOM 2623 O O . ALA A 1 339 ? -14.710 4.873 27.172 1.00 96.31 339 ALA A O 1
ATOM 2624 N N . VAL A 1 340 ? -16.228 3.683 26.047 1.00 96.81 340 VAL A N 1
ATOM 2625 C CA . VAL A 1 340 ? -16.786 2.980 27.201 1.00 96.81 340 VAL A CA 1
ATOM 2626 C C . VAL A 1 340 ? -16.168 1.592 27.253 1.00 96.81 340 VAL A C 1
ATOM 2628 O O . VAL A 1 340 ? -16.374 0.773 26.362 1.00 96.81 340 VAL A O 1
ATOM 2631 N N . ARG A 1 341 ? -15.392 1.324 28.305 1.00 95.69 341 ARG A N 1
ATOM 2632 C CA . ARG A 1 341 ? -14.804 0.008 28.555 1.00 95.69 341 ARG A CA 1
ATOM 2633 C C . ARG A 1 341 ? -15.706 -0.779 29.491 1.00 95.69 341 ARG A C 1
ATOM 2635 O O . ARG A 1 341 ? -15.855 -0.403 30.657 1.00 95.69 341 ARG A O 1
ATOM 2642 N N . VAL A 1 342 ? -16.221 -1.890 28.988 1.00 95.69 342 VAL A N 1
ATOM 2643 C CA . VAL A 1 342 ? -17.162 -2.778 29.669 1.00 95.69 342 VAL A CA 1
ATOM 2644 C C . VAL A 1 342 ? -16.494 -4.134 29.867 1.00 95.69 342 VAL A C 1
ATOM 2646 O O . VAL A 1 342 ? -15.916 -4.679 28.931 1.00 95.69 342 VAL A O 1
ATOM 2649 N N . ASN A 1 343 ? -16.515 -4.672 31.081 1.00 93.31 343 ASN A N 1
ATOM 2650 C CA . ASN A 1 343 ? -15.906 -5.966 31.398 1.00 93.31 343 ASN A CA 1
ATOM 2651 C C . ASN A 1 343 ? -16.883 -6.847 32.188 1.00 93.31 343 ASN A C 1
ATOM 2653 O O . ASN A 1 343 ? -18.026 -6.463 32.423 1.00 93.31 343 ASN A O 1
ATOM 2657 N N . LYS A 1 344 ? -16.427 -8.023 32.630 1.00 91.44 344 LYS A N 1
ATOM 2658 C CA . LYS A 1 344 ? -17.252 -8.968 33.401 1.00 91.44 344 LYS A CA 1
ATOM 2659 C C . LYS A 1 344 ? -17.808 -8.418 34.726 1.00 91.44 344 LYS A C 1
ATOM 2661 O O . LYS A 1 344 ? -18.722 -9.014 35.277 1.00 91.44 344 LYS A O 1
ATOM 2666 N N . GLN A 1 345 ? -17.247 -7.331 35.261 1.00 92.12 345 GLN A N 1
ATOM 2667 C CA . GLN A 1 345 ? -17.744 -6.678 36.476 1.00 92.12 345 GLN A CA 1
ATOM 2668 C C . GLN A 1 345 ? -18.755 -5.559 36.187 1.00 92.12 345 GLN A C 1
ATOM 2670 O O . GLN A 1 345 ? -19.358 -5.034 37.121 1.00 92.12 345 GLN A O 1
ATOM 2675 N N . THR A 1 346 ? -18.936 -5.165 34.925 1.00 94.81 346 THR A N 1
ATOM 2676 C CA . THR A 1 346 ? -19.900 -4.132 34.553 1.00 94.81 346 THR A CA 1
ATOM 2677 C C . THR A 1 346 ? -21.315 -4.708 34.514 1.00 94.81 346 THR A C 1
ATOM 2679 O O . THR A 1 346 ? -21.570 -5.710 33.851 1.00 94.81 346 THR A O 1
ATOM 2682 N N . GLN A 1 347 ? -22.261 -4.042 35.176 1.00 96.19 347 GLN A N 1
ATOM 2683 C CA . GLN A 1 347 ? -23.683 -4.375 35.072 1.00 96.19 347 GLN A CA 1
ATOM 2684 C C . GLN A 1 347 ? -24.225 -3.889 33.723 1.00 96.19 347 GLN A C 1
ATOM 2686 O O . GLN A 1 347 ? -24.290 -2.683 33.499 1.00 96.19 347 GLN A O 1
ATOM 2691 N N . VAL A 1 348 ? -24.614 -4.798 32.829 1.00 96.44 348 VAL A N 1
ATOM 2692 C CA . VAL A 1 348 ? -25.245 -4.438 31.549 1.00 96.44 348 VAL A CA 1
ATOM 2693 C C . VAL A 1 348 ? -26.747 -4.666 31.650 1.00 96.44 348 VAL A C 1
ATOM 2695 O O . VAL A 1 348 ? -27.172 -5.766 31.999 1.00 96.44 348 VAL A O 1
ATOM 2698 N N . LEU A 1 349 ? -27.530 -3.624 31.373 1.00 96.94 349 LEU A N 1
ATOM 2699 C CA . LEU A 1 349 ? -28.979 -3.604 31.546 1.00 96.94 349 LEU A CA 1
ATOM 2700 C C . LEU A 1 349 ? -29.695 -3.276 30.229 1.00 96.94 349 LEU A C 1
ATOM 2702 O O . LEU A 1 349 ? -29.221 -2.441 29.453 1.00 96.94 349 LEU A O 1
ATOM 2706 N N . ASN A 1 350 ? -30.855 -3.887 29.992 1.00 94.75 350 ASN A N 1
ATOM 2707 C CA . ASN A 1 350 ? -31.777 -3.454 28.938 1.00 94.75 350 ASN A CA 1
ATOM 2708 C C . ASN A 1 350 ? -32.537 -2.173 29.350 1.00 94.75 350 ASN A C 1
ATOM 2710 O O . ASN A 1 350 ? -32.333 -1.631 30.441 1.00 94.75 350 ASN A O 1
ATOM 2714 N N . LYS A 1 351 ? -33.446 -1.699 28.489 1.00 91.94 351 LYS A N 1
ATOM 2715 C CA . LYS A 1 351 ? -34.301 -0.531 28.767 1.00 91.94 351 LYS A CA 1
ATOM 2716 C C . LYS A 1 351 ? -35.125 -0.667 30.045 1.00 91.94 351 LYS A C 1
ATOM 2718 O O . LYS A 1 351 ? -35.244 0.295 30.801 1.00 91.94 351 LYS A O 1
ATOM 2723 N N . SER A 1 352 ? -35.661 -1.863 30.274 1.00 91.69 352 SER A N 1
ATOM 2724 C CA . SER A 1 352 ? -36.488 -2.216 31.431 1.00 91.69 352 SER A CA 1
ATOM 2725 C C . SER A 1 352 ? -35.682 -2.326 32.731 1.00 91.69 352 SER A C 1
ATOM 2727 O O . SER A 1 352 ? -36.265 -2.479 33.799 1.00 91.69 352 SER A O 1
ATOM 2729 N N . GLY A 1 353 ? -34.349 -2.226 32.665 1.00 91.19 353 GLY A N 1
ATOM 2730 C CA . GLY A 1 353 ? -33.458 -2.342 33.819 1.00 91.19 353 GLY A CA 1
ATOM 2731 C C . GLY A 1 353 ? -33.074 -3.780 34.174 1.00 91.19 353 GLY A C 1
ATOM 2732 O O . GLY A 1 353 ? -32.453 -3.995 35.212 1.00 91.19 353 GLY A O 1
ATOM 2733 N N . GLU A 1 354 ? -33.399 -4.758 33.330 1.00 94.12 354 GLU A N 1
ATOM 2734 C CA . GLU A 1 354 ? -33.044 -6.161 33.540 1.00 94.12 354 GLU A CA 1
ATOM 2735 C C . GLU A 1 354 ? -31.621 -6.446 33.061 1.00 94.12 354 GLU A C 1
ATOM 2737 O O . GLU A 1 354 ? -31.163 -5.895 32.055 1.00 94.12 354 GLU A O 1
ATOM 2742 N N . HIS A 1 355 ? -30.931 -7.350 33.755 1.00 95.75 355 HIS A N 1
ATOM 2743 C CA . HIS A 1 355 ? -29.588 -7.777 33.382 1.00 95.75 355 HIS A CA 1
ATOM 2744 C C . HIS A 1 355 ? -29.579 -8.531 32.053 1.00 95.75 355 HIS A C 1
ATOM 2746 O O . HIS A 1 355 ? -30.312 -9.499 31.867 1.00 95.75 355 HIS A O 1
ATOM 2752 N N . ILE A 1 356 ? -28.683 -8.124 31.155 1.00 94.88 356 ILE A N 1
ATOM 2753 C CA . ILE A 1 356 ? -28.465 -8.782 29.866 1.00 94.88 356 ILE A CA 1
ATOM 2754 C C . ILE A 1 356 ? -26.995 -9.177 29.683 1.00 94.88 356 ILE A C 1
ATOM 2756 O O . ILE A 1 356 ? -26.106 -8.563 30.282 1.00 94.88 356 ILE A O 1
ATOM 2760 N N . PRO A 1 357 ? -26.700 -10.184 28.840 1.00 92.19 357 PRO A N 1
ATOM 2761 C CA . PRO A 1 357 ? -25.326 -10.578 28.556 1.00 92.19 357 PRO A CA 1
ATOM 2762 C C . PRO A 1 357 ? -24.508 -9.442 27.936 1.00 92.19 357 PRO A C 1
ATOM 2764 O O . PRO A 1 357 ? -24.982 -8.735 27.045 1.00 92.19 357 PRO A O 1
ATOM 2767 N N . LEU A 1 358 ? -23.234 -9.346 28.330 1.00 91.06 358 LEU A N 1
ATOM 2768 C CA . LEU A 1 358 ? -22.281 -8.357 27.818 1.00 91.06 358 LEU A CA 1
ATOM 2769 C C . LEU A 1 358 ? -22.216 -8.345 26.280 1.00 91.06 358 LEU A C 1
ATOM 2771 O O . LEU A 1 358 ? -22.209 -7.278 25.672 1.00 91.06 358 LEU A O 1
ATOM 2775 N N . ALA A 1 359 ? -22.248 -9.525 25.652 1.00 90.12 359 ALA A N 1
ATOM 2776 C CA . ALA A 1 359 ? -22.189 -9.694 24.200 1.00 90.12 359 ALA A CA 1
ATOM 2777 C C . ALA A 1 359 ? -23.288 -8.933 23.434 1.00 90.12 359 ALA A C 1
ATOM 2779 O O . ALA A 1 359 ? -23.093 -8.612 22.265 1.00 90.12 359 ALA A O 1
ATOM 2780 N N . ARG A 1 360 ? -24.413 -8.579 24.079 1.00 92.62 360 ARG A N 1
ATOM 2781 C CA . ARG A 1 360 ? -25.467 -7.762 23.451 1.00 92.62 360 ARG A CA 1
ATOM 2782 C C . ARG A 1 360 ? -24.971 -6.374 23.051 1.00 92.62 360 ARG A C 1
ATOM 2784 O O . ARG A 1 360 ? -25.497 -5.817 22.097 1.00 92.62 360 ARG A O 1
ATOM 2791 N N . LEU A 1 361 ? -23.932 -5.852 23.707 1.00 93.75 361 LEU A N 1
ATOM 2792 C CA . LEU A 1 361 ? -23.330 -4.572 23.331 1.00 93.75 361 LEU A CA 1
ATOM 2793 C C . LEU A 1 361 ? -22.601 -4.617 21.979 1.00 93.75 361 LEU A C 1
ATOM 2795 O O . LEU A 1 361 ? -22.408 -3.560 21.397 1.00 93.75 361 LEU A O 1
ATOM 2799 N N . LEU A 1 362 ? -22.229 -5.797 21.462 1.00 92.44 362 LEU A N 1
ATOM 2800 C CA . LEU A 1 362 ? -21.634 -5.932 20.121 1.00 92.44 362 LEU A CA 1
ATOM 2801 C C . LEU A 1 362 ? -22.653 -5.760 18.992 1.00 92.44 362 LEU A C 1
ATOM 2803 O O . LEU A 1 362 ? -22.276 -5.494 17.858 1.00 92.44 362 LEU A O 1
ATOM 2807 N N . ALA A 1 363 ? -23.941 -5.923 19.299 1.00 92.50 363 ALA A N 1
ATOM 2808 C CA . ALA A 1 363 ? -25.024 -5.736 18.341 1.00 92.50 363 ALA A CA 1
ATOM 2809 C C . ALA A 1 363 ? -25.506 -4.276 18.272 1.00 92.50 363 ALA A C 1
ATOM 2811 O O . ALA A 1 363 ? -26.476 -3.998 17.569 1.00 92.50 363 ALA A O 1
ATOM 2812 N N . LEU A 1 364 ? -24.862 -3.359 19.009 1.00 94.50 364 LEU A N 1
ATOM 2813 C CA . LEU A 1 364 ? -25.205 -1.942 18.977 1.00 94.50 364 LEU A CA 1
ATOM 2814 C C . LEU A 1 364 ? -24.941 -1.359 17.590 1.00 94.50 364 LEU A C 1
ATOM 2816 O O . LEU A 1 364 ? -23.832 -1.464 17.062 1.00 94.50 364 LEU A O 1
ATOM 2820 N N . GLN A 1 365 ? -25.960 -0.712 17.041 1.00 93.81 365 GLN A N 1
ATOM 2821 C CA . GLN A 1 365 ? -25.892 0.010 15.781 1.00 93.81 365 GLN A CA 1
ATOM 2822 C C . GLN A 1 365 ? -25.464 1.460 16.009 1.00 93.81 365 GLN A C 1
ATOM 2824 O O . GLN A 1 365 ? -25.645 2.032 17.086 1.00 93.81 365 GLN A O 1
ATOM 2829 N N . GLU A 1 366 ? -24.885 2.053 14.972 1.00 94.75 366 GLU A N 1
ATOM 2830 C CA . GLU A 1 366 ? -24.552 3.473 14.962 1.00 94.75 366 GLU A CA 1
ATOM 2831 C C . GLU A 1 366 ? -25.811 4.329 15.175 1.00 94.75 366 GLU A C 1
ATOM 2833 O O . GLU A 1 366 ? -26.873 4.031 14.630 1.00 94.75 366 GLU A O 1
ATOM 2838 N N . GLY A 1 367 ? -25.693 5.372 15.997 1.00 94.44 367 GLY A N 1
ATOM 2839 C CA . GLY A 1 367 ? -26.794 6.262 16.372 1.00 94.44 367 GLY A CA 1
ATOM 2840 C C . GLY A 1 367 ? -27.627 5.791 17.569 1.00 94.44 367 GLY A C 1
ATOM 2841 O O . GLY A 1 367 ? -28.351 6.600 18.141 1.00 94.44 367 GLY A O 1
ATOM 2842 N N . GLN A 1 368 ? -27.509 4.528 18.003 1.00 95.62 368 GLN A N 1
ATOM 2843 C CA . GLN A 1 368 ? -28.166 4.080 19.238 1.00 95.62 368 GLN A CA 1
ATOM 2844 C C . GLN A 1 368 ? -27.544 4.734 20.470 1.00 95.62 368 GLN A C 1
ATOM 2846 O O . GLN A 1 368 ? -26.346 5.003 20.508 1.00 95.62 368 GLN A O 1
ATOM 2851 N N . THR A 1 369 ? -28.333 4.913 21.521 1.00 96.44 369 THR A N 1
ATOM 2852 C CA . THR A 1 369 ? -27.896 5.556 22.758 1.00 96.44 369 THR A CA 1
ATOM 2853 C C . THR A 1 369 ? -27.737 4.548 23.889 1.00 96.44 369 THR A C 1
ATOM 2855 O O . THR A 1 369 ? -28.605 3.711 24.164 1.00 96.44 369 THR A O 1
ATOM 2858 N N . ILE A 1 370 ? -26.625 4.668 24.613 1.00 97.00 370 ILE A N 1
ATOM 2859 C CA . ILE A 1 370 ? -26.404 3.980 25.884 1.00 97.00 370 ILE A CA 1
ATOM 2860 C C . ILE A 1 370 ? -26.169 4.989 27.004 1.00 97.00 370 ILE A C 1
ATOM 2862 O O . ILE A 1 370 ? -25.544 6.031 26.813 1.00 97.00 370 ILE A O 1
ATOM 2866 N N . LEU A 1 371 ? -26.609 4.644 28.209 1.00 96.81 371 LEU A N 1
ATOM 2867 C CA . LEU A 1 371 ? -26.243 5.351 29.429 1.00 96.81 371 LEU A CA 1
ATOM 2868 C C . LEU A 1 371 ? -25.107 4.589 30.111 1.00 96.81 371 LEU A C 1
ATOM 2870 O O . LEU A 1 371 ? -25.306 3.474 30.594 1.00 96.81 371 LEU A O 1
ATOM 2874 N N . ALA A 1 372 ? -23.919 5.184 30.159 1.00 96.44 372 ALA A N 1
ATOM 2875 C CA . ALA A 1 372 ? -22.753 4.611 30.820 1.00 96.44 372 ALA A CA 1
ATOM 2876 C C . ALA A 1 372 ? -22.496 5.309 32.160 1.00 96.44 372 ALA A C 1
ATOM 2878 O O . ALA A 1 372 ? -22.239 6.507 32.204 1.00 96.44 372 ALA A O 1
ATOM 2879 N N . GLU A 1 373 ? -22.502 4.558 33.256 1.00 96.25 373 GLU A N 1
ATOM 2880 C CA . GLU A 1 373 ? -22.124 5.043 34.584 1.00 96.25 373 GLU A CA 1
ATOM 2881 C C . GLU A 1 373 ? -20.728 4.530 34.935 1.00 96.25 373 GLU A C 1
ATOM 2883 O O . GLU A 1 373 ? -20.454 3.325 34.875 1.00 96.25 373 GLU A O 1
ATOM 2888 N N . GLY A 1 374 ? -19.827 5.422 35.341 1.00 94.50 374 GLY A N 1
ATOM 2889 C CA . GLY A 1 374 ? -18.493 5.004 35.756 1.00 94.50 374 GLY A CA 1
ATOM 2890 C C . GLY A 1 374 ? -17.479 6.131 35.857 1.00 94.50 374 GLY A C 1
ATOM 2891 O O . GLY A 1 374 ? -17.805 7.313 35.799 1.00 94.50 374 GLY A O 1
ATOM 2892 N N . 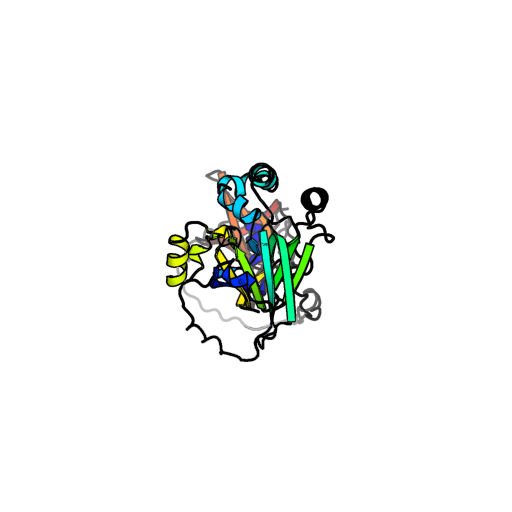LYS A 1 375 ? -16.206 5.753 36.003 1.00 93.94 375 LYS A N 1
ATOM 2893 C CA . LYS A 1 375 ? -15.103 6.712 36.136 1.00 93.94 375 LYS A CA 1
ATOM 2894 C C . LYS A 1 375 ? -14.509 7.039 34.768 1.00 93.94 375 LYS A C 1
ATOM 2896 O O . LYS A 1 375 ? -13.862 6.181 34.159 1.00 93.94 375 LYS A O 1
ATOM 2901 N N . LYS A 1 376 ? -14.664 8.287 34.316 1.00 93.69 376 LYS A N 1
ATOM 2902 C CA . LYS A 1 376 ? -13.963 8.821 33.139 1.00 93.69 376 LYS A CA 1
ATOM 2903 C C . LYS A 1 376 ? -12.498 9.125 33.469 1.00 93.69 376 LYS A C 1
ATOM 2905 O O . LYS A 1 376 ? -12.165 9.664 34.521 1.00 93.69 376 LYS A O 1
ATOM 2910 N N . THR A 1 377 ? -11.601 8.746 32.569 1.00 93.31 377 THR A N 1
ATOM 2911 C CA . THR A 1 377 ? -10.164 9.041 32.645 1.00 93.31 377 THR A CA 1
ATOM 2912 C C . THR A 1 377 ? -9.827 10.317 31.873 1.00 93.31 377 THR A C 1
ATOM 2914 O O . THR A 1 377 ? -10.585 10.741 31.002 1.00 93.31 377 THR A O 1
ATOM 2917 N N . LYS A 1 378 ? -8.637 10.890 32.114 1.00 90.88 378 LYS A N 1
ATOM 2918 C CA . LYS A 1 378 ? -8.128 12.049 31.352 1.00 90.88 378 LYS A CA 1
ATOM 2919 C C . LYS A 1 378 ? -8.021 11.795 29.837 1.00 90.88 378 LYS A C 1
ATOM 2921 O O . LYS A 1 378 ? -7.992 12.746 29.074 1.00 90.88 378 LYS A O 1
ATOM 2926 N N . ARG A 1 379 ? -7.981 10.526 29.404 1.00 89.94 379 ARG A N 1
ATOM 2927 C CA . ARG A 1 379 ? -7.908 10.110 27.990 1.00 89.94 379 ARG A CA 1
ATOM 2928 C C . ARG A 1 379 ? -9.281 9.853 27.350 1.00 89.94 379 ARG A C 1
ATOM 2930 O O . ARG A 1 379 ? -9.350 9.206 26.317 1.00 89.94 379 ARG A O 1
ATOM 2937 N N . GLY A 1 380 ? -10.379 10.258 27.993 1.00 90.88 380 GLY A N 1
ATOM 2938 C CA . GLY A 1 380 ? -11.725 10.064 27.439 1.00 90.88 380 GLY A CA 1
ATOM 2939 C C . GLY A 1 380 ? -12.267 8.631 27.531 1.00 90.88 380 GLY A C 1
ATOM 2940 O O . GLY A 1 380 ? -13.288 8.325 26.925 1.00 90.88 380 GLY A O 1
ATOM 2941 N N . VAL A 1 381 ? -11.627 7.750 28.310 1.00 94.62 381 VAL A N 1
ATOM 2942 C CA . VAL A 1 381 ? -12.128 6.383 28.547 1.00 94.62 381 VAL A CA 1
ATOM 2943 C C . VAL A 1 381 ? -12.986 6.345 29.807 1.00 94.62 381 VAL A C 1
ATOM 2945 O O . VAL A 1 381 ? -12.491 6.702 30.879 1.00 94.62 381 VAL A O 1
ATOM 2948 N N . ILE A 1 382 ? -14.223 5.868 29.701 1.00 96.44 382 ILE A N 1
ATOM 2949 C CA . ILE A 1 382 ? -15.127 5.566 30.813 1.00 96.44 382 ILE A CA 1
ATOM 2950 C C . ILE A 1 382 ? -14.914 4.108 31.225 1.00 96.44 382 ILE A C 1
ATOM 2952 O O . ILE A 1 382 ? -15.176 3.184 30.458 1.00 96.44 382 ILE A O 1
ATOM 2956 N N . LYS A 1 383 ? -14.436 3.884 32.453 1.00 95.69 383 LYS A N 1
ATOM 2957 C CA . LYS A 1 383 ? -14.427 2.552 33.075 1.00 95.69 383 LYS A CA 1
ATOM 2958 C C . LYS A 1 383 ? -15.817 2.302 33.656 1.00 95.69 383 LYS A C 1
ATOM 2960 O O . LYS A 1 383 ? -16.111 2.808 34.741 1.00 95.69 383 LYS A O 1
ATOM 2965 N N . ALA A 1 384 ? -16.660 1.594 32.911 1.00 96.25 384 ALA A N 1
ATOM 2966 C CA . ALA A 1 384 ? -18.069 1.455 33.246 1.00 96.25 384 ALA A CA 1
ATOM 2967 C C . ALA A 1 384 ? -18.286 0.494 34.422 1.00 96.25 384 ALA A C 1
ATOM 2969 O O . ALA A 1 384 ? -17.782 -0.630 34.438 1.00 96.25 384 ALA A O 1
ATOM 2970 N N . MET A 1 385 ? -19.068 0.947 35.396 1.00 96.25 385 MET A N 1
ATOM 2971 C CA . MET A 1 385 ? -19.632 0.117 36.461 1.00 96.25 385 MET A CA 1
ATOM 2972 C C . MET A 1 385 ? -21.014 -0.402 36.064 1.00 96.25 385 MET A C 1
ATOM 2974 O O . MET A 1 385 ? -21.365 -1.532 36.401 1.00 96.25 385 MET A O 1
ATOM 2978 N N . ARG A 1 386 ? -21.763 0.396 35.295 1.00 96.19 386 ARG A N 1
ATOM 2979 C CA . ARG A 1 386 ? -23.055 0.027 34.722 1.00 96.19 386 ARG A CA 1
ATOM 2980 C C . ARG A 1 386 ? -23.212 0.624 33.325 1.00 96.19 386 ARG A C 1
ATOM 2982 O O . ARG A 1 386 ? -22.764 1.740 33.079 1.00 96.19 386 ARG A O 1
ATOM 2989 N N . VAL A 1 387 ? -23.843 -0.120 32.426 1.00 96.94 387 VAL A N 1
ATOM 2990 C CA . VAL A 1 387 ? -24.269 0.338 31.100 1.00 96.94 387 VAL A CA 1
ATOM 2991 C C . VAL A 1 387 ? -25.728 -0.049 30.914 1.00 96.94 387 VAL A C 1
ATOM 2993 O O . VAL A 1 387 ? -26.081 -1.203 31.142 1.00 96.94 387 VAL A O 1
ATOM 2996 N N . ARG A 1 388 ? -26.571 0.894 30.498 1.00 96.75 388 ARG A N 1
ATOM 2997 C CA . ARG A 1 388 ? -27.985 0.652 30.196 1.00 96.75 388 ARG A CA 1
ATOM 2998 C C . ARG A 1 388 ? -28.290 1.029 28.751 1.00 96.75 388 ARG A C 1
ATOM 3000 O O . ARG A 1 388 ? -27.895 2.107 28.313 1.00 96.75 388 ARG A O 1
ATOM 3007 N N . LEU A 1 389 ? -29.004 0.163 28.040 1.00 94.31 389 LEU A N 1
ATOM 3008 C CA . LEU A 1 389 ? -29.549 0.471 26.716 1.00 94.31 389 LEU A CA 1
ATOM 3009 C C . LEU A 1 389 ? -30.712 1.462 26.847 1.00 94.31 389 LEU A C 1
ATOM 3011 O O . LEU A 1 389 ? -31.581 1.265 27.698 1.00 94.31 389 LEU A O 1
ATOM 3015 N N . VAL A 1 390 ? -30.713 2.526 26.044 1.00 89.25 390 VAL A N 1
ATOM 3016 C CA . VAL A 1 390 ? -31.779 3.545 26.052 1.00 89.25 390 VAL A CA 1
ATOM 3017 C C . VAL A 1 390 ? -32.772 3.301 24.910 1.00 89.25 390 VAL A C 1
ATOM 3019 O O . VAL A 1 390 ? -33.982 3.398 25.127 1.00 89.25 390 VAL A O 1
ATOM 3022 N N . ASP A 1 391 ? -32.262 2.873 23.749 1.00 71.12 391 ASP A N 1
ATOM 3023 C CA . ASP A 1 391 ? -33.001 2.672 22.489 1.00 71.12 391 ASP A CA 1
ATOM 3024 C C . ASP A 1 391 ? -33.240 1.220 22.084 1.00 71.12 391 ASP A C 1
ATOM 3026 O O . ASP A 1 391 ? -32.677 0.293 22.714 1.00 71.12 391 ASP A O 1
#

Sequence (391 aa):
MPEDPVKAALALVDSEPRSLDLGHLEATGLTSANDSKDVRQPAPNGKKLKKSKESTKTRHYFLLNVGIGLDAAMMAHMSKPLKYRVGPLAFDLAAAKELPRQRPFPVELQQTDDKGNITAHWRGDVWEAYVSKVPLFAGAVNIEPGSRADDGLLYVTLITANGPLKTVGQAISLLTQHKPDRNITTYFHGTHFSLRIPASIDIQVDGSTVKPEDLLPKAEQRALQQTDDPEQMLVDYHFDARPKALHVAVPRTYAGPLFEKSSQKANPSPQEQLPLAEQQPANASRQTHPQNEGQTPTWQKSAYNIEVIGSIAPQGKQPTIIVAGKFKKQDTDEVQVLAVRVNKQTQVLNKSGEHIPLARLLALQEGQTILAEGKKTKRGVIKAMRVRLVD